Protein AF-A0A2N1DIH4-F1 (afdb_monomer)

Structure (mmCIF, N/CA/C/O backbone):
data_AF-A0A2N1DIH4-F1
#
_entry.id   AF-A0A2N1DIH4-F1
#
loop_
_atom_site.group_PDB
_atom_site.id
_atom_site.type_symbol
_atom_site.label_atom_id
_atom_site.label_alt_id
_atom_site.label_comp_id
_atom_site.label_asym_id
_atom_site.label_entity_id
_atom_site.label_seq_id
_atom_site.pdbx_PDB_ins_code
_atom_site.Cartn_x
_atom_site.Cartn_y
_atom_site.Cartn_z
_atom_site.occupancy
_atom_site.B_iso_or_equiv
_atom_site.auth_seq_id
_atom_site.auth_comp_id
_atom_site.auth_asym_id
_atom_site.auth_atom_id
_atom_site.pdbx_PDB_model_num
ATOM 1 N N . MET A 1 1 ? 47.266 2.054 -11.726 1.00 49.28 1 MET A N 1
ATOM 2 C CA . MET A 1 1 ? 45.983 2.224 -12.452 1.00 49.28 1 MET A CA 1
ATOM 3 C C . MET A 1 1 ? 46.136 2.925 -13.805 1.00 49.28 1 MET A C 1
ATOM 5 O O . MET A 1 1 ? 45.545 2.458 -14.767 1.00 49.28 1 MET A O 1
ATOM 9 N N . THR A 1 2 ? 46.965 3.966 -13.936 1.00 51.25 2 THR A N 1
ATOM 10 C CA . THR A 1 2 ? 47.191 4.720 -15.193 1.00 51.25 2 THR A CA 1
ATOM 11 C C . THR A 1 2 ? 47.711 3.890 -16.379 1.00 51.25 2 THR A C 1
ATOM 13 O O . THR A 1 2 ? 47.321 4.148 -17.514 1.00 51.25 2 THR A O 1
ATOM 16 N N . GLY A 1 3 ? 48.533 2.859 -16.141 1.00 58.19 3 GLY A N 1
ATOM 17 C CA . GLY A 1 3 ? 49.059 1.986 -17.204 1.00 58.19 3 GLY A CA 1
ATOM 18 C C . GLY A 1 3 ? 48.003 1.134 -17.926 1.00 58.19 3 GLY A C 1
ATOM 19 O O . GLY A 1 3 ? 48.104 0.951 -19.134 1.00 58.19 3 GLY A O 1
ATOM 20 N N . CYS A 1 4 ? 46.965 0.680 -17.212 1.00 69.50 4 CYS A N 1
ATOM 21 C CA . CYS A 1 4 ? 45.885 -0.156 -17.759 1.00 69.50 4 CYS A CA 1
ATOM 22 C C . CYS A 1 4 ? 44.896 0.660 -18.615 1.00 69.50 4 CYS A C 1
ATOM 24 O O . CYS A 1 4 ? 44.464 0.216 -19.672 1.00 69.50 4 CYS A O 1
ATOM 26 N N . ILE A 1 5 ? 44.600 1.901 -18.218 1.00 78.00 5 ILE A N 1
ATOM 27 C CA . ILE A 1 5 ? 43.753 2.807 -19.014 1.00 78.00 5 ILE A CA 1
ATOM 28 C C . ILE A 1 5 ? 44.450 3.175 -20.329 1.00 78.00 5 ILE A C 1
ATOM 30 O O . ILE A 1 5 ? 43.827 3.182 -21.387 1.00 78.00 5 ILE A O 1
ATOM 34 N N . ASN A 1 6 ? 45.762 3.426 -20.288 1.00 76.44 6 ASN A N 1
ATOM 35 C CA . ASN A 1 6 ? 46.527 3.741 -21.491 1.00 76.44 6 ASN A CA 1
ATOM 36 C C . ASN A 1 6 ? 46.611 2.555 -22.464 1.00 76.44 6 ASN A C 1
ATOM 38 O O . ASN A 1 6 ? 46.602 2.782 -23.672 1.00 76.44 6 ASN A O 1
ATOM 42 N N . SER A 1 7 ? 46.661 1.307 -21.979 1.00 78.75 7 SER A N 1
ATOM 43 C CA . SER A 1 7 ? 46.590 0.130 -22.855 1.00 78.75 7 SER A CA 1
ATOM 44 C C . SER A 1 7 ? 45.200 -0.049 -23.467 1.00 78.75 7 SER A C 1
ATOM 46 O O . SER A 1 7 ? 45.119 -0.281 -24.669 1.00 78.75 7 SER A O 1
ATOM 48 N N . ILE A 1 8 ? 44.125 0.145 -22.689 1.00 82.69 8 ILE A N 1
ATOM 49 C CA . ILE A 1 8 ? 42.740 0.086 -23.193 1.00 82.69 8 ILE A CA 1
ATOM 50 C C . ILE A 1 8 ? 42.529 1.136 -24.285 1.00 82.69 8 ILE A C 1
ATOM 52 O O . ILE A 1 8 ? 42.119 0.795 -25.385 1.00 82.69 8 ILE A O 1
ATOM 56 N N . LEU A 1 9 ? 42.883 2.401 -24.036 1.00 82.56 9 LEU A N 1
ATOM 57 C CA . LEU A 1 9 ? 42.718 3.471 -25.025 1.00 82.56 9 LEU A CA 1
ATOM 58 C C . LEU A 1 9 ? 43.577 3.258 -26.274 1.00 82.56 9 LEU A C 1
ATOM 60 O O . LEU A 1 9 ? 43.140 3.576 -27.377 1.00 82.56 9 LEU A O 1
ATOM 64 N N . LYS A 1 10 ? 44.786 2.703 -26.116 1.00 80.50 10 LYS A N 1
ATOM 65 C CA . LYS A 1 10 ? 45.657 2.384 -27.250 1.00 80.50 10 LYS A CA 1
ATOM 66 C C . LYS A 1 10 ? 45.045 1.313 -28.150 1.00 80.50 10 LYS A C 1
ATOM 68 O O . LYS A 1 10 ? 45.229 1.415 -29.354 1.00 80.50 10 LYS A O 1
ATOM 73 N N . ILE A 1 11 ? 44.351 0.321 -27.588 1.00 80.50 11 ILE A N 1
ATOM 74 C CA . ILE A 1 11 ? 43.671 -0.739 -28.348 1.00 80.50 11 ILE A CA 1
ATOM 75 C C . ILE A 1 11 ? 42.344 -0.221 -28.917 1.00 80.50 11 ILE A C 1
ATOM 77 O O . ILE A 1 11 ? 42.084 -0.383 -30.105 1.00 80.50 11 ILE A O 1
ATOM 81 N N . PHE A 1 12 ? 41.546 0.469 -28.098 1.00 83.06 12 PHE A N 1
ATOM 82 C CA . PHE A 1 12 ? 40.235 0.997 -28.468 1.00 83.06 12 PHE A CA 1
ATOM 83 C C . PHE A 1 12 ? 40.296 1.981 -29.640 1.00 83.06 12 PHE A C 1
ATOM 85 O O . PHE A 1 12 ? 39.418 1.968 -30.495 1.00 83.06 12 PHE A O 1
ATOM 92 N N . TYR A 1 13 ? 41.331 2.823 -29.700 1.00 81.38 13 TYR A N 1
ATOM 93 C CA . TYR A 1 13 ? 41.554 3.778 -30.789 1.00 81.38 13 TYR A CA 1
ATOM 94 C C . TYR A 1 13 ? 42.501 3.257 -31.888 1.00 81.38 13 TYR A C 1
ATOM 96 O O . TYR A 1 13 ? 43.034 4.032 -32.686 1.00 81.38 13 TYR A O 1
ATOM 104 N N . HIS A 1 14 ? 42.745 1.944 -31.932 1.00 71.25 14 HIS A N 1
ATOM 105 C CA . HIS A 1 14 ? 43.506 1.306 -33.003 1.00 71.25 14 HIS A CA 1
ATOM 106 C C . HIS A 1 14 ? 42.599 0.776 -34.123 1.00 71.25 14 HIS A C 1
ATOM 108 O O . HIS A 1 14 ? 41.395 0.591 -33.947 1.00 71.25 14 HIS A O 1
ATOM 114 N N . GLY A 1 15 ? 43.197 0.498 -35.287 1.00 69.06 15 GLY A N 1
ATOM 115 C CA . GLY A 1 15 ? 42.527 -0.187 -36.393 1.00 69.06 15 GLY A CA 1
ATOM 116 C C . GLY A 1 15 ? 41.316 0.571 -36.946 1.00 69.06 15 GLY A C 1
ATOM 117 O O . GLY A 1 15 ? 41.444 1.681 -37.468 1.00 69.06 15 GLY A O 1
ATOM 118 N N . GLU A 1 16 ? 40.139 -0.051 -36.868 1.00 64.75 16 GLU A N 1
ATOM 119 C CA . GLU A 1 16 ? 38.897 0.454 -37.464 1.00 64.75 16 GLU A CA 1
ATOM 120 C C . GLU A 1 16 ? 38.327 1.695 -36.759 1.00 64.75 16 GLU A C 1
ATOM 122 O O . GLU A 1 16 ? 37.571 2.447 -37.372 1.00 64.75 16 GLU A O 1
ATOM 127 N N . ASN A 1 17 ? 38.726 1.981 -35.518 1.00 69.62 17 ASN A N 1
ATOM 128 C CA . ASN A 1 17 ? 38.374 3.216 -34.817 1.00 69.62 17 ASN A CA 1
ATOM 129 C C . ASN A 1 17 ? 39.481 4.263 -35.043 1.00 69.62 17 ASN A C 1
ATOM 131 O O . ASN A 1 17 ? 40.410 4.390 -34.252 1.00 69.62 17 ASN A O 1
ATOM 135 N N . ARG A 1 18 ? 39.415 4.982 -36.174 1.00 64.94 18 ARG A N 1
ATOM 136 C CA . ARG A 1 18 ? 40.514 5.774 -36.786 1.00 64.94 18 ARG A CA 1
ATOM 137 C C . ARG A 1 18 ? 40.978 7.039 -36.021 1.00 64.94 18 ARG A C 1
ATOM 139 O O . ARG A 1 18 ? 41.443 8.000 -36.641 1.00 64.94 18 ARG A O 1
ATOM 146 N N . ILE A 1 19 ? 40.873 7.092 -34.695 1.00 67.31 19 ILE A N 1
ATOM 147 C CA . ILE A 1 19 ? 41.372 8.216 -33.886 1.00 67.31 19 ILE A CA 1
ATOM 148 C C . ILE A 1 19 ? 42.826 7.940 -33.482 1.00 67.31 19 ILE A C 1
ATOM 150 O O . ILE A 1 19 ? 43.109 7.421 -32.414 1.00 67.31 19 ILE A O 1
ATOM 154 N N . THR A 1 20 ? 43.785 8.296 -34.331 1.00 63.88 20 THR A N 1
ATOM 155 C CA . THR A 1 20 ? 45.215 8.155 -34.002 1.00 63.88 20 THR A CA 1
ATOM 156 C C . THR A 1 20 ? 45.778 9.420 -33.332 1.00 63.88 20 THR A C 1
ATOM 158 O O . THR A 1 20 ? 45.201 10.496 -33.490 1.00 63.88 20 THR A O 1
ATOM 161 N N . PRO A 1 21 ? 46.936 9.354 -32.642 1.00 58.19 21 PRO A N 1
ATOM 162 C CA . PRO A 1 21 ? 47.585 10.535 -32.052 1.00 58.19 21 PRO A CA 1
ATOM 163 C C . PRO A 1 21 ? 47.914 11.665 -33.048 1.00 58.19 21 PRO A C 1
ATOM 165 O O . PRO A 1 21 ? 48.080 12.811 -32.648 1.00 58.19 21 PRO A O 1
ATOM 168 N N . GLY A 1 22 ? 47.998 11.356 -34.350 1.00 57.28 22 GLY A N 1
ATOM 169 C CA . GLY A 1 22 ? 48.165 12.337 -35.432 1.00 57.28 22 GLY A CA 1
ATOM 170 C C . GLY A 1 22 ? 46.854 12.816 -36.074 1.00 57.28 22 GLY A C 1
ATOM 171 O O . GLY A 1 22 ? 46.890 13.561 -37.049 1.00 57.28 22 GLY A O 1
ATOM 172 N N . SER A 1 23 ? 45.698 12.368 -35.578 1.00 64.25 23 SER A N 1
ATOM 173 C CA . SER A 1 23 ? 44.375 12.741 -36.082 1.00 64.25 23 SER A CA 1
ATOM 174 C C . SER A 1 23 ? 43.959 14.133 -35.597 1.00 64.25 23 SER A C 1
ATOM 176 O O . SER A 1 23 ? 44.304 14.552 -34.493 1.00 64.25 23 SER A O 1
ATOM 178 N N . ILE A 1 24 ? 43.114 14.817 -36.377 1.00 61.72 24 ILE A N 1
ATOM 179 C CA . ILE A 1 24 ? 42.448 16.078 -35.983 1.00 61.72 24 ILE A CA 1
ATOM 180 C C . ILE A 1 24 ? 41.633 15.887 -34.682 1.00 61.72 24 ILE A C 1
ATOM 182 O O . ILE A 1 24 ? 41.350 16.842 -33.966 1.00 61.72 24 ILE A O 1
ATOM 186 N N . TRP A 1 25 ? 41.299 14.638 -34.348 1.00 66.38 25 TRP A N 1
ATOM 187 C CA . TRP A 1 25 ? 40.529 14.238 -33.173 1.00 66.38 25 TRP A CA 1
ATOM 188 C C . TRP A 1 25 ? 41.388 13.828 -31.962 1.00 66.38 25 TRP A C 1
ATOM 190 O O . TRP A 1 25 ? 40.849 13.262 -31.017 1.00 66.38 25 TRP A O 1
ATOM 200 N N . ASN A 1 26 ? 42.701 14.099 -31.947 1.00 69.69 26 ASN A N 1
ATOM 201 C CA . ASN A 1 26 ? 43.599 13.711 -30.844 1.00 69.69 26 ASN A CA 1
ATOM 202 C C . ASN A 1 26 ? 43.141 14.231 -29.463 1.00 69.69 26 ASN A C 1
ATOM 204 O O . ASN A 1 26 ? 43.293 13.544 -28.456 1.00 69.69 26 ASN A O 1
ATOM 208 N N . SER A 1 27 ? 42.492 15.401 -29.408 1.00 74.69 27 SER A N 1
ATOM 209 C CA . SER A 1 27 ? 41.894 15.920 -28.169 1.00 74.69 27 SER A CA 1
ATOM 210 C C . SER A 1 27 ? 40.870 14.962 -27.545 1.00 74.69 27 SER A C 1
ATOM 212 O O . SER A 1 27 ? 40.745 14.923 -26.326 1.00 74.69 27 SER A O 1
ATOM 214 N N . LYS A 1 28 ? 40.198 14.125 -28.348 1.00 75.88 28 LYS A N 1
ATOM 215 C CA . LYS A 1 28 ? 39.247 13.113 -27.865 1.00 75.88 28 LYS A CA 1
ATOM 216 C C . LYS A 1 28 ? 39.920 11.954 -27.138 1.00 75.88 28 LYS A C 1
ATOM 218 O O . LYS A 1 28 ? 39.318 11.403 -26.224 1.00 75.88 28 LYS A O 1
ATOM 223 N N . ILE A 1 29 ? 41.170 11.625 -27.476 1.00 79.88 29 ILE A N 1
ATOM 224 C CA . ILE A 1 29 ? 41.953 10.624 -26.737 1.00 79.88 29 ILE A CA 1
ATOM 225 C C . ILE A 1 29 ? 42.283 11.150 -25.335 1.00 79.88 29 ILE A C 1
ATOM 227 O O . ILE A 1 29 ? 42.195 10.407 -24.358 1.00 79.88 29 ILE A O 1
ATOM 231 N N . GLU A 1 30 ? 42.639 12.431 -25.225 1.00 79.44 30 GLU A N 1
ATOM 232 C CA . GLU A 1 30 ? 42.942 13.072 -23.941 1.00 79.44 30 GLU A CA 1
ATOM 233 C C . GLU A 1 30 ? 41.681 13.257 -23.078 1.00 79.44 30 GLU A C 1
ATOM 235 O O . GLU A 1 30 ? 41.712 12.950 -21.886 1.00 79.44 30 GLU A O 1
ATOM 240 N N . GLU A 1 31 ? 40.548 13.649 -23.675 1.00 80.56 31 GLU A N 1
ATOM 241 C CA . GLU A 1 31 ? 39.239 13.681 -22.999 1.00 80.56 31 GLU A CA 1
ATOM 242 C C . GLU A 1 31 ? 38.829 12.285 -22.495 1.00 80.56 31 GLU A C 1
ATOM 244 O O . GLU A 1 31 ? 38.463 12.124 -21.330 1.00 80.56 31 GLU A O 1
ATOM 249 N N . ALA A 1 32 ? 38.954 11.251 -23.334 1.00 82.62 32 ALA A N 1
ATOM 250 C CA . ALA A 1 32 ? 38.670 9.870 -22.947 1.00 82.62 32 ALA A CA 1
ATOM 251 C C . ALA A 1 32 ? 39.590 9.396 -21.813 1.00 82.62 32 ALA A C 1
ATOM 253 O O . ALA A 1 32 ? 39.139 8.734 -20.879 1.00 82.62 32 ALA A O 1
ATOM 254 N N . ARG A 1 33 ? 40.874 9.777 -21.845 1.00 83.56 33 ARG A N 1
ATOM 255 C CA . ARG A 1 33 ? 41.819 9.482 -20.762 1.00 83.56 33 ARG A CA 1
ATOM 256 C C . ARG A 1 33 ? 41.386 10.127 -19.451 1.00 83.56 33 ARG A C 1
ATOM 258 O O . ARG A 1 33 ? 41.377 9.435 -18.436 1.00 83.56 33 ARG A O 1
ATOM 265 N N . ALA A 1 34 ? 41.001 11.400 -19.467 1.00 81.81 34 ALA A N 1
ATOM 266 C CA . ALA A 1 34 ? 40.508 12.089 -18.277 1.00 81.81 34 ALA A CA 1
ATOM 267 C C . ALA A 1 34 ? 39.222 11.438 -17.734 1.00 81.81 34 ALA A C 1
ATOM 269 O O . ALA A 1 34 ? 39.113 11.184 -16.532 1.00 81.81 34 ALA A O 1
ATOM 270 N N . ASN A 1 35 ? 38.279 11.089 -18.614 1.00 80.88 35 ASN A N 1
ATOM 271 C CA . ASN A 1 35 ? 37.013 10.460 -18.232 1.00 80.88 35 ASN A CA 1
ATOM 272 C C . ASN A 1 35 ? 37.196 9.068 -17.619 1.00 80.88 35 ASN A C 1
ATOM 274 O O . ASN A 1 35 ? 36.564 8.768 -16.609 1.00 80.88 35 ASN A O 1
ATOM 278 N N . LEU A 1 36 ? 38.085 8.239 -18.175 1.00 81.94 36 LEU A N 1
ATOM 279 C CA . LEU A 1 36 ? 38.359 6.899 -17.646 1.00 81.94 36 LEU A CA 1
ATOM 280 C C . LEU A 1 36 ? 39.210 6.911 -16.367 1.00 81.94 36 LEU A C 1
ATOM 282 O O . LEU A 1 36 ? 39.144 5.970 -15.576 1.00 81.94 36 LEU A O 1
ATOM 286 N N . GLN A 1 37 ? 40.026 7.950 -16.156 1.00 79.69 37 GLN A N 1
ATOM 287 C CA . GLN A 1 37 ? 40.821 8.113 -14.931 1.00 79.69 37 GLN A CA 1
ATOM 288 C C . GLN A 1 37 ? 39.988 8.598 -13.744 1.00 79.69 37 GLN A C 1
ATOM 290 O O . GLN A 1 37 ? 40.304 8.265 -12.601 1.00 79.69 37 GLN A O 1
ATOM 295 N N . ASN A 1 38 ? 38.918 9.348 -14.002 1.00 69.38 38 ASN A N 1
ATOM 296 C CA . ASN A 1 38 ? 37.942 9.706 -12.985 1.00 69.38 38 ASN A CA 1
ATOM 297 C C . ASN A 1 38 ? 37.206 8.433 -12.547 1.00 69.38 38 ASN A C 1
ATOM 299 O O . ASN A 1 38 ? 36.425 7.907 -13.329 1.00 69.38 38 ASN A O 1
ATOM 303 N N . LEU A 1 39 ? 37.447 7.937 -11.325 1.00 66.12 39 LEU A N 1
ATOM 304 C CA . LEU A 1 39 ? 36.863 6.715 -10.723 1.00 66.12 39 LEU A CA 1
ATOM 305 C C . LEU A 1 39 ? 35.336 6.810 -10.479 1.00 66.12 39 LEU A C 1
ATOM 307 O O . LEU A 1 39 ? 34.836 6.500 -9.401 1.00 66.12 39 LEU A O 1
ATOM 311 N N . LYS A 1 40 ? 34.586 7.300 -11.462 1.00 76.69 40 LYS A N 1
ATOM 312 C CA . LYS A 1 40 ? 33.135 7.449 -11.443 1.00 76.69 40 LYS A CA 1
ATOM 313 C C . LYS A 1 40 ? 32.473 6.119 -11.804 1.00 76.69 40 LYS A C 1
ATOM 315 O O . LYS A 1 40 ? 33.012 5.345 -12.590 1.00 76.69 40 LYS A O 1
ATOM 320 N N . LYS A 1 41 ? 31.271 5.896 -11.267 1.00 81.75 41 LYS A N 1
ATOM 321 C CA . LYS A 1 41 ? 30.461 4.685 -11.508 1.00 81.75 41 LYS A CA 1
ATOM 322 C C . LYS A 1 41 ? 29.989 4.537 -12.953 1.00 81.75 41 LYS A C 1
ATOM 324 O O . LYS A 1 41 ? 29.724 3.426 -13.409 1.00 81.75 41 LYS A O 1
ATOM 329 N N . ILE A 1 42 ? 29.855 5.666 -13.644 1.00 86.94 42 ILE A N 1
ATOM 330 C CA . ILE A 1 42 ? 29.504 5.751 -15.056 1.00 86.94 42 ILE A CA 1
ATOM 331 C C . ILE A 1 42 ? 30.562 6.613 -15.741 1.00 86.94 42 ILE A C 1
ATOM 333 O O . ILE A 1 42 ? 30.880 7.714 -15.282 1.00 86.94 42 ILE A O 1
ATOM 337 N N . GLN A 1 43 ? 31.109 6.094 -16.831 1.00 90.00 43 GLN A N 1
ATOM 338 C CA . GLN A 1 43 ? 32.111 6.736 -17.673 1.00 90.00 43 GLN A CA 1
ATOM 339 C C . GLN A 1 43 ? 31.667 6.623 -19.132 1.00 90.00 43 GLN A C 1
ATOM 341 O O . GLN A 1 43 ? 30.849 5.771 -19.472 1.00 90.00 43 GLN A O 1
ATOM 346 N N . TYR A 1 44 ? 32.206 7.452 -20.022 1.00 91.50 44 TYR A N 1
ATOM 347 C CA . TYR A 1 44 ? 32.003 7.250 -21.454 1.00 91.50 44 TYR A CA 1
ATOM 348 C C . TYR A 1 44 ? 33.235 7.621 -22.270 1.00 91.50 44 TYR A C 1
ATOM 350 O O . TYR A 1 44 ? 34.040 8.470 -21.874 1.00 91.50 44 TYR A O 1
ATOM 358 N N . VAL A 1 45 ? 33.340 7.003 -23.445 1.00 90.19 45 VAL A N 1
ATOM 359 C CA . VAL A 1 45 ? 34.300 7.368 -24.490 1.00 90.19 45 VAL A CA 1
ATOM 360 C C . VAL A 1 45 ? 33.582 7.535 -25.824 1.00 90.19 45 VAL A C 1
ATOM 362 O O . VAL A 1 45 ? 32.593 6.861 -26.107 1.00 90.19 45 VAL A O 1
ATOM 365 N N . LEU A 1 46 ? 34.066 8.456 -26.655 1.00 88.44 46 LEU A N 1
ATOM 366 C CA . LEU A 1 46 ? 33.555 8.658 -28.009 1.00 88.44 46 LEU A CA 1
ATOM 367 C C . LEU A 1 46 ? 34.443 7.899 -28.999 1.00 88.44 46 LEU A C 1
ATOM 369 O O . LEU A 1 46 ? 35.667 8.050 -28.969 1.00 88.44 46 LEU A O 1
ATOM 373 N N . GLY A 1 47 ? 33.830 7.109 -29.877 1.00 85.81 47 GLY A N 1
ATOM 374 C CA . GLY A 1 47 ? 34.493 6.402 -30.972 1.00 85.81 47 GLY A CA 1
ATOM 375 C C . GLY A 1 47 ? 33.858 6.708 -32.329 1.00 85.81 47 GLY A C 1
ATOM 376 O O . GLY A 1 47 ? 32.727 7.188 -32.409 1.00 85.81 47 GLY A O 1
ATOM 377 N N . TYR A 1 48 ? 34.589 6.398 -33.398 1.00 84.50 48 TYR A N 1
ATOM 378 C CA . TYR A 1 48 ? 34.151 6.517 -34.791 1.00 84.50 48 TYR A CA 1
ATOM 379 C C . TYR A 1 48 ? 34.402 5.184 -35.504 1.00 84.50 48 TYR A C 1
ATOM 381 O O . TYR A 1 48 ? 35.405 5.046 -36.217 1.00 84.50 48 TYR A O 1
ATOM 389 N N . PRO A 1 49 ? 33.528 4.183 -35.296 1.00 80.81 49 PRO A N 1
ATOM 390 C CA . PRO A 1 49 ? 33.692 2.861 -35.887 1.00 80.81 49 PRO A CA 1
ATOM 391 C C . PRO A 1 49 ? 33.790 2.972 -37.405 1.00 80.81 49 PRO A C 1
ATOM 393 O O . PRO A 1 49 ? 32.964 3.630 -38.037 1.00 80.81 49 PRO A O 1
ATOM 396 N N . GLN A 1 50 ? 34.841 2.395 -37.980 1.00 75.56 50 GLN A N 1
ATOM 397 C CA . GLN A 1 50 ? 35.146 2.414 -39.415 1.00 75.56 50 GLN A CA 1
ATOM 398 C C . GLN A 1 50 ? 35.263 3.825 -40.029 1.00 75.56 50 GLN A C 1
ATOM 400 O O . GLN A 1 50 ? 35.213 3.994 -41.247 1.00 75.56 50 GLN A O 1
ATOM 405 N N . GLY A 1 51 ? 35.464 4.859 -39.203 1.00 67.56 51 GLY A N 1
ATOM 406 C CA . GLY A 1 51 ? 35.466 6.260 -39.638 1.00 67.56 51 GLY A CA 1
ATOM 407 C C . GLY A 1 51 ? 34.082 6.806 -40.011 1.00 67.56 51 GLY A C 1
ATOM 408 O O . GLY A 1 51 ? 34.009 7.812 -40.715 1.00 67.56 51 GLY A O 1
ATOM 409 N N . ALA A 1 52 ? 33.011 6.141 -39.568 1.00 69.00 52 ALA A N 1
ATOM 410 C CA . ALA A 1 52 ? 31.626 6.470 -39.881 1.00 69.00 52 ALA A CA 1
ATOM 411 C C . ALA A 1 52 ? 30.950 7.281 -38.751 1.00 69.00 52 ALA A C 1
ATOM 413 O O . ALA A 1 52 ? 31.446 8.331 -38.338 1.00 69.00 52 ALA A O 1
ATOM 414 N N . GLU A 1 53 ? 29.785 6.828 -38.286 1.00 82.00 53 GLU A N 1
ATOM 415 C CA . GLU A 1 53 ? 28.922 7.526 -37.328 1.00 82.00 53 GLU A CA 1
ATOM 416 C C . GLU A 1 53 ? 29.583 7.661 -35.941 1.00 82.00 53 GLU A C 1
ATOM 418 O O . GLU A 1 53 ? 29.998 6.650 -35.361 1.00 82.00 53 GLU A O 1
ATOM 423 N N . PRO A 1 54 ? 29.637 8.877 -35.356 1.00 87.94 54 PRO A N 1
ATOM 424 C CA . PRO A 1 54 ? 30.089 9.039 -33.981 1.00 87.94 54 PRO A CA 1
ATOM 425 C C . PRO A 1 54 ? 29.216 8.208 -33.038 1.00 87.94 54 PRO A C 1
ATOM 427 O O . PRO A 1 54 ? 27.984 8.268 -33.086 1.00 87.94 54 PRO A O 1
ATOM 430 N N . THR A 1 55 ? 29.867 7.431 -32.178 1.00 90.69 55 THR A N 1
ATOM 431 C CA . THR A 1 55 ? 29.206 6.528 -31.238 1.00 90.69 55 THR A CA 1
ATOM 432 C C . THR A 1 55 ? 29.787 6.721 -29.847 1.00 90.69 55 THR A C 1
ATOM 434 O O . THR A 1 55 ? 30.998 6.600 -29.653 1.00 90.69 55 THR A O 1
ATOM 437 N N . PHE A 1 56 ? 28.925 7.023 -28.878 1.00 92.25 56 PHE A N 1
ATOM 438 C CA . PHE A 1 56 ? 29.294 7.024 -27.468 1.00 92.25 56 PHE A CA 1
ATOM 439 C C . PHE A 1 56 ? 29.239 5.602 -26.919 1.00 92.25 56 PHE A C 1
ATOM 441 O O . PHE A 1 56 ? 28.267 4.878 -27.136 1.00 92.25 56 PHE A O 1
ATOM 448 N N . TYR A 1 57 ? 30.284 5.242 -26.188 1.00 93.00 57 TYR A N 1
ATOM 449 C CA . TYR A 1 57 ? 30.439 3.993 -25.462 1.00 93.00 57 TYR A CA 1
ATOM 450 C C . TYR A 1 57 ? 30.338 4.323 -23.984 1.00 93.00 57 TYR A C 1
ATOM 452 O O . TYR A 1 57 ? 31.255 4.933 -23.435 1.00 93.00 57 TYR A O 1
ATOM 460 N N . VAL A 1 58 ? 29.214 3.978 -23.364 1.00 92.50 58 VAL A N 1
ATOM 461 C CA . VAL A 1 58 ? 28.960 4.240 -21.945 1.00 92.50 58 VAL A CA 1
ATOM 462 C C . VAL A 1 58 ? 29.301 2.988 -21.149 1.00 92.50 58 VAL A C 1
ATOM 464 O O . VAL A 1 58 ? 28.801 1.900 -21.431 1.00 92.50 58 VAL A O 1
ATOM 467 N N . LEU A 1 59 ? 30.180 3.166 -20.173 1.00 92.31 59 LEU A N 1
ATOM 468 C CA . LEU A 1 59 ? 30.807 2.134 -19.362 1.00 92.31 59 LEU A CA 1
ATOM 469 C C . LEU A 1 59 ? 30.301 2.290 -17.929 1.00 92.31 59 LEU A C 1
ATOM 471 O O . LEU A 1 59 ? 30.365 3.383 -17.361 1.00 92.31 59 LEU A O 1
ATOM 475 N N . CYS A 1 60 ? 29.802 1.206 -17.350 1.00 89.00 60 CYS A N 1
ATOM 476 C CA . CYS A 1 60 ? 29.202 1.197 -16.020 1.00 89.00 60 CYS A CA 1
ATOM 477 C C . CYS A 1 60 ? 29.998 0.274 -15.096 1.00 89.00 60 CYS A C 1
ATOM 479 O O . CYS A 1 60 ? 30.640 -0.665 -15.543 1.00 89.00 60 CYS A O 1
ATOM 481 N N . GLU A 1 61 ? 29.983 0.525 -13.791 1.00 85.25 61 GLU A N 1
ATOM 482 C CA . GLU A 1 61 ? 30.701 -0.321 -12.827 1.00 85.25 61 GLU A CA 1
ATOM 483 C C . GLU A 1 61 ? 30.096 -1.735 -12.701 1.00 85.25 61 GLU A C 1
ATOM 485 O O . GLU A 1 61 ? 30.816 -2.695 -12.432 1.00 85.25 61 GLU A O 1
ATOM 490 N N . SER A 1 62 ? 28.784 -1.882 -12.921 1.00 84.31 62 SER A N 1
ATOM 491 C CA . SER A 1 62 ? 28.067 -3.161 -12.826 1.00 84.31 62 SER A CA 1
ATOM 492 C C . SER A 1 62 ? 26.933 -3.276 -13.847 1.00 84.31 62 SER A C 1
ATOM 494 O O . SER A 1 62 ? 26.432 -2.263 -14.339 1.00 84.31 62 SER A O 1
ATOM 496 N N . GLU A 1 63 ? 26.487 -4.511 -14.104 1.00 84.56 63 GLU A N 1
ATOM 497 C CA . GLU A 1 63 ? 25.370 -4.820 -15.011 1.00 84.56 63 GLU A CA 1
ATOM 498 C C . GLU A 1 63 ? 24.071 -4.110 -14.612 1.00 84.56 63 GLU A C 1
ATOM 500 O O . GLU A 1 63 ? 23.363 -3.574 -15.457 1.00 84.56 63 GLU A O 1
ATOM 505 N N . GLU A 1 64 ? 23.783 -4.034 -13.315 1.00 79.88 64 GLU A N 1
ATOM 506 C CA . GLU A 1 64 ? 22.578 -3.364 -12.827 1.00 79.88 64 GLU A CA 1
ATOM 507 C C . GLU A 1 64 ? 22.623 -1.854 -13.087 1.00 79.88 64 GLU A C 1
ATOM 509 O O . GLU A 1 64 ? 21.657 -1.273 -13.579 1.00 79.88 64 GLU A O 1
ATOM 514 N N . ILE A 1 65 ? 23.777 -1.218 -12.842 1.00 83.19 65 ILE A N 1
ATOM 515 C CA . ILE A 1 65 ? 23.972 0.198 -13.184 1.00 83.19 65 ILE A CA 1
ATOM 516 C C . ILE A 1 65 ? 23.814 0.391 -14.694 1.00 83.19 65 ILE A C 1
ATOM 518 O O . ILE A 1 65 ? 23.233 1.389 -15.110 1.00 83.19 65 ILE A O 1
ATOM 522 N N . MET A 1 66 ? 24.289 -0.550 -15.513 1.00 87.06 66 MET A N 1
ATOM 523 C CA . MET A 1 66 ? 24.159 -0.493 -16.968 1.00 87.06 66 MET A CA 1
ATOM 524 C C . MET A 1 66 ? 22.693 -0.513 -17.428 1.00 87.06 66 MET A C 1
ATOM 526 O O . MET A 1 66 ? 22.326 0.312 -18.264 1.00 87.06 66 MET A O 1
ATOM 530 N N . GLU A 1 67 ? 21.842 -1.385 -16.879 1.00 82.56 67 GLU A N 1
ATOM 531 C CA . GLU A 1 67 ? 20.414 -1.424 -17.240 1.00 82.56 67 GLU A CA 1
ATOM 532 C C . GLU A 1 67 ? 19.670 -0.157 -16.790 1.00 82.56 67 GLU A C 1
ATOM 534 O O . GLU A 1 67 ? 18.979 0.465 -17.597 1.00 82.56 67 GLU A O 1
ATOM 539 N N . HIS A 1 68 ? 19.901 0.328 -15.565 1.00 80.19 68 HIS A N 1
ATOM 540 C CA . HIS A 1 68 ? 19.320 1.607 -15.130 1.00 80.19 68 HIS A CA 1
ATOM 541 C C . HIS A 1 68 ? 19.792 2.787 -15.988 1.00 80.19 68 HIS A C 1
ATOM 543 O O . HIS A 1 68 ? 19.007 3.664 -16.357 1.00 80.19 68 HIS A O 1
ATOM 549 N N . THR A 1 69 ? 21.081 2.804 -16.335 1.00 84.62 69 THR A N 1
ATOM 550 C CA . THR A 1 69 ? 21.673 3.846 -17.181 1.00 84.62 69 THR A CA 1
ATOM 551 C C . THR A 1 69 ? 21.056 3.817 -18.577 1.00 84.62 69 THR A C 1
ATOM 553 O O . THR A 1 69 ? 20.745 4.866 -19.134 1.00 84.62 69 THR A O 1
ATOM 556 N N . LYS A 1 70 ? 20.814 2.633 -19.140 1.00 87.88 70 LYS A N 1
ATOM 557 C CA . LYS A 1 70 ? 20.151 2.460 -20.437 1.00 87.88 70 LYS A CA 1
ATOM 558 C C . LYS A 1 70 ? 18.741 3.039 -20.442 1.00 87.88 70 LYS A C 1
ATOM 560 O O . LYS A 1 70 ? 18.413 3.777 -21.371 1.00 87.88 70 LYS A O 1
ATOM 565 N N . ASP A 1 71 ? 17.931 2.737 -19.433 1.00 81.31 71 ASP A N 1
ATOM 566 C CA . ASP A 1 71 ? 16.560 3.250 -19.343 1.00 81.31 71 ASP A CA 1
ATOM 567 C C . ASP A 1 71 ? 16.549 4.771 -19.196 1.00 81.31 71 ASP A C 1
ATOM 569 O O . ASP A 1 71 ? 15.829 5.467 -19.915 1.00 81.31 71 ASP A O 1
ATOM 573 N N . TRP A 1 72 ? 17.433 5.309 -18.354 1.00 82.00 72 TRP A N 1
ATOM 574 C CA . TRP A 1 72 ? 17.576 6.751 -18.187 1.00 82.00 72 TRP A CA 1
ATOM 575 C C . TRP A 1 72 ? 18.000 7.446 -19.482 1.00 82.00 72 TRP A C 1
ATOM 577 O O . TRP A 1 72 ? 17.349 8.396 -19.922 1.00 82.00 72 TRP A O 1
ATOM 587 N N . LEU A 1 73 ? 19.054 6.946 -20.138 1.00 83.06 73 LEU A N 1
ATOM 588 C CA . LEU A 1 73 ? 19.534 7.477 -21.416 1.00 83.06 73 LEU A CA 1
ATOM 589 C C . LEU A 1 73 ? 18.440 7.421 -22.469 1.00 83.06 73 LEU A C 1
ATOM 591 O O . LEU A 1 73 ? 18.350 8.298 -23.330 1.00 83.06 73 LEU A O 1
ATOM 595 N N . ASN A 1 74 ? 17.583 6.404 -22.387 1.00 82.69 74 ASN A N 1
ATOM 596 C CA . ASN A 1 74 ? 16.484 6.267 -23.306 1.00 82.69 74 ASN A CA 1
ATOM 597 C C . ASN A 1 74 ? 15.333 7.269 -23.080 1.00 82.69 74 ASN A C 1
ATOM 599 O O . ASN A 1 74 ? 14.549 7.521 -24.000 1.00 82.69 74 ASN A O 1
ATOM 603 N N . CYS A 1 75 ? 15.263 7.889 -21.912 1.00 77.19 75 CYS A N 1
ATOM 604 C CA . CYS A 1 75 ? 14.328 8.972 -21.629 1.00 77.19 75 CYS A CA 1
ATOM 605 C C . CYS A 1 75 ? 14.959 10.355 -21.842 1.00 77.19 75 CYS A C 1
ATOM 607 O O . CYS A 1 75 ? 14.275 11.279 -22.273 1.00 77.19 75 CYS A O 1
ATOM 609 N N . ALA A 1 76 ? 16.254 10.501 -21.553 1.00 76.44 76 ALA A N 1
ATOM 610 C CA . ALA A 1 76 ? 16.925 11.796 -21.504 1.00 76.44 76 ALA A CA 1
ATOM 611 C C . ALA A 1 76 ? 17.563 12.233 -22.831 1.00 76.44 76 ALA A C 1
ATOM 613 O O . ALA A 1 76 ? 17.645 13.430 -23.104 1.00 76.44 76 ALA A O 1
ATOM 614 N N . LEU A 1 77 ? 18.038 11.297 -23.661 1.00 80.25 77 LEU A N 1
ATOM 615 C CA . LEU A 1 77 ? 18.723 11.661 -24.900 1.00 80.25 77 LEU A CA 1
ATOM 616 C C . LEU A 1 77 ? 17.731 12.157 -25.965 1.00 80.25 77 LEU A C 1
ATOM 618 O O . LEU A 1 77 ? 16.750 11.462 -26.257 1.00 80.25 77 LEU A O 1
ATOM 622 N N . PRO A 1 78 ? 17.996 13.297 -26.634 1.00 74.56 78 PRO A N 1
ATOM 623 C CA . PRO A 1 78 ? 17.101 13.795 -27.668 1.00 74.56 78 PRO A CA 1
ATOM 624 C C . PRO A 1 78 ? 17.140 12.880 -28.899 1.00 74.56 78 PRO A C 1
ATOM 626 O O . PRO A 1 78 ? 18.144 12.780 -29.609 1.00 74.56 78 PRO A O 1
ATOM 629 N N . ARG A 1 79 ? 16.011 12.228 -29.192 1.00 82.75 79 ARG A N 1
ATOM 630 C CA . ARG A 1 79 ? 15.886 11.221 -30.270 1.00 82.75 79 ARG A CA 1
ATOM 631 C C . ARG A 1 79 ? 16.116 11.757 -31.672 1.00 82.75 79 ARG A C 1
ATOM 633 O O . ARG A 1 79 ? 16.429 11.002 -32.590 1.00 82.75 79 ARG A O 1
ATOM 640 N N . PHE A 1 80 ? 16.009 13.071 -31.814 1.00 80.44 80 PHE A N 1
ATOM 641 C CA . PHE A 1 80 ? 16.348 13.776 -33.036 1.00 80.44 80 PHE A CA 1
ATOM 642 C C . PHE A 1 80 ? 17.838 13.630 -33.409 1.00 80.44 80 PHE A C 1
ATOM 644 O O . PHE A 1 80 ? 18.172 13.657 -34.590 1.00 80.44 80 PHE A O 1
ATOM 651 N N . TYR A 1 81 ? 18.737 13.419 -32.436 1.00 81.31 81 TYR A N 1
ATOM 652 C CA . TYR A 1 81 ? 20.183 13.340 -32.679 1.00 81.31 81 TYR A CA 1
ATOM 653 C C . TYR A 1 81 ? 20.729 11.910 -32.752 1.00 81.31 81 TYR A C 1
ATOM 655 O O . TYR A 1 81 ? 21.668 11.656 -33.510 1.00 81.31 81 TYR A O 1
ATOM 663 N N . CYS A 1 82 ? 20.163 10.965 -31.999 1.00 86.25 82 CYS A N 1
ATOM 664 C CA . CYS A 1 82 ? 20.768 9.646 -31.816 1.00 86.25 82 CYS A CA 1
ATOM 665 C C . CYS A 1 82 ? 19.767 8.485 -31.742 1.00 86.25 82 CYS A C 1
ATOM 667 O O . CYS A 1 82 ? 18.567 8.657 -31.511 1.00 86.25 82 CYS A O 1
ATOM 669 N N . LYS A 1 83 ? 20.303 7.276 -31.932 1.00 89.25 83 LYS A N 1
ATOM 670 C CA . LYS A 1 83 ? 19.606 5.998 -31.753 1.00 89.25 83 LYS A CA 1
ATOM 671 C C . LYS A 1 83 ? 19.394 5.697 -30.262 1.00 89.25 83 LYS A C 1
ATOM 673 O O . LYS A 1 83 ? 20.032 6.289 -29.391 1.00 89.25 83 LYS A O 1
ATOM 678 N N . TYR A 1 84 ? 18.512 4.741 -29.976 1.00 87.69 84 TYR A N 1
ATOM 679 C CA . TYR A 1 84 ? 18.336 4.193 -28.628 1.00 87.69 84 TYR A CA 1
ATOM 680 C C . TYR A 1 84 ? 19.651 3.614 -28.094 1.00 87.69 84 TYR A C 1
ATOM 682 O O . TYR A 1 84 ? 20.421 3.019 -28.851 1.00 87.69 84 TYR A O 1
ATOM 690 N N . ALA A 1 85 ? 19.890 3.783 -26.791 1.00 89.56 85 ALA A N 1
ATOM 691 C CA . ALA A 1 85 ? 21.023 3.162 -26.122 1.00 89.56 85 ALA A CA 1
ATOM 692 C C . ALA A 1 85 ? 20.840 1.641 -26.160 1.00 89.56 85 ALA A C 1
ATOM 694 O O . ALA A 1 85 ? 19.805 1.127 -25.721 1.00 89.56 85 ALA A O 1
ATOM 695 N N . ARG A 1 86 ? 21.831 0.924 -26.700 1.00 91.56 86 ARG A N 1
ATOM 696 C CA . ARG A 1 86 ? 21.786 -0.537 -26.840 1.00 91.56 86 ARG A CA 1
ATOM 697 C C . ARG A 1 86 ? 22.899 -1.200 -26.022 1.00 91.56 86 ARG A C 1
ATOM 699 O O . ARG A 1 86 ? 24.057 -0.811 -26.195 1.00 91.56 86 ARG A O 1
ATOM 706 N N . PRO A 1 87 ? 22.586 -2.218 -25.201 1.00 90.94 87 PRO A N 1
ATOM 707 C CA . PRO A 1 87 ? 23.600 -3.000 -24.510 1.00 90.94 87 PRO A CA 1
ATOM 708 C C . PRO A 1 87 ? 24.353 -3.902 -25.487 1.00 90.94 87 PRO A C 1
ATOM 710 O O . PRO A 1 87 ? 23.760 -4.526 -26.367 1.00 90.94 87 PRO A O 1
ATOM 713 N N . CYS A 1 88 ? 25.670 -3.954 -25.326 1.00 90.75 88 CYS A N 1
ATOM 714 C CA . CYS A 1 88 ? 26.588 -4.763 -26.114 1.00 90.75 88 CYS A CA 1
ATOM 715 C C . CYS A 1 88 ? 27.378 -5.649 -25.151 1.00 90.75 88 CYS A C 1
ATOM 717 O O . CYS A 1 88 ? 28.186 -5.152 -24.366 1.00 90.75 88 CYS A O 1
ATOM 719 N N . LYS A 1 89 ? 27.099 -6.955 -25.192 1.00 89.62 89 LYS A N 1
ATOM 720 C CA . LYS A 1 89 ? 27.776 -7.979 -24.376 1.00 89.62 89 LYS A CA 1
ATOM 721 C C . LYS A 1 89 ? 28.849 -8.745 -25.156 1.00 89.62 89 LYS A C 1
ATOM 723 O O . LYS A 1 89 ? 29.651 -9.454 -24.565 1.00 89.62 89 LYS A O 1
ATOM 728 N N . GLU A 1 90 ? 28.877 -8.562 -26.470 1.00 89.31 90 GLU A N 1
ATOM 729 C CA . GLU A 1 90 ? 29.852 -9.143 -27.387 1.00 89.31 90 GLU A CA 1
ATOM 730 C C . GLU A 1 90 ? 30.466 -8.022 -28.231 1.00 89.31 90 GLU A C 1
ATOM 732 O O . GLU A 1 90 ? 29.809 -7.012 -28.508 1.00 89.31 90 GLU A O 1
ATOM 737 N N . ALA A 1 91 ? 31.740 -8.180 -28.595 1.00 87.12 91 ALA A N 1
ATOM 738 C CA . ALA A 1 91 ? 32.457 -7.205 -29.405 1.00 87.12 91 ALA A CA 1
ATOM 739 C C . ALA A 1 91 ? 31.975 -7.304 -30.856 1.00 87.12 91 ALA A C 1
ATOM 741 O O . ALA A 1 91 ? 32.087 -8.355 -31.480 1.00 87.12 91 ALA A O 1
ATOM 742 N N . GLU A 1 92 ? 31.465 -6.202 -31.401 1.00 88.44 92 GLU A N 1
ATOM 743 C CA . GLU A 1 92 ? 31.098 -6.126 -32.823 1.00 88.44 92 GLU A CA 1
ATOM 744 C C . GLU A 1 92 ? 32.289 -5.711 -33.684 1.00 88.44 92 GLU A C 1
ATOM 746 O O . GLU A 1 92 ? 32.340 -6.025 -34.870 1.00 88.44 92 GLU A O 1
ATOM 751 N N . PHE A 1 93 ? 33.256 -5.024 -33.072 1.00 85.88 93 PHE A N 1
ATOM 752 C CA . PHE A 1 93 ? 34.527 -4.666 -33.684 1.00 85.88 93 PHE A CA 1
ATOM 753 C C . PHE A 1 93 ? 35.684 -5.111 -32.791 1.00 85.88 93 PHE A C 1
ATOM 755 O O . PHE A 1 93 ? 35.589 -5.048 -31.565 1.00 85.88 93 PHE A O 1
ATOM 762 N N . GLU A 1 94 ? 36.815 -5.485 -33.393 1.00 83.88 94 GLU A N 1
ATOM 763 C CA . GLU A 1 94 ? 37.980 -6.012 -32.663 1.00 83.88 94 GLU A CA 1
ATOM 764 C C . GLU A 1 94 ? 38.467 -5.079 -31.540 1.00 83.88 94 GLU A C 1
ATOM 766 O O . GLU A 1 94 ? 38.851 -5.542 -30.464 1.00 83.88 94 GLU A O 1
ATOM 771 N N . PHE A 1 95 ? 38.393 -3.760 -31.749 1.00 83.62 95 PHE A N 1
ATOM 772 C CA . PHE A 1 95 ? 38.837 -2.757 -30.776 1.00 83.62 95 PHE A CA 1
ATOM 773 C C . PHE A 1 95 ? 37.987 -2.736 -29.488 1.00 83.62 95 PHE A C 1
ATOM 775 O O . PHE A 1 95 ? 38.460 -2.299 -28.434 1.00 83.62 95 PHE A O 1
ATOM 782 N N . GLU A 1 96 ? 36.750 -3.239 -29.537 1.00 88.62 96 GLU A N 1
ATOM 783 C CA . GLU A 1 96 ? 35.818 -3.282 -28.400 1.00 88.62 96 GLU A CA 1
ATOM 784 C C . GLU A 1 96 ? 36.162 -4.382 -27.397 1.00 88.62 96 GLU A C 1
ATOM 786 O O . GLU A 1 96 ? 35.774 -4.293 -26.233 1.00 88.62 96 GLU A O 1
ATOM 791 N N . THR A 1 97 ? 36.945 -5.379 -27.813 1.00 86.69 97 THR A N 1
ATOM 792 C CA . THR A 1 97 ? 37.400 -6.480 -26.951 1.00 86.69 97 THR A CA 1
ATOM 793 C C . THR A 1 97 ? 38.105 -5.953 -25.702 1.00 86.69 97 THR A C 1
ATOM 795 O O . THR A 1 97 ? 37.857 -6.426 -24.599 1.00 86.69 97 THR A O 1
ATOM 798 N N . SER A 1 98 ? 38.897 -4.885 -25.849 1.00 86.25 98 SER A N 1
ATOM 799 C CA . SER A 1 98 ? 39.587 -4.240 -24.723 1.00 86.25 98 SER A CA 1
ATOM 800 C C . SER A 1 98 ? 38.648 -3.584 -23.704 1.00 86.25 98 SER A C 1
ATOM 802 O O . SER A 1 98 ? 39.008 -3.451 -22.534 1.00 86.25 98 SER A O 1
ATOM 804 N N . LEU A 1 99 ? 37.442 -3.181 -24.122 1.00 87.81 99 LEU A N 1
ATOM 805 C CA . LEU A 1 99 ? 36.410 -2.708 -23.202 1.00 87.81 99 LEU A CA 1
ATOM 806 C C . LEU A 1 99 ? 35.786 -3.888 -22.456 1.00 87.81 99 LEU A C 1
ATOM 808 O O . LEU A 1 99 ? 35.648 -3.822 -21.240 1.00 87.81 99 LEU A O 1
ATOM 812 N N . LEU A 1 100 ? 35.472 -4.987 -23.145 1.00 88.56 100 LEU A N 1
ATOM 813 C CA . LEU A 1 100 ? 34.867 -6.170 -22.518 1.00 88.56 100 LEU A CA 1
ATOM 814 C C . LEU A 1 100 ? 35.812 -6.884 -21.544 1.00 88.56 100 LEU A C 1
ATOM 816 O O . LEU A 1 100 ? 35.359 -7.401 -20.529 1.00 88.56 100 LEU A O 1
ATOM 820 N N . GLU A 1 101 ? 37.125 -6.851 -21.781 1.00 86.56 101 GLU A N 1
ATOM 821 C CA . GLU A 1 101 ? 38.119 -7.350 -20.818 1.00 86.56 101 GLU A CA 1
ATOM 822 C C . GLU A 1 101 ? 38.046 -6.619 -19.469 1.00 86.56 101 GLU A C 1
ATOM 824 O O . GLU A 1 101 ? 38.278 -7.212 -18.413 1.00 86.56 101 GLU A O 1
ATOM 829 N N . ARG A 1 102 ? 37.727 -5.320 -19.491 1.00 85.81 102 ARG A N 1
ATOM 830 C CA . ARG A 1 102 ? 37.629 -4.489 -18.286 1.00 85.81 102 ARG A CA 1
ATOM 831 C C . ARG A 1 102 ? 36.216 -4.454 -17.702 1.00 85.81 102 ARG A C 1
ATOM 833 O O . ARG A 1 102 ? 36.076 -4.391 -16.482 1.00 85.81 102 ARG A O 1
ATOM 840 N N . TRP A 1 103 ? 35.203 -4.508 -18.557 1.00 89.31 103 TRP A N 1
ATOM 841 C CA . TRP A 1 103 ? 33.782 -4.502 -18.222 1.00 89.31 103 TRP A CA 1
ATOM 842 C C . TRP A 1 103 ? 33.118 -5.761 -18.798 1.00 89.31 103 TRP A C 1
ATOM 844 O O . TRP A 1 103 ? 32.440 -5.692 -19.825 1.00 89.31 103 TRP A O 1
ATOM 854 N N . PRO A 1 104 ? 33.291 -6.927 -18.144 1.00 87.38 104 PRO A N 1
ATOM 855 C CA . PRO A 1 104 ? 32.848 -8.216 -18.686 1.00 87.38 104 PRO A CA 1
ATOM 856 C C . PRO A 1 104 ? 31.324 -8.354 -18.774 1.00 87.38 104 PRO A C 1
ATOM 858 O O . PRO A 1 104 ? 30.823 -9.215 -19.487 1.00 87.38 104 PRO A O 1
ATOM 861 N N . HIS A 1 105 ? 30.578 -7.503 -18.066 1.00 86.19 105 HIS A N 1
ATOM 862 C CA . HIS A 1 105 ? 29.118 -7.452 -18.140 1.00 86.19 105 HIS A CA 1
ATOM 863 C C . HIS A 1 105 ? 28.588 -6.701 -19.376 1.00 86.19 105 HIS A C 1
ATOM 865 O O . HIS A 1 105 ? 27.383 -6.725 -19.631 1.00 86.19 105 HIS A O 1
ATOM 871 N N . GLY A 1 106 ? 29.466 -6.055 -20.150 1.00 91.56 106 GLY A N 1
ATOM 872 C CA . GLY A 1 106 ? 29.114 -5.300 -21.348 1.00 91.56 106 GLY A CA 1
ATOM 873 C C . GLY A 1 106 ? 29.154 -3.783 -21.163 1.00 91.56 106 GLY A C 1
ATOM 874 O O . GLY A 1 106 ? 29.559 -3.259 -20.127 1.00 91.56 106 GLY A O 1
ATOM 875 N N . PHE A 1 107 ? 28.750 -3.072 -22.212 1.00 93.62 107 PHE A N 1
ATOM 876 C CA . PHE A 1 107 ? 28.674 -1.609 -22.253 1.00 93.62 107 PHE A CA 1
ATOM 877 C C . PHE A 1 107 ? 27.508 -1.143 -23.137 1.00 93.62 107 PHE A C 1
ATOM 879 O O . PHE A 1 107 ? 26.960 -1.923 -23.918 1.00 93.62 107 PHE A O 1
ATOM 886 N N . LEU A 1 108 ? 27.121 0.133 -23.053 1.00 93.25 108 LEU A N 1
ATOM 887 C CA . LEU A 1 108 ? 26.061 0.696 -23.900 1.00 93.25 108 LEU A CA 1
ATOM 888 C C . LEU A 1 108 ? 26.648 1.452 -25.093 1.00 93.25 108 LEU A C 1
ATOM 890 O O . LEU A 1 108 ? 27.562 2.260 -24.929 1.00 93.25 108 LEU A O 1
ATOM 894 N N . LYS A 1 109 ? 26.069 1.258 -26.281 1.00 94.00 109 LYS A N 1
ATOM 895 C CA . LYS A 1 109 ? 26.344 2.079 -27.469 1.00 94.00 109 LYS A CA 1
ATOM 896 C C . LYS A 1 109 ? 25.208 3.058 -27.726 1.00 94.00 109 LYS A C 1
ATOM 898 O O . LYS A 1 109 ? 24.040 2.665 -27.759 1.00 94.00 109 LYS A O 1
ATOM 903 N N . ILE A 1 110 ? 25.565 4.311 -27.984 1.00 92.38 110 ILE A N 1
ATOM 904 C CA . ILE A 1 110 ? 24.659 5.358 -28.464 1.00 92.38 110 ILE A CA 1
ATOM 905 C C . ILE A 1 110 ? 25.241 5.911 -29.761 1.00 92.38 110 ILE A C 1
ATOM 907 O O . ILE A 1 110 ? 26.242 6.626 -29.749 1.00 92.38 110 ILE A O 1
ATOM 911 N N . THR A 1 111 ? 24.613 5.591 -30.886 1.00 91.38 111 THR A N 1
ATOM 912 C CA . THR A 1 111 ? 25.083 6.027 -32.206 1.00 91.38 111 THR A CA 1
ATOM 913 C C . THR A 1 111 ? 24.301 7.248 -32.680 1.00 91.38 111 THR A C 1
ATOM 915 O O . THR A 1 111 ? 23.068 7.246 -32.660 1.00 91.38 111 THR A O 1
ATOM 918 N N . ILE A 1 112 ? 25.007 8.284 -33.129 1.00 90.44 112 ILE A N 1
ATOM 919 C CA . ILE A 1 112 ? 24.411 9.478 -33.744 1.00 90.44 112 ILE A CA 1
ATOM 920 C C . ILE A 1 112 ? 23.912 9.140 -35.150 1.00 90.44 112 ILE A C 1
ATOM 922 O O . ILE A 1 112 ? 24.527 8.346 -35.857 1.00 90.44 112 ILE A O 1
ATOM 926 N N . TRP A 1 113 ? 22.791 9.730 -35.572 1.00 86.81 113 TRP A N 1
ATOM 927 C CA . TRP A 1 113 ? 22.203 9.426 -36.876 1.00 86.81 113 TRP A CA 1
ATOM 928 C C . TRP A 1 113 ? 23.162 9.681 -38.049 1.00 86.81 113 TRP A C 1
ATOM 930 O O . TRP A 1 113 ? 23.818 10.721 -38.150 1.00 86.81 113 TRP A O 1
ATOM 940 N N . SER A 1 114 ? 23.190 8.721 -38.974 1.00 84.06 114 SER A N 1
ATOM 941 C CA . SER A 1 114 ? 23.890 8.808 -40.258 1.00 84.06 114 SER A CA 1
ATOM 942 C C . SER A 1 114 ? 23.343 9.931 -41.150 1.00 84.06 114 SER A C 1
ATOM 944 O O . SER A 1 114 ? 22.174 10.313 -41.038 1.00 84.06 114 SER A O 1
ATOM 946 N N . GLN A 1 115 ? 24.136 10.382 -42.123 1.00 81.12 115 GLN A N 1
ATOM 947 C CA . GLN A 1 115 ? 23.676 11.347 -43.128 1.00 81.12 115 GLN A CA 1
ATOM 948 C C . GLN A 1 115 ? 22.442 10.847 -43.896 1.00 81.12 115 GLN A C 1
ATOM 950 O O . GLN A 1 115 ? 21.503 11.602 -44.124 1.00 81.12 115 GLN A O 1
ATOM 955 N N . GLN A 1 116 ? 22.399 9.551 -44.221 1.00 78.31 116 GLN A N 1
ATOM 956 C CA . GLN A 1 116 ? 21.300 8.928 -44.971 1.00 78.31 116 GLN A CA 1
ATOM 957 C C . GLN A 1 116 ? 19.954 8.996 -44.234 1.00 78.31 116 GLN A C 1
ATOM 959 O O . GLN A 1 116 ? 18.906 8.855 -44.852 1.00 78.31 116 GLN A O 1
ATOM 964 N N . ARG A 1 117 ? 19.975 9.201 -42.911 1.00 76.69 117 ARG A N 1
ATOM 965 C CA . ARG A 1 117 ? 18.785 9.260 -42.049 1.00 76.69 117 ARG A CA 1
ATOM 966 C C . ARG A 1 117 ? 18.335 10.685 -41.720 1.00 76.69 117 ARG A C 1
ATOM 968 O O . ARG A 1 117 ? 17.268 10.833 -41.142 1.00 76.69 117 ARG A O 1
ATOM 975 N N . THR A 1 118 ? 19.137 11.702 -42.041 1.00 69.38 118 THR A N 1
ATOM 976 C CA . THR A 1 118 ? 18.865 13.106 -41.677 1.00 69.38 118 THR A CA 1
ATOM 977 C C . THR A 1 118 ? 18.475 13.985 -42.865 1.00 69.38 118 THR A C 1
ATOM 979 O O . THR A 1 118 ? 18.153 15.150 -42.664 1.00 69.38 118 THR A O 1
ATOM 982 N N . GLU A 1 119 ? 18.511 13.453 -44.094 1.00 75.50 119 GLU A N 1
ATOM 983 C CA . GLU A 1 119 ? 18.237 14.185 -45.349 1.00 75.50 119 GLU A CA 1
ATOM 984 C C . GLU A 1 119 ? 19.118 15.438 -45.556 1.00 75.50 119 GLU A C 1
ATOM 986 O O . GLU A 1 119 ? 18.847 16.287 -46.407 1.00 75.50 119 GLU A O 1
ATOM 991 N N . PHE A 1 120 ? 20.208 15.568 -44.796 1.00 82.25 120 PHE A N 1
ATOM 992 C CA . PHE A 1 120 ? 21.114 16.705 -44.876 1.00 82.25 120 PHE A CA 1
ATOM 993 C C . PHE A 1 120 ? 22.160 16.530 -45.979 1.00 82.25 120 PHE A C 1
ATOM 995 O O . PHE A 1 120 ? 22.753 15.463 -46.162 1.00 82.25 120 PHE A O 1
ATOM 1002 N N . ASP A 1 121 ? 22.457 17.629 -46.676 1.00 85.31 121 ASP A N 1
ATOM 1003 C CA . ASP A 1 121 ? 23.654 17.724 -47.510 1.00 85.31 121 ASP A CA 1
ATOM 1004 C C . ASP A 1 121 ? 24.935 17.607 -46.658 1.00 85.31 121 ASP A C 1
ATOM 1006 O O . ASP A 1 121 ? 24.915 17.720 -45.429 1.00 85.31 121 ASP A O 1
ATOM 1010 N N . THR A 1 122 ? 26.070 17.355 -47.309 1.00 82.75 122 THR A N 1
ATOM 1011 C CA . THR A 1 122 ? 27.341 17.052 -46.632 1.00 82.75 122 THR A CA 1
ATOM 1012 C C . THR A 1 122 ? 27.802 18.168 -45.688 1.00 82.75 122 THR A C 1
ATOM 1014 O O . THR A 1 122 ? 28.396 17.889 -44.645 1.00 82.75 122 THR A O 1
ATOM 1017 N N . ASP A 1 123 ? 27.520 19.432 -46.006 1.00 84.12 123 ASP A N 1
ATOM 1018 C CA . ASP A 1 123 ? 27.965 20.565 -45.194 1.00 84.12 123 ASP A CA 1
ATOM 1019 C C . ASP A 1 123 ? 27.022 20.844 -44.018 1.00 84.12 123 ASP A C 1
ATOM 1021 O O . ASP A 1 123 ? 27.486 21.150 -42.913 1.00 84.12 123 ASP A O 1
ATOM 1025 N N . LYS A 1 124 ? 25.710 20.657 -44.199 1.00 83.62 124 LYS A N 1
ATOM 1026 C CA . LYS A 1 124 ? 24.732 20.657 -43.102 1.00 83.62 124 LYS A CA 1
ATOM 1027 C C . LYS A 1 124 ? 24.956 19.486 -42.159 1.00 83.62 124 LYS A C 1
ATOM 1029 O O . LYS A 1 124 ? 24.925 19.686 -40.947 1.00 83.62 124 LYS A O 1
ATOM 1034 N N . TYR A 1 125 ? 25.267 18.302 -42.680 1.00 83.31 125 TYR A N 1
ATOM 1035 C CA . TYR A 1 125 ? 25.528 17.123 -41.861 1.00 83.31 125 TYR A CA 1
ATOM 1036 C C . TYR A 1 125 ? 26.774 17.293 -40.978 1.00 83.31 125 TYR A C 1
ATOM 1038 O O . TYR A 1 125 ? 26.746 16.961 -39.795 1.00 83.31 125 TYR A O 1
ATOM 1046 N N . LYS A 1 126 ? 27.844 17.920 -41.490 1.00 82.69 126 LYS A N 1
ATOM 1047 C CA . LYS A 1 126 ? 29.026 18.270 -40.675 1.00 82.69 126 LYS A CA 1
ATOM 1048 C C . LYS A 1 126 ? 28.689 19.205 -39.509 1.00 82.69 126 LYS A C 1
ATOM 1050 O O . LYS A 1 126 ? 29.260 19.055 -38.428 1.00 82.69 126 LYS A O 1
ATOM 1055 N N . LYS A 1 127 ? 27.788 20.173 -39.716 1.00 84.69 127 LYS A N 1
ATOM 1056 C CA . LYS A 1 127 ? 27.308 21.069 -38.648 1.00 84.69 127 LYS A CA 1
ATOM 1057 C C . LYS A 1 127 ? 26.413 20.320 -37.660 1.00 84.69 127 LYS A C 1
ATOM 1059 O O . LYS A 1 127 ? 26.606 20.460 -36.456 1.00 84.69 127 LYS A O 1
ATOM 1064 N N . PHE A 1 128 ? 25.512 19.481 -38.169 1.00 85.75 128 PHE A N 1
ATOM 1065 C CA . PHE A 1 128 ? 24.641 18.627 -37.367 1.00 85.75 128 PHE A CA 1
ATOM 1066 C C . PHE A 1 128 ? 25.436 17.694 -36.455 1.00 85.75 128 PHE A C 1
ATOM 1068 O O . PHE A 1 128 ? 25.163 17.681 -35.266 1.00 85.75 128 PHE A O 1
ATOM 1075 N N . ILE A 1 129 ? 26.452 16.980 -36.959 1.00 86.12 129 ILE A N 1
ATOM 1076 C CA . ILE A 1 129 ? 27.264 16.068 -36.138 1.00 86.12 129 ILE A CA 1
ATOM 1077 C C . ILE A 1 129 ? 27.892 16.804 -34.956 1.00 86.12 129 ILE A C 1
ATOM 1079 O O . ILE A 1 129 ? 27.833 16.315 -33.835 1.00 86.12 129 ILE A O 1
ATOM 1083 N N . ARG A 1 130 ? 28.497 17.976 -35.187 1.00 84.50 130 ARG A N 1
ATOM 1084 C CA . ARG A 1 130 ? 29.143 18.741 -34.108 1.00 84.50 130 ARG A CA 1
ATOM 1085 C C . ARG A 1 130 ? 28.141 19.136 -33.029 1.00 84.50 130 ARG A C 1
ATOM 1087 O O . ARG A 1 130 ? 28.451 19.025 -31.849 1.00 84.50 130 ARG A O 1
ATOM 1094 N N . TYR A 1 131 ? 26.955 19.561 -33.451 1.00 85.12 131 TYR A N 1
ATOM 1095 C CA . TYR A 1 131 ? 25.882 19.930 -32.541 1.00 85.12 131 TYR A CA 1
ATOM 1096 C C . TYR A 1 131 ? 25.320 18.709 -31.793 1.00 85.12 131 TYR A C 1
ATOM 1098 O O . TYR A 1 131 ? 25.300 18.702 -30.571 1.00 85.12 131 TYR A O 1
ATOM 1106 N N . ALA A 1 132 ? 24.990 17.631 -32.505 1.00 86.38 132 ALA A N 1
ATOM 1107 C CA . ALA A 1 132 ? 24.492 16.374 -31.950 1.00 86.38 132 ALA A CA 1
ATOM 1108 C C . ALA A 1 132 ? 25.462 15.742 -30.937 1.00 86.38 132 ALA A C 1
ATOM 1110 O O . ALA A 1 132 ? 25.037 15.301 -29.874 1.00 86.38 132 ALA A O 1
ATOM 1111 N N . VAL A 1 133 ? 26.767 15.724 -31.241 1.00 88.00 133 VAL A N 1
ATOM 1112 C CA . VAL A 1 133 ? 27.800 15.254 -30.303 1.00 88.00 133 VAL A CA 1
ATOM 1113 C C . VAL A 1 133 ? 27.801 16.116 -29.045 1.00 88.00 133 VAL A C 1
ATOM 1115 O O . VAL A 1 133 ? 27.826 15.560 -27.955 1.00 88.00 133 VAL A O 1
ATOM 1118 N N . SER A 1 134 ? 27.738 17.444 -29.187 1.00 87.75 134 SER A N 1
ATOM 1119 C CA . SER A 1 134 ? 27.710 18.365 -28.047 1.00 87.75 134 SER A CA 1
ATOM 1120 C C . SER A 1 134 ? 26.488 18.136 -27.158 1.00 87.75 134 SER A C 1
ATOM 1122 O O . SER A 1 134 ? 26.646 17.980 -25.956 1.00 87.75 134 SER A O 1
ATOM 1124 N N . GLU A 1 135 ? 25.287 18.058 -27.734 1.00 86.44 135 GLU A N 1
ATOM 1125 C CA . GLU A 1 135 ? 24.039 17.859 -26.981 1.00 86.44 135 GLU A CA 1
ATOM 1126 C C . GLU A 1 135 ? 24.015 16.501 -26.262 1.00 86.44 135 GLU A C 1
ATOM 1128 O O . GLU A 1 135 ? 23.677 16.416 -25.081 1.00 86.44 135 GLU A O 1
ATOM 1133 N N . CYS A 1 136 ? 24.431 15.424 -26.940 1.00 86.25 136 CYS A N 1
ATOM 1134 C CA . CYS A 1 136 ? 24.553 14.110 -26.306 1.00 86.25 136 CYS A CA 1
ATOM 1135 C C . CYS A 1 136 ? 25.612 14.105 -25.196 1.00 86.25 136 CYS A C 1
ATOM 1137 O O . CYS A 1 136 ? 25.402 13.470 -24.164 1.00 86.25 136 CYS A O 1
ATOM 1139 N N . GLN A 1 137 ? 26.728 14.812 -25.389 1.00 89.00 137 GLN A N 1
ATOM 1140 C CA . GLN A 1 137 ? 27.776 14.935 -24.383 1.00 89.00 137 GLN A CA 1
ATOM 1141 C C . GLN A 1 137 ? 27.275 15.699 -23.151 1.00 89.00 137 GLN A C 1
ATOM 1143 O O . GLN A 1 137 ? 27.448 15.213 -22.039 1.00 89.00 137 GLN A O 1
ATOM 1148 N N . THR A 1 138 ? 26.572 16.821 -23.332 1.00 87.25 138 THR A N 1
ATOM 1149 C CA . THR A 1 138 ? 25.952 17.575 -22.232 1.00 87.25 138 THR A CA 1
ATOM 1150 C C . THR A 1 138 ? 24.956 16.718 -21.453 1.00 87.25 138 THR A C 1
ATOM 1152 O O . THR A 1 138 ? 25.021 16.678 -20.227 1.00 87.25 138 THR A O 1
ATOM 1155 N N . ALA A 1 139 ? 24.092 15.962 -22.137 1.00 84.38 139 ALA A N 1
ATOM 1156 C CA . ALA A 1 139 ? 23.146 15.063 -21.476 1.00 84.38 139 ALA A CA 1
ATOM 1157 C C . ALA A 1 139 ? 23.848 13.948 -20.673 1.00 84.38 139 ALA A C 1
ATOM 1159 O O . ALA A 1 139 ? 23.417 13.613 -19.568 1.00 84.38 139 ALA A O 1
ATOM 1160 N N . LEU A 1 140 ? 24.943 13.388 -21.203 1.00 86.94 140 LEU A N 1
ATOM 1161 C CA . LEU A 1 140 ? 25.765 12.394 -20.505 1.00 86.94 140 LEU A CA 1
ATOM 1162 C C . LEU A 1 140 ? 26.494 12.991 -19.296 1.00 86.94 140 LEU A C 1
ATOM 1164 O O . LEU A 1 140 ? 26.537 12.366 -18.238 1.00 86.94 140 LEU A O 1
ATOM 1168 N N . ASP A 1 141 ? 27.046 14.195 -19.427 1.00 86.69 141 ASP A N 1
ATOM 1169 C CA . ASP A 1 141 ? 27.743 14.876 -18.338 1.00 86.69 141 ASP A CA 1
ATOM 1170 C C . ASP A 1 141 ? 26.770 15.253 -17.213 1.00 86.69 141 ASP A C 1
ATOM 1172 O O . ASP A 1 141 ? 27.066 15.003 -16.043 1.00 86.69 141 ASP A O 1
ATOM 1176 N N . GLU A 1 142 ? 25.576 15.757 -17.544 1.00 83.38 142 GLU A N 1
ATOM 1177 C CA . GLU A 1 142 ? 24.507 16.000 -16.572 1.00 83.38 142 GLU A CA 1
ATOM 1178 C C . GLU A 1 142 ? 24.069 14.717 -15.865 1.00 83.38 142 GLU A C 1
ATOM 1180 O O . GLU A 1 142 ? 23.887 14.720 -14.649 1.00 83.38 142 GLU A O 1
ATOM 1185 N N . MET A 1 143 ? 23.925 13.611 -16.598 1.00 82.62 143 MET A N 1
ATOM 1186 C CA . MET A 1 143 ? 23.605 12.307 -16.016 1.00 82.62 143 MET A CA 1
ATOM 1187 C C . MET A 1 143 ? 24.669 11.871 -15.018 1.00 82.62 143 MET A C 1
ATOM 1189 O O . MET A 1 143 ? 24.349 11.445 -13.913 1.00 82.62 143 MET A O 1
ATOM 1193 N N . ILE A 1 144 ? 25.939 11.964 -15.408 1.00 82.75 144 ILE A N 1
ATOM 1194 C CA . ILE A 1 144 ? 27.064 11.561 -14.573 1.00 82.75 144 ILE A CA 1
ATOM 1195 C C . ILE A 1 144 ? 27.141 12.455 -13.338 1.00 82.75 144 ILE A C 1
ATOM 1197 O O . ILE A 1 144 ? 27.372 11.946 -12.244 1.00 82.75 144 ILE A O 1
ATOM 1201 N N . LEU A 1 145 ? 26.940 13.766 -13.479 1.00 80.94 145 LEU A N 1
ATOM 1202 C CA . LEU A 1 145 ? 26.864 14.688 -12.345 1.00 80.94 145 LEU A CA 1
ATOM 1203 C C . LEU A 1 145 ? 25.718 14.295 -11.412 1.00 80.94 145 LEU A C 1
ATOM 1205 O O . LEU A 1 145 ? 25.972 13.998 -10.252 1.00 80.94 145 LEU A O 1
ATOM 1209 N N . ARG A 1 146 ? 24.494 14.133 -11.930 1.00 72.75 146 ARG A N 1
ATOM 1210 C CA . ARG A 1 146 ? 23.331 13.696 -11.139 1.00 72.75 146 ARG A CA 1
ATOM 1211 C C . ARG A 1 146 ? 23.540 12.332 -10.492 1.00 72.75 146 ARG A C 1
ATOM 1213 O O . ARG A 1 146 ? 23.116 12.144 -9.363 1.00 72.75 146 ARG A O 1
ATOM 1220 N N . SER A 1 147 ? 24.193 11.386 -11.159 1.00 71.25 147 SER A N 1
ATOM 1221 C CA . SER A 1 147 ? 24.490 10.063 -10.599 1.00 71.25 147 SER A CA 1
ATOM 1222 C C . SER A 1 147 ? 25.536 10.115 -9.485 1.00 71.25 147 SER A C 1
ATOM 1224 O O . SER A 1 147 ? 25.522 9.239 -8.624 1.00 71.25 147 SER A O 1
ATOM 1226 N N . ASN A 1 148 ? 26.453 11.084 -9.515 1.00 68.94 148 ASN A N 1
ATOM 1227 C CA . ASN A 1 148 ? 27.454 11.272 -8.466 1.00 68.94 148 ASN A CA 1
ATOM 1228 C C . ASN A 1 148 ? 26.918 12.132 -7.306 1.00 68.94 148 ASN A C 1
ATOM 1230 O O . ASN A 1 148 ? 27.303 11.894 -6.165 1.00 68.94 148 ASN A O 1
ATOM 1234 N N . ASP A 1 149 ? 26.031 13.090 -7.599 1.00 64.56 149 ASP A N 1
ATOM 1235 C CA . ASP A 1 149 ? 25.413 14.005 -6.629 1.00 64.56 149 ASP A CA 1
ATOM 1236 C C . ASP A 1 149 ? 24.156 13.419 -5.974 1.00 64.56 149 ASP A C 1
ATOM 1238 O O . ASP A 1 149 ? 23.767 13.838 -4.882 1.00 64.56 149 ASP A O 1
ATOM 1242 N N . SER A 1 150 ? 23.508 12.441 -6.614 1.00 51.59 150 SER A N 1
ATOM 1243 C CA . SER A 1 150 ? 22.410 11.710 -5.990 1.00 51.59 150 SER A CA 1
ATOM 1244 C C . SER A 1 150 ? 22.964 10.987 -4.767 1.00 51.59 150 SER A C 1
ATOM 1246 O O . SER A 1 150 ? 23.948 10.249 -4.904 1.00 51.59 150 SER A O 1
ATOM 1248 N N . PRO A 1 151 ? 22.356 11.139 -3.573 1.00 41.66 151 PRO A N 1
ATOM 1249 C CA . PRO A 1 151 ? 22.680 10.252 -2.472 1.00 41.66 151 PRO A CA 1
ATOM 1250 C C . PRO A 1 151 ? 22.474 8.850 -3.021 1.00 41.66 151 PRO A C 1
ATOM 1252 O O . PRO A 1 151 ? 21.387 8.560 -3.516 1.00 41.66 151 PRO A O 1
ATOM 1255 N N . ASN A 1 152 ? 23.539 8.037 -3.029 1.00 41.50 152 ASN A N 1
ATOM 1256 C CA . ASN A 1 152 ? 23.459 6.629 -3.390 1.00 41.50 152 ASN A CA 1
ATOM 1257 C C . ASN A 1 152 ? 22.151 6.114 -2.796 1.00 41.50 152 ASN A C 1
ATOM 1259 O O . ASN A 1 152 ? 22.048 6.078 -1.565 1.00 41.50 152 ASN A O 1
ATOM 1263 N N . ILE A 1 153 ? 21.158 5.788 -3.634 1.00 44.53 153 ILE A N 1
ATOM 1264 C CA . ILE A 1 153 ? 20.043 4.962 -3.190 1.00 44.53 153 ILE A CA 1
ATOM 1265 C C . ILE A 1 153 ? 20.769 3.701 -2.779 1.00 44.53 153 ILE A C 1
ATOM 1267 O O . ILE A 1 153 ? 21.300 2.959 -3.607 1.00 44.53 153 ILE A O 1
ATOM 1271 N N . ARG A 1 154 ? 21.032 3.615 -1.477 1.00 42.69 154 ARG A N 1
ATOM 1272 C CA . ARG A 1 154 ? 21.839 2.563 -0.909 1.00 42.69 154 ARG A CA 1
ATOM 1273 C C . ARG A 1 154 ? 21.111 1.305 -1.349 1.00 42.69 154 ARG A C 1
ATOM 1275 O O . ARG A 1 154 ? 19.952 1.130 -0.986 1.00 42.69 154 ARG A O 1
ATOM 1282 N N . LYS A 1 155 ? 21.785 0.445 -2.112 1.00 44.75 155 LYS A N 1
ATOM 1283 C CA . LYS A 1 155 ? 21.461 -0.978 -2.117 1.00 44.75 155 LYS A CA 1
ATOM 1284 C C . LYS A 1 155 ? 21.584 -1.437 -0.669 1.00 44.75 155 LYS A C 1
ATOM 1286 O O . LYS A 1 155 ? 22.673 -1.729 -0.183 1.00 44.75 155 LYS A O 1
ATOM 1291 N N . MET A 1 156 ? 20.489 -1.314 0.066 1.00 49.31 156 MET A N 1
ATOM 1292 C CA . MET A 1 156 ? 20.402 -1.634 1.475 1.00 49.31 156 MET A CA 1
ATOM 1293 C C . MET A 1 156 ? 20.005 -3.099 1.571 1.00 49.31 156 MET A C 1
ATOM 1295 O O . MET A 1 156 ? 18.836 -3.470 1.502 1.00 49.31 156 MET A O 1
ATOM 1299 N N . SER A 1 157 ? 21.078 -3.874 1.721 1.00 52.78 157 SER A N 1
ATOM 1300 C CA . SER A 1 157 ? 21.174 -5.289 2.056 1.00 52.78 157 SER A CA 1
ATOM 1301 C C . SER A 1 157 ? 20.808 -6.315 0.982 1.00 52.78 157 SER A C 1
ATOM 1303 O O . SER A 1 157 ? 19.843 -6.183 0.235 1.00 52.78 157 SER A O 1
ATOM 1305 N N . ASP A 1 158 ? 21.593 -7.397 0.986 1.00 60.62 158 ASP A N 1
ATOM 1306 C CA . ASP A 1 158 ? 21.411 -8.611 0.181 1.00 60.62 158 ASP A CA 1
ATOM 1307 C C . ASP A 1 158 ? 20.141 -9.400 0.554 1.00 60.62 158 ASP A C 1
ATOM 1309 O O . ASP A 1 158 ? 19.841 -10.433 -0.047 1.00 60.62 158 ASP A O 1
ATOM 1313 N N . LYS A 1 159 ? 19.397 -8.979 1.585 1.00 68.44 159 LYS A N 1
ATOM 1314 C CA . LYS A 1 159 ? 18.208 -9.703 2.039 1.00 68.44 159 LYS A CA 1
ATOM 1315 C C . LYS A 1 159 ? 17.063 -9.454 1.071 1.00 68.44 159 LYS A C 1
ATOM 1317 O O . LYS A 1 159 ? 16.750 -8.311 0.747 1.00 68.44 159 LYS A O 1
ATOM 1322 N N . SER A 1 160 ? 16.385 -10.513 0.645 1.00 79.25 160 SER A N 1
ATOM 1323 C CA . SER A 1 160 ? 15.148 -10.367 -0.121 1.00 79.25 160 SER A CA 1
ATOM 1324 C C . SER A 1 160 ? 14.066 -9.684 0.719 1.00 79.25 160 SER A C 1
ATOM 1326 O O . SER A 1 160 ? 14.067 -9.756 1.952 1.00 79.25 160 SER A O 1
ATOM 1328 N N . ILE A 1 161 ? 13.123 -9.021 0.052 1.00 82.62 161 ILE A N 1
ATOM 1329 C CA . ILE A 1 161 ? 12.055 -8.293 0.737 1.00 82.62 161 ILE A CA 1
ATOM 1330 C C . ILE A 1 161 ? 11.185 -9.207 1.608 1.00 82.62 161 ILE A C 1
ATOM 1332 O O . ILE A 1 161 ? 10.849 -8.853 2.737 1.00 82.62 161 ILE A O 1
ATOM 1336 N N . GLY A 1 162 ? 10.921 -10.433 1.146 1.00 82.00 162 GLY A N 1
ATOM 1337 C CA . GLY A 1 162 ? 10.207 -11.442 1.926 1.00 82.00 162 GLY A CA 1
ATOM 1338 C C . GLY A 1 162 ? 10.928 -11.812 3.227 1.00 82.00 162 GLY A C 1
ATOM 1339 O O . GLY A 1 162 ? 10.280 -11.991 4.257 1.00 82.00 162 GLY A O 1
ATOM 1340 N N . ILE A 1 163 ? 12.269 -11.855 3.231 1.00 85.75 163 ILE A N 1
ATOM 1341 C CA . ILE A 1 163 ? 13.053 -12.084 4.458 1.00 85.75 163 ILE A CA 1
ATOM 1342 C C . ILE A 1 163 ? 12.900 -10.905 5.421 1.00 85.75 163 ILE A C 1
ATOM 1344 O O . ILE A 1 163 ? 12.758 -11.130 6.623 1.00 85.75 163 ILE A O 1
ATOM 1348 N N . LEU A 1 164 ? 12.897 -9.667 4.918 1.00 87.75 164 LEU A N 1
ATOM 1349 C CA . LEU A 1 164 ? 12.705 -8.483 5.756 1.00 87.75 164 LEU A CA 1
ATOM 1350 C C . LEU A 1 164 ? 11.310 -8.418 6.364 1.00 87.75 164 LEU A C 1
ATOM 1352 O O . LEU A 1 164 ? 11.202 -8.201 7.567 1.00 87.75 164 LEU A O 1
ATOM 1356 N N . ILE A 1 165 ? 10.258 -8.663 5.576 1.00 89.50 165 ILE A N 1
ATOM 1357 C CA . ILE A 1 165 ? 8.887 -8.723 6.098 1.00 89.50 165 ILE A CA 1
ATOM 1358 C C . ILE A 1 165 ? 8.780 -9.837 7.139 1.00 89.50 165 ILE A C 1
ATOM 1360 O O . ILE A 1 165 ? 8.261 -9.619 8.230 1.00 89.50 165 ILE A O 1
ATOM 1364 N N . LYS A 1 166 ? 9.317 -11.030 6.856 1.00 89.38 166 LYS A N 1
ATOM 1365 C CA . LYS A 1 166 ? 9.286 -12.139 7.816 1.00 89.38 166 LYS A CA 1
ATOM 1366 C C . LYS A 1 166 ? 10.006 -11.781 9.117 1.00 89.38 166 LYS A C 1
ATOM 1368 O O . LYS A 1 166 ? 9.473 -12.054 10.190 1.00 89.38 166 LYS A O 1
ATOM 1373 N N . ALA A 1 167 ? 11.183 -11.164 9.033 1.00 90.25 167 ALA A N 1
ATOM 1374 C CA . ALA A 1 167 ? 11.939 -10.714 10.199 1.00 90.25 167 ALA A CA 1
ATOM 1375 C C . ALA A 1 167 ? 11.199 -9.612 10.973 1.00 90.25 167 ALA A C 1
ATOM 1377 O O . ALA A 1 167 ? 11.152 -9.660 12.199 1.00 90.25 167 ALA A O 1
ATOM 1378 N N . PHE A 1 168 ? 10.552 -8.682 10.268 1.00 94.31 168 PHE A N 1
ATOM 1379 C CA . PHE A 1 168 ? 9.685 -7.669 10.862 1.00 94.31 168 PHE A CA 1
ATOM 1380 C C . PHE A 1 168 ? 8.530 -8.304 11.645 1.00 94.31 168 PHE A C 1
ATOM 1382 O O . PHE A 1 168 ? 8.326 -7.975 12.808 1.00 94.31 168 PHE A O 1
ATOM 1389 N N . MET A 1 169 ? 7.813 -9.264 11.050 1.00 91.94 169 MET A N 1
ATOM 1390 C CA . MET A 1 169 ? 6.689 -9.941 11.710 1.00 91.94 169 MET A CA 1
ATOM 1391 C C . MET A 1 169 ? 7.138 -10.777 12.916 1.00 91.94 169 MET A C 1
ATOM 1393 O O . MET A 1 169 ? 6.392 -10.907 13.884 1.00 91.94 169 MET A O 1
ATOM 1397 N N . VAL A 1 170 ? 8.346 -11.353 12.878 1.00 92.31 170 VAL A N 1
ATOM 1398 C CA . VAL A 1 170 ? 8.949 -12.014 14.048 1.00 92.31 170 VAL A CA 1
ATOM 1399 C C . VAL A 1 170 ? 9.223 -10.992 15.150 1.00 92.31 170 VAL A C 1
ATOM 1401 O O . VAL A 1 170 ? 8.746 -11.188 16.262 1.00 92.31 170 VAL A O 1
ATOM 1404 N N . ALA A 1 171 ? 9.895 -9.882 14.832 1.00 92.38 171 ALA A N 1
ATOM 1405 C CA . ALA A 1 171 ? 10.185 -8.820 15.795 1.00 92.38 171 ALA A CA 1
ATOM 1406 C C . ALA A 1 171 ? 8.904 -8.227 16.411 1.00 92.38 171 ALA A C 1
ATOM 1408 O O . ALA A 1 171 ? 8.859 -7.982 17.611 1.00 92.38 171 ALA A O 1
ATOM 1409 N N . TYR A 1 172 ? 7.838 -8.086 15.619 1.00 91.38 172 TYR A N 1
ATOM 1410 C CA . TYR A 1 172 ? 6.527 -7.640 16.094 1.00 91.38 172 TYR A CA 1
ATOM 1411 C C . TYR A 1 172 ? 5.909 -8.580 17.138 1.00 91.38 172 TYR A C 1
ATOM 1413 O O . TYR A 1 172 ? 5.362 -8.119 18.141 1.00 91.38 172 TYR A O 1
ATOM 1421 N N . ARG A 1 173 ? 6.013 -9.900 16.929 1.00 89.12 173 ARG A N 1
ATOM 1422 C CA . ARG A 1 173 ? 5.525 -10.907 17.888 1.00 89.12 173 ARG A CA 1
ATOM 1423 C C . ARG A 1 173 ? 6.391 -11.001 19.142 1.00 89.12 173 ARG A C 1
ATOM 1425 O O . ARG A 1 173 ? 5.864 -11.291 20.208 1.00 89.12 173 ARG A O 1
ATOM 1432 N N . GLU A 1 174 ? 7.694 -10.780 19.005 1.00 91.81 174 GLU A N 1
ATOM 1433 C CA . GLU A 1 174 ? 8.663 -10.793 20.111 1.00 91.81 174 GLU A CA 1
ATOM 1434 C C . GLU A 1 174 ? 8.698 -9.474 20.903 1.00 91.81 174 GLU A C 1
ATOM 1436 O O . GLU A 1 174 ? 9.436 -9.379 21.879 1.00 91.81 174 GLU A O 1
ATOM 1441 N N . ASP A 1 175 ? 7.904 -8.477 20.501 1.00 87.88 175 ASP A N 1
ATOM 1442 C CA . ASP A 1 175 ? 7.869 -7.135 21.097 1.00 87.88 175 ASP A CA 1
ATOM 1443 C C . ASP A 1 175 ? 9.220 -6.384 21.022 1.00 87.88 175 ASP A C 1
ATOM 1445 O O . ASP A 1 175 ? 9.538 -5.530 21.848 1.00 87.88 175 ASP A O 1
ATOM 1449 N N . ASP A 1 176 ? 10.032 -6.677 19.996 1.00 92.94 176 ASP A N 1
ATOM 1450 C CA . ASP A 1 176 ? 11.342 -6.052 19.762 1.00 92.94 176 ASP A CA 1
ATOM 1451 C C . ASP A 1 176 ? 11.216 -4.836 18.829 1.00 92.94 176 ASP A C 1
ATOM 1453 O O . ASP A 1 176 ? 11.424 -4.909 17.610 1.00 92.94 176 ASP A O 1
ATOM 1457 N N . LEU A 1 177 ? 10.883 -3.686 19.423 1.00 92.31 177 LEU A N 1
ATOM 1458 C CA . LEU A 1 177 ? 10.702 -2.424 18.702 1.00 92.31 177 LEU A CA 1
ATOM 1459 C C . LEU A 1 177 ? 11.966 -1.979 17.941 1.00 92.31 177 LEU A C 1
ATOM 1461 O O . LEU A 1 177 ? 11.875 -1.469 16.823 1.00 92.31 177 LEU A O 1
ATOM 1465 N N . GLU A 1 178 ? 13.160 -2.189 18.499 1.00 93.25 178 GLU A N 1
ATOM 1466 C CA . GLU A 1 178 ? 14.411 -1.760 17.862 1.00 93.25 178 GLU A CA 1
ATOM 1467 C C . GLU A 1 178 ? 14.666 -2.537 16.561 1.00 93.25 178 GLU A C 1
ATOM 1469 O O . GLU A 1 178 ? 15.111 -1.977 15.553 1.00 93.25 178 GLU A O 1
ATOM 1474 N N . ARG A 1 179 ? 14.397 -3.848 16.552 1.00 92.06 179 ARG A N 1
ATOM 1475 C CA . ARG A 1 179 ? 14.467 -4.650 15.321 1.00 92.06 179 ARG A CA 1
ATOM 1476 C C . ARG A 1 179 ? 13.363 -4.291 14.341 1.00 92.06 179 ARG A C 1
ATOM 1478 O O . ARG A 1 179 ? 13.652 -4.207 13.149 1.00 92.06 179 ARG A O 1
ATOM 1485 N N . MET A 1 180 ? 12.142 -4.039 14.813 1.00 93.19 180 MET A N 1
ATOM 1486 C CA . MET A 1 180 ? 11.048 -3.609 13.941 1.00 93.19 180 MET A CA 1
ATOM 1487 C C . MET A 1 180 ? 11.393 -2.332 13.176 1.00 93.19 180 MET A C 1
ATOM 1489 O O . MET A 1 180 ? 11.285 -2.319 11.952 1.00 93.19 180 MET A O 1
ATOM 1493 N N . VAL A 1 181 ? 11.857 -1.287 13.872 1.00 93.00 181 VAL A N 1
ATOM 1494 C CA . VAL A 1 181 ? 12.225 -0.005 13.248 1.00 93.00 181 VAL A CA 1
ATOM 1495 C C . VAL A 1 181 ? 13.349 -0.204 12.235 1.00 93.00 181 VAL A C 1
ATOM 1497 O O . VAL A 1 181 ? 13.232 0.247 11.100 1.00 93.00 181 VAL A O 1
ATOM 1500 N N . ARG A 1 182 ? 14.392 -0.970 12.586 1.00 91.88 182 ARG A N 1
ATOM 1501 C CA . ARG A 1 182 ? 15.491 -1.279 11.656 1.00 91.88 182 ARG A CA 1
ATOM 1502 C C . ARG A 1 182 ? 15.016 -1.985 10.389 1.00 91.88 182 ARG A C 1
ATOM 1504 O O . ARG A 1 182 ? 15.439 -1.616 9.298 1.00 91.88 182 ARG A O 1
ATOM 1511 N N . HIS A 1 183 ? 14.159 -2.998 10.519 1.00 92.00 183 HIS A N 1
ATOM 1512 C CA . HIS A 1 183 ? 13.616 -3.709 9.362 1.00 92.00 183 HIS A CA 1
ATOM 1513 C C . HIS A 1 183 ? 12.681 -2.821 8.541 1.00 92.00 183 HIS A C 1
ATOM 1515 O O . HIS A 1 183 ? 12.753 -2.841 7.317 1.00 92.00 183 HIS A O 1
ATOM 1521 N N . TYR A 1 184 ? 11.855 -2.002 9.188 1.00 92.56 184 TYR A N 1
ATOM 1522 C CA . TYR A 1 184 ? 10.984 -1.050 8.507 1.00 92.56 184 TYR A CA 1
ATOM 1523 C C . TYR A 1 184 ? 11.770 -0.008 7.700 1.00 92.56 184 TYR A C 1
ATOM 1525 O O . TYR A 1 184 ? 11.450 0.219 6.535 1.00 92.56 184 TYR A O 1
ATOM 1533 N N . ASP A 1 185 ? 12.821 0.582 8.273 1.00 90.75 185 ASP A N 1
ATOM 1534 C CA . ASP A 1 185 ? 13.672 1.566 7.591 1.00 90.75 185 ASP A CA 1
ATOM 1535 C C . ASP A 1 185 ? 14.383 0.965 6.371 1.00 90.75 185 ASP A C 1
ATOM 1537 O O . ASP A 1 185 ? 14.618 1.644 5.370 1.00 90.75 185 ASP A O 1
ATOM 1541 N N . GLU A 1 186 ? 14.699 -0.327 6.427 1.00 88.06 186 GLU A N 1
ATOM 1542 C CA . GLU A 1 186 ? 15.257 -1.063 5.297 1.00 88.06 186 GLU A CA 1
ATOM 1543 C C . GLU A 1 186 ? 14.204 -1.378 4.223 1.00 88.06 186 GLU A C 1
ATOM 1545 O O . GLU A 1 186 ? 14.517 -1.380 3.035 1.00 88.06 186 GLU A O 1
ATOM 1550 N N . ILE A 1 187 ? 12.952 -1.620 4.621 1.00 88.75 187 ILE A N 1
ATOM 1551 C CA . ILE A 1 187 ? 11.831 -1.887 3.712 1.00 88.75 187 ILE A CA 1
ATOM 1552 C C . ILE A 1 187 ? 11.364 -0.603 3.012 1.00 88.75 187 ILE A C 1
ATOM 1554 O O . ILE A 1 187 ? 11.076 -0.614 1.815 1.00 88.75 187 ILE A O 1
ATOM 1558 N N . VAL A 1 188 ? 11.274 0.521 3.729 1.00 88.69 188 VAL A N 1
ATOM 1559 C CA . VAL A 1 188 ? 10.629 1.745 3.220 1.00 88.69 188 VAL A CA 1
ATOM 1560 C C . VAL A 1 188 ? 11.357 2.338 2.012 1.00 88.69 188 VAL A C 1
ATOM 1562 O O . VAL A 1 188 ? 10.720 2.906 1.122 1.00 88.69 188 VAL A O 1
ATOM 1565 N N . ILE A 1 189 ? 12.675 2.152 1.956 1.00 83.69 189 ILE A N 1
ATOM 1566 C CA . ILE A 1 189 ? 13.557 2.625 0.885 1.00 83.69 189 ILE A CA 1
ATOM 1567 C C . ILE A 1 189 ? 13.550 1.736 -0.364 1.00 83.69 189 ILE A C 1
ATOM 1569 O O . ILE A 1 189 ? 14.197 2.092 -1.343 1.00 83.69 189 ILE A O 1
ATOM 1573 N N . ARG A 1 190 ? 12.865 0.585 -0.342 1.00 78.75 190 ARG A N 1
ATOM 1574 C CA . ARG A 1 190 ? 12.798 -0.320 -1.496 1.00 78.75 190 ARG A CA 1
ATOM 1575 C C . ARG A 1 190 ? 11.592 -0.013 -2.366 1.00 78.75 190 ARG A C 1
ATOM 1577 O O . ARG A 1 190 ? 10.484 0.119 -1.854 1.00 78.75 190 ARG A O 1
ATOM 1584 N N . ASP A 1 191 ? 11.790 0.080 -3.673 1.00 72.75 191 ASP A N 1
ATOM 1585 C CA . ASP A 1 191 ? 10.719 0.418 -4.623 1.00 72.75 191 ASP A CA 1
ATOM 1586 C C . ASP A 1 191 ? 9.830 -0.782 -4.997 1.00 72.75 191 ASP A C 1
ATOM 1588 O O . ASP A 1 191 ? 8.764 -0.600 -5.578 1.00 72.75 191 ASP A O 1
ATOM 1592 N N . ASP A 1 192 ? 10.240 -2.001 -4.633 1.00 72.81 192 ASP A N 1
ATOM 1593 C CA . ASP A 1 192 ? 9.549 -3.264 -4.926 1.00 72.81 192 ASP A CA 1
ATOM 1594 C C . ASP A 1 192 ? 8.306 -3.516 -4.057 1.00 72.81 192 ASP A C 1
ATOM 1596 O O . ASP A 1 192 ? 7.501 -4.393 -4.367 1.00 72.81 192 ASP A O 1
ATOM 1600 N N . ILE A 1 193 ? 8.120 -2.739 -2.988 1.00 76.69 193 ILE A N 1
ATOM 1601 C CA . ILE A 1 193 ? 6.924 -2.785 -2.152 1.00 76.69 193 ILE A CA 1
ATOM 1602 C C . ILE A 1 193 ? 6.013 -1.595 -2.424 1.00 76.69 193 ILE A C 1
ATOM 1604 O O . ILE A 1 193 ? 6.408 -0.426 -2.353 1.00 76.69 193 ILE A O 1
ATOM 1608 N N . GLU A 1 194 ? 4.732 -1.902 -2.602 1.00 76.69 194 GLU A N 1
ATOM 1609 C CA . GLU A 1 194 ? 3.691 -0.893 -2.681 1.00 76.69 194 GLU A CA 1
ATOM 1610 C C . GLU A 1 194 ? 3.576 -0.058 -1.403 1.00 76.69 194 GLU A C 1
ATOM 1612 O O . GLU A 1 194 ? 3.653 -0.550 -0.273 1.00 76.69 194 GLU A O 1
ATOM 1617 N N . ARG A 1 195 ? 3.261 1.225 -1.593 1.00 81.25 195 ARG A N 1
ATOM 1618 C CA . ARG A 1 195 ? 3.054 2.194 -0.512 1.00 81.25 195 ARG A CA 1
ATOM 1619 C C . ARG A 1 195 ? 2.077 1.706 0.563 1.00 81.25 195 ARG A C 1
ATOM 1621 O O . ARG A 1 195 ? 2.362 1.896 1.737 1.00 81.25 195 ARG A O 1
ATOM 1628 N N . ARG A 1 196 ? 0.974 1.046 0.191 1.00 78.06 196 ARG A N 1
ATOM 1629 C CA . ARG A 1 196 ? -0.047 0.559 1.141 1.00 78.06 196 ARG A CA 1
ATOM 1630 C C . ARG A 1 196 ? 0.504 -0.489 2.114 1.00 78.06 196 ARG A C 1
ATOM 1632 O O . ARG A 1 196 ? 0.184 -0.468 3.303 1.00 78.06 196 ARG A O 1
ATOM 1639 N N . ASN A 1 197 ? 1.372 -1.372 1.625 1.00 82.31 197 ASN A N 1
ATOM 1640 C CA . ASN A 1 197 ? 2.052 -2.351 2.467 1.00 82.31 197 ASN A CA 1
ATOM 1641 C C . ASN A 1 197 ? 3.061 -1.657 3.397 1.00 82.31 197 ASN A C 1
ATOM 1643 O O . ASN A 1 197 ? 3.100 -1.979 4.582 1.00 82.31 197 ASN A O 1
ATOM 1647 N N . LYS A 1 198 ? 3.797 -0.640 2.917 1.00 87.94 198 LYS A N 1
ATOM 1648 C CA . LYS A 1 198 ? 4.664 0.189 3.787 1.00 87.94 198 LYS A CA 1
ATOM 1649 C C . LYS A 1 198 ? 3.861 0.897 4.871 1.00 87.94 198 LYS A C 1
ATOM 1651 O O . LYS A 1 198 ? 4.250 0.858 6.031 1.00 87.94 198 LYS A O 1
ATOM 1656 N N . ASP A 1 199 ? 2.736 1.510 4.508 1.00 89.44 199 ASP A N 1
ATOM 1657 C CA . ASP A 1 199 ? 1.872 2.210 5.458 1.00 89.44 199 ASP A CA 1
ATOM 1658 C C . ASP A 1 199 ? 1.351 1.231 6.530 1.00 89.44 199 ASP A C 1
ATOM 1660 O O . ASP A 1 199 ? 1.408 1.556 7.712 1.00 89.44 199 ASP A O 1
ATOM 1664 N N . THR A 1 200 ? 0.962 0.002 6.159 1.00 90.12 200 THR A N 1
ATOM 1665 C CA . THR A 1 200 ? 0.567 -1.049 7.124 1.00 90.12 200 THR A CA 1
ATOM 1666 C C . THR A 1 200 ? 1.680 -1.344 8.133 1.00 90.12 200 THR A C 1
ATOM 1668 O O . THR A 1 200 ? 1.443 -1.310 9.339 1.00 90.12 200 THR A O 1
ATOM 1671 N N . LEU A 1 201 ? 2.914 -1.566 7.666 1.00 92.69 201 LEU A N 1
ATOM 1672 C CA . LEU A 1 201 ? 4.059 -1.790 8.557 1.00 92.69 201 LEU A CA 1
ATOM 1673 C C . LEU A 1 201 ? 4.334 -0.565 9.442 1.00 92.69 201 LEU A C 1
ATOM 1675 O O . LEU A 1 201 ? 4.698 -0.711 10.608 1.00 92.69 201 LEU A O 1
ATOM 1679 N N . LYS A 1 202 ? 4.115 0.649 8.919 1.00 94.25 202 LYS A N 1
ATOM 1680 C CA . LYS A 1 202 ? 4.265 1.879 9.697 1.00 94.25 202 LYS A CA 1
ATOM 1681 C C . LYS A 1 202 ? 3.236 1.974 10.820 1.00 94.25 202 LYS A C 1
ATOM 1683 O O . LYS A 1 202 ? 3.617 2.362 11.921 1.00 94.25 202 LYS A O 1
ATOM 1688 N N . PHE A 1 203 ? 1.978 1.608 10.568 1.00 94.56 203 PHE A N 1
ATOM 1689 C CA . PHE A 1 203 ? 0.951 1.526 11.611 1.00 94.56 203 PHE A CA 1
ATOM 1690 C C . PHE A 1 203 ? 1.363 0.555 12.720 1.00 94.56 203 PHE A C 1
ATOM 1692 O O . PHE A 1 203 ? 1.331 0.941 13.885 1.00 94.56 203 PHE A O 1
ATOM 1699 N N . MET A 1 204 ? 1.856 -0.636 12.366 1.00 93.38 204 MET A N 1
ATOM 1700 C CA . MET A 1 204 ? 2.335 -1.627 13.342 1.00 93.38 204 MET A CA 1
ATOM 1701 C C . MET A 1 204 ? 3.526 -1.112 14.171 1.00 93.38 204 MET A C 1
ATOM 1703 O O . MET A 1 204 ? 3.583 -1.338 15.377 1.00 93.38 204 MET A O 1
ATOM 1707 N N . CYS A 1 205 ? 4.473 -0.385 13.560 1.00 93.94 205 CYS A N 1
ATOM 1708 C CA . CYS A 1 205 ? 5.551 0.272 14.313 1.00 93.94 205 CYS A CA 1
ATOM 1709 C C . CYS A 1 205 ? 5.009 1.309 15.297 1.00 93.94 205 CYS A C 1
ATOM 1711 O O . CYS A 1 205 ? 5.383 1.296 16.464 1.00 93.94 205 CYS A O 1
ATOM 1713 N N . LEU A 1 206 ? 4.133 2.206 14.834 1.00 95.19 206 LEU A N 1
ATOM 1714 C CA . LEU A 1 206 ? 3.579 3.271 15.673 1.00 95.19 206 LEU A CA 1
ATOM 1715 C C . LEU A 1 206 ? 2.743 2.717 16.832 1.00 95.19 206 LEU A C 1
ATOM 1717 O O . LEU A 1 206 ? 2.745 3.296 17.916 1.00 95.19 206 LEU A O 1
ATOM 1721 N N . GLU A 1 207 ? 2.046 1.605 16.606 1.00 92.88 207 GLU A N 1
ATOM 1722 C CA . GLU A 1 207 ? 1.300 0.888 17.636 1.00 92.88 207 GLU A CA 1
ATOM 1723 C C . GLU A 1 207 ? 2.230 0.347 18.723 1.00 92.88 207 GLU A C 1
ATOM 1725 O O . GLU A 1 207 ? 1.992 0.580 19.907 1.00 92.88 207 GLU A O 1
ATOM 1730 N N . LYS A 1 208 ? 3.339 -0.294 18.339 1.00 91.44 208 LYS A N 1
ATOM 1731 C CA . LYS A 1 208 ? 4.348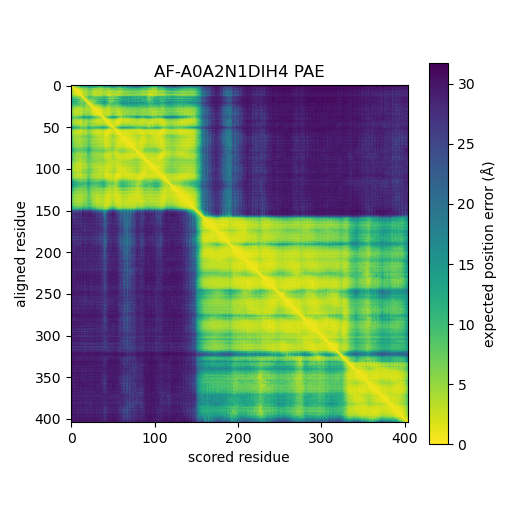 -0.782 19.292 1.00 91.44 208 LYS A CA 1
ATOM 1732 C C . LYS A 1 208 ? 5.092 0.342 20.012 1.00 91.44 208 LYS A C 1
ATOM 1734 O O . LYS A 1 208 ? 5.414 0.205 21.186 1.00 91.44 208 LYS A O 1
ATOM 1739 N N . GLU A 1 209 ? 5.298 1.479 19.351 1.00 92.44 209 GLU A N 1
ATOM 1740 C CA . GLU A 1 209 ? 5.791 2.716 19.977 1.00 92.44 209 GLU A CA 1
ATOM 1741 C C . GLU A 1 209 ? 4.766 3.362 20.928 1.00 92.44 209 GLU A C 1
ATOM 1743 O O . GLU A 1 209 ? 5.105 4.318 21.626 1.00 92.44 209 GLU A O 1
ATOM 1748 N N . GLN A 1 210 ? 3.513 2.891 20.935 1.00 92.19 210 GLN A N 1
ATOM 1749 C CA . GLN A 1 210 ? 2.383 3.507 21.636 1.00 92.19 210 GLN A CA 1
ATOM 1750 C C . GLN A 1 210 ? 2.168 4.980 21.251 1.00 92.19 210 GLN A C 1
ATOM 1752 O O . GLN A 1 210 ? 1.705 5.812 22.036 1.00 92.19 210 GLN A O 1
ATOM 1757 N N . ASN A 1 211 ? 2.504 5.332 20.008 1.00 94.00 211 ASN A N 1
ATOM 1758 C CA . ASN A 1 211 ? 2.396 6.692 19.499 1.00 94.00 211 ASN A CA 1
ATOM 1759 C C . ASN A 1 211 ? 1.009 6.943 18.892 1.00 94.00 211 ASN A C 1
ATOM 1761 O O . ASN A 1 211 ? 0.845 7.187 17.694 1.00 94.00 211 ASN A O 1
ATOM 1765 N N . TRP A 1 212 ? -0.011 6.898 19.748 1.00 93.81 212 TRP A N 1
ATOM 1766 C CA . TRP A 1 212 ? -1.425 6.921 19.360 1.00 93.81 212 TRP A CA 1
ATOM 1767 C C . TRP A 1 212 ? -1.809 8.137 18.512 1.00 93.81 212 TRP A C 1
ATOM 1769 O O . TRP A 1 212 ? -2.501 8.019 17.504 1.00 93.81 212 TRP A O 1
ATOM 1779 N N . LYS A 1 213 ? -1.288 9.321 18.852 1.00 92.75 213 LYS A N 1
ATOM 1780 C CA . LYS A 1 213 ? -1.554 10.550 18.084 1.00 92.75 213 LYS A CA 1
ATOM 1781 C C . LYS A 1 213 ? -0.987 10.482 16.665 1.00 92.75 213 LYS A C 1
ATOM 1783 O O . LYS A 1 213 ? -1.597 11.012 15.739 1.00 92.75 213 LYS A O 1
ATOM 1788 N N . ALA A 1 214 ? 0.176 9.852 16.489 1.00 94.88 214 ALA A N 1
ATOM 1789 C CA . ALA A 1 214 ? 0.771 9.685 15.170 1.00 94.88 214 ALA A CA 1
ATOM 1790 C C . ALA A 1 214 ? -0.023 8.697 14.304 1.00 94.88 214 ALA A C 1
ATOM 1792 O O . ALA A 1 214 ? -0.097 8.913 13.098 1.00 94.88 214 ALA A O 1
ATOM 1793 N N . ILE A 1 215 ? -0.645 7.674 14.904 1.00 95.00 215 ILE A N 1
ATOM 1794 C CA . ILE A 1 215 ? -1.538 6.740 14.202 1.00 95.00 215 ILE A CA 1
ATOM 1795 C C . ILE A 1 215 ? -2.752 7.476 13.638 1.00 95.00 215 ILE A C 1
ATOM 1797 O O . ILE A 1 215 ? -2.994 7.391 12.438 1.00 95.00 215 ILE A O 1
ATOM 1801 N N . ILE A 1 216 ? -3.461 8.258 14.461 1.00 93.19 216 ILE A N 1
ATOM 1802 C CA . ILE A 1 216 ? -4.630 9.030 14.002 1.00 93.19 216 ILE A CA 1
ATOM 1803 C C . ILE A 1 216 ? -4.240 9.998 12.879 1.00 93.19 216 ILE A C 1
ATOM 1805 O O . ILE A 1 216 ? -4.886 10.033 11.833 1.00 93.19 216 ILE A O 1
ATOM 1809 N N . ARG A 1 217 ? -3.126 10.726 13.039 1.00 93.19 217 ARG A N 1
ATOM 1810 C CA . ARG A 1 217 ? -2.626 11.634 11.996 1.00 93.19 217 ARG A CA 1
ATOM 1811 C C . ARG A 1 217 ? -2.300 10.894 10.696 1.00 93.19 217 ARG A C 1
ATOM 1813 O O . ARG A 1 217 ? -2.670 11.363 9.625 1.00 93.19 217 ARG A O 1
ATOM 1820 N N . LEU A 1 218 ? -1.618 9.749 10.777 1.00 92.81 218 LEU A N 1
ATOM 1821 C CA . LEU A 1 218 ? -1.285 8.949 9.599 1.00 92.81 218 LEU A CA 1
ATOM 1822 C C . LEU A 1 218 ? -2.548 8.414 8.911 1.00 92.81 218 LEU A C 1
ATOM 1824 O O . LEU A 1 218 ? -2.616 8.417 7.684 1.00 92.81 218 LEU A O 1
ATOM 1828 N N . ALA A 1 219 ? -3.553 7.994 9.683 1.00 90.19 219 ALA A N 1
ATOM 1829 C CA . ALA A 1 219 ? -4.827 7.521 9.153 1.00 90.19 219 ALA A CA 1
ATOM 1830 C C . ALA A 1 219 ? -5.578 8.622 8.387 1.00 90.19 219 ALA A C 1
ATOM 1832 O O . ALA A 1 219 ? -6.056 8.368 7.278 1.00 90.19 219 ALA A O 1
ATOM 1833 N N . HIS A 1 220 ? -5.578 9.848 8.915 1.00 86.56 220 HIS A N 1
ATOM 1834 C CA . HIS A 1 220 ? -6.116 11.028 8.236 1.00 86.56 220 HIS A CA 1
ATOM 1835 C C . HIS A 1 220 ? -5.357 11.333 6.933 1.00 86.56 220 HIS A C 1
ATOM 1837 O O . HIS A 1 220 ? -5.943 11.401 5.854 1.00 86.56 220 HIS A O 1
ATOM 1843 N N . GLU A 1 221 ? -4.021 11.428 6.995 1.00 86.12 221 GLU A N 1
ATOM 1844 C CA . GLU A 1 221 ? -3.162 11.703 5.829 1.00 86.12 221 GLU A CA 1
ATOM 1845 C C . GLU A 1 221 ? -3.291 10.655 4.713 1.00 86.12 221 GLU A C 1
ATOM 1847 O O . GLU A 1 221 ? -2.990 10.932 3.547 1.00 86.12 221 GLU A O 1
ATOM 1852 N N . ARG A 1 222 ? -3.668 9.424 5.067 1.00 84.06 222 ARG A N 1
ATOM 1853 C CA . ARG A 1 222 ? -3.867 8.319 4.126 1.00 84.06 222 ARG A CA 1
ATOM 1854 C C . ARG A 1 222 ? -5.319 8.110 3.729 1.00 84.06 222 ARG A C 1
ATOM 1856 O O . ARG A 1 222 ? -5.550 7.269 2.869 1.00 84.06 222 ARG A O 1
ATOM 1863 N N . ASN A 1 223 ? -6.256 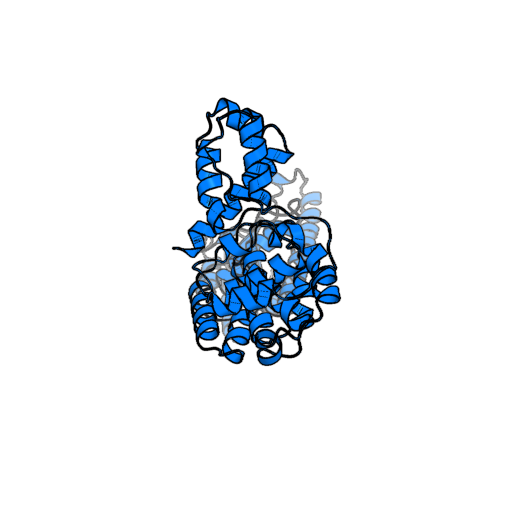8.887 4.271 1.00 83.88 223 ASN A N 1
ATOM 1864 C CA . ASN A 1 223 ? -7.690 8.759 4.024 1.00 83.88 223 ASN A CA 1
ATOM 1865 C C . ASN A 1 223 ? -8.175 7.306 4.179 1.00 83.88 223 ASN A C 1
ATOM 1867 O O . ASN A 1 223 ? -8.794 6.732 3.280 1.00 83.88 223 ASN A O 1
ATOM 1871 N N . VAL A 1 224 ? -7.808 6.689 5.307 1.00 83.94 224 VAL A N 1
ATOM 1872 C CA . VAL A 1 224 ? -8.047 5.263 5.584 1.00 83.94 224 VAL A CA 1
ATOM 1873 C C . VAL A 1 224 ? -9.541 4.913 5.559 1.00 83.94 224 VAL A C 1
ATOM 1875 O O . VAL A 1 224 ? -9.900 3.807 5.164 1.00 83.94 224 VAL A O 1
ATOM 1878 N N . SER A 1 225 ? -10.417 5.865 5.894 1.00 79.31 225 SER A N 1
ATOM 1879 C CA . SER A 1 225 ? -11.876 5.696 5.872 1.00 79.31 225 SER A CA 1
ATOM 1880 C C . SER A 1 225 ? -12.453 5.406 4.480 1.00 79.31 225 SER A C 1
ATOM 1882 O O . SER A 1 225 ? -13.519 4.807 4.377 1.00 79.31 225 SER A O 1
ATOM 1884 N N . ALA A 1 226 ? -11.745 5.772 3.407 1.00 77.94 226 ALA A N 1
ATOM 1885 C CA . ALA A 1 226 ? -12.203 5.617 2.026 1.00 77.94 226 ALA A CA 1
ATOM 1886 C C . ALA A 1 226 ? -11.467 4.508 1.251 1.00 77.94 226 ALA A C 1
ATOM 1888 O O . ALA A 1 226 ? -11.414 4.549 0.020 1.00 77.94 226 ALA A O 1
ATOM 1889 N N . GLN A 1 227 ? -10.830 3.561 1.945 1.00 75.88 227 GLN A N 1
ATOM 1890 C CA . GLN A 1 227 ? -10.007 2.520 1.322 1.00 75.88 227 GLN A CA 1
ATOM 1891 C C . GLN A 1 227 ? -10.292 1.134 1.908 1.00 75.88 227 GLN A C 1
ATOM 1893 O O . GLN A 1 227 ? -10.838 0.986 3.004 1.00 75.88 227 GLN A O 1
ATOM 1898 N N . VAL A 1 228 ? -9.870 0.098 1.181 1.00 74.12 228 VAL A N 1
ATOM 1899 C CA . VAL A 1 228 ? -9.700 -1.247 1.742 1.00 74.12 228 VAL A CA 1
ATOM 1900 C C . VAL A 1 228 ? -8.555 -1.184 2.753 1.00 74.12 228 VAL A C 1
ATOM 1902 O O . VAL A 1 228 ? -7.467 -0.681 2.457 1.00 74.12 228 VAL A O 1
ATOM 1905 N N . VAL A 1 229 ? -8.775 -1.719 3.949 1.00 81.38 229 VAL A N 1
ATOM 1906 C CA . VAL A 1 229 ? -7.811 -1.677 5.057 1.00 81.38 229 VAL A CA 1
ATOM 1907 C C . VAL A 1 229 ? -7.499 -3.085 5.531 1.00 81.38 229 VAL A C 1
ATOM 1909 O O . VAL A 1 229 ? -8.356 -3.964 5.469 1.00 81.38 229 VAL A O 1
ATOM 1912 N N . SER A 1 230 ? -6.258 -3.301 5.961 1.00 82.69 230 SER A N 1
ATOM 1913 C CA . SER A 1 230 ? -5.882 -4.551 6.617 1.00 82.69 230 SER A CA 1
ATOM 1914 C C . SER A 1 230 ? -6.367 -4.543 8.066 1.00 82.69 230 SER A C 1
ATOM 1916 O O . SER A 1 230 ? -6.521 -3.476 8.674 1.00 82.69 230 SER A O 1
ATOM 1918 N N . SER A 1 231 ? -6.548 -5.730 8.641 1.00 82.44 231 SER A N 1
ATOM 1919 C CA . SER A 1 231 ? -6.905 -5.890 10.055 1.00 82.44 231 SER A CA 1
ATOM 1920 C C . SER A 1 231 ? -5.900 -5.193 10.978 1.00 82.44 231 SER A C 1
ATOM 1922 O O . SER A 1 231 ? -6.303 -4.496 11.901 1.00 82.44 231 SER A O 1
ATOM 1924 N N . ALA A 1 232 ? -4.600 -5.267 10.675 1.00 85.75 232 ALA A N 1
ATOM 1925 C CA . ALA A 1 232 ? -3.554 -4.596 11.451 1.00 85.75 232 ALA A CA 1
ATOM 1926 C C . ALA A 1 232 ? -3.730 -3.066 11.507 1.00 85.75 232 ALA A C 1
ATOM 1928 O O . ALA A 1 232 ? -3.547 -2.459 12.559 1.00 85.75 232 ALA A O 1
ATOM 1929 N N . VAL A 1 233 ? -4.121 -2.427 10.396 1.00 89.75 233 VAL A N 1
ATOM 1930 C CA . VAL A 1 233 ? -4.405 -0.980 10.386 1.00 89.75 233 VAL A CA 1
ATOM 1931 C C . VAL A 1 233 ? -5.657 -0.670 11.207 1.00 89.75 233 VAL A C 1
ATOM 1933 O O . VAL A 1 233 ? -5.670 0.310 11.949 1.00 89.75 233 VAL A O 1
ATOM 1936 N N . MET A 1 234 ? -6.691 -1.511 11.110 1.00 89.06 234 MET A N 1
ATOM 1937 C CA . MET A 1 234 ? -7.916 -1.361 11.898 1.00 89.06 234 MET A CA 1
ATOM 1938 C C . MET A 1 234 ? -7.635 -1.472 13.403 1.00 89.06 234 MET A C 1
ATOM 1940 O O . MET A 1 234 ? -8.041 -0.592 14.157 1.00 89.06 234 MET A O 1
ATOM 1944 N N . VAL A 1 235 ? -6.884 -2.489 13.834 1.00 90.81 235 VAL A N 1
ATOM 1945 C CA . VAL A 1 235 ? -6.491 -2.683 15.240 1.00 90.81 235 VAL A CA 1
ATOM 1946 C C . VAL A 1 235 ? -5.661 -1.501 15.747 1.00 90.81 235 VAL A C 1
ATOM 1948 O O . VAL A 1 235 ? -5.965 -0.959 16.809 1.00 90.81 235 VAL A O 1
ATOM 1951 N N . ALA A 1 236 ? -4.698 -1.013 14.959 1.00 92.75 236 ALA A N 1
ATOM 1952 C CA . ALA A 1 236 ? -3.912 0.168 15.309 1.00 92.75 236 ALA A CA 1
ATOM 1953 C C . ALA A 1 236 ? -4.794 1.418 15.515 1.00 92.75 236 ALA A C 1
ATOM 1955 O O . ALA A 1 236 ? -4.568 2.184 16.454 1.00 92.75 236 ALA A O 1
ATOM 1956 N N . ILE A 1 237 ? -5.816 1.620 14.672 1.00 93.75 237 ILE A N 1
ATOM 1957 C CA . ILE A 1 237 ? -6.780 2.725 14.810 1.00 93.75 237 ILE A CA 1
ATOM 1958 C C . ILE A 1 237 ? -7.646 2.549 16.060 1.00 93.75 237 ILE A C 1
ATOM 1960 O O . ILE A 1 237 ? -7.786 3.504 16.822 1.00 93.75 237 ILE A O 1
ATOM 1964 N N . LEU A 1 238 ? -8.180 1.348 16.310 1.00 93.69 238 LEU A N 1
ATOM 1965 C CA . LEU A 1 238 ? -8.959 1.048 17.517 1.00 93.69 238 LEU A CA 1
ATOM 1966 C C . LEU A 1 238 ? -8.143 1.339 18.783 1.00 93.69 238 LEU A C 1
ATOM 1968 O O . LEU A 1 238 ? -8.603 2.072 19.660 1.00 93.69 238 LEU A O 1
ATOM 1972 N N . ASN A 1 239 ? -6.903 0.844 18.839 1.00 93.50 239 ASN A N 1
ATOM 1973 C CA . ASN A 1 239 ? -5.962 1.134 19.917 1.00 93.50 239 ASN A CA 1
ATOM 1974 C C . ASN A 1 239 ? -5.748 2.640 20.079 1.00 93.50 239 ASN A C 1
ATOM 1976 O O . ASN A 1 239 ? -5.878 3.174 21.180 1.00 93.50 239 ASN A O 1
ATOM 1980 N N . ALA A 1 240 ? -5.468 3.352 18.988 1.00 94.44 240 ALA A N 1
ATOM 1981 C CA . ALA A 1 240 ? -5.212 4.782 19.047 1.00 94.44 240 ALA A CA 1
ATOM 1982 C C . ALA A 1 240 ? -6.421 5.591 19.546 1.00 94.44 240 ALA A C 1
ATOM 1984 O O . ALA A 1 240 ? -6.248 6.505 20.353 1.00 94.44 240 ALA A O 1
ATOM 1985 N N . LEU A 1 241 ? -7.640 5.260 19.113 1.00 94.19 241 LEU A N 1
ATOM 1986 C CA . LEU A 1 241 ? -8.867 5.923 19.566 1.00 94.19 241 LEU A CA 1
ATOM 1987 C C . LEU A 1 241 ? -9.104 5.690 21.064 1.00 94.19 241 LEU A C 1
ATOM 1989 O O . LEU A 1 241 ? -9.287 6.643 21.827 1.00 94.19 241 LEU A O 1
ATOM 1993 N N . VAL A 1 242 ? -9.019 4.434 21.503 1.00 93.50 242 VAL A N 1
ATOM 1994 C CA . VAL A 1 242 ? -9.228 4.056 22.905 1.00 93.50 242 VAL A CA 1
ATOM 1995 C C . VAL A 1 242 ? -8.164 4.686 23.809 1.00 93.50 242 VAL A C 1
ATOM 1997 O O . VAL A 1 242 ? -8.499 5.404 24.751 1.00 93.50 242 VAL A O 1
ATOM 2000 N N . PHE A 1 243 ? -6.877 4.507 23.499 1.00 92.38 243 PHE A N 1
ATOM 2001 C CA . PHE A 1 243 ? -5.772 4.973 24.345 1.00 92.38 243 PHE A CA 1
ATOM 2002 C C . PHE A 1 243 ? -5.471 6.475 24.237 1.00 92.38 243 PHE A C 1
ATOM 2004 O O . PHE A 1 243 ? -4.695 7.008 25.027 1.00 92.38 243 PHE A O 1
ATOM 2011 N N . THR A 1 244 ? -6.094 7.207 23.310 1.00 91.56 244 THR A N 1
ATOM 2012 C CA . THR A 1 244 ? -6.132 8.682 23.390 1.00 91.56 244 THR A CA 1
ATOM 2013 C C . THR A 1 244 ? -7.223 9.196 24.330 1.00 91.56 244 THR A C 1
ATOM 2015 O O . THR A 1 244 ? -7.178 10.369 24.733 1.00 91.56 244 THR A O 1
ATOM 2018 N N . SER A 1 245 ? -8.163 8.327 24.704 1.00 90.44 245 SER A N 1
ATOM 2019 C CA . SER A 1 245 ? -9.318 8.618 25.557 1.00 90.44 245 SER A CA 1
ATOM 2020 C C . SER A 1 245 ? -9.217 7.972 26.946 1.00 90.44 245 SER A C 1
ATOM 2022 O O . SER A 1 245 ? -10.035 8.264 27.812 1.00 90.44 245 SER A O 1
ATOM 2024 N N . CYS A 1 246 ? -8.189 7.158 27.205 1.00 89.19 246 CYS A N 1
ATOM 2025 C CA . CYS A 1 246 ? -7.851 6.629 28.529 1.00 89.19 246 CYS A CA 1
ATOM 2026 C C . CYS A 1 246 ? -6.348 6.788 28.830 1.00 89.19 246 CYS A C 1
ATOM 2028 O O . CYS A 1 246 ? -5.545 7.068 27.942 1.00 89.19 246 CYS A O 1
ATOM 2030 N N . LYS A 1 247 ? -5.946 6.661 30.102 1.00 80.12 247 LYS A N 1
ATOM 2031 C CA . LYS A 1 247 ? -4.546 6.895 30.515 1.00 80.12 247 LYS A CA 1
ATOM 2032 C C . LYS A 1 247 ? -3.618 5.712 30.246 1.00 80.12 247 LYS A C 1
ATOM 2034 O O . LYS A 1 247 ? -2.447 5.922 29.942 1.00 80.12 247 LYS A O 1
ATOM 2039 N N . ASN A 1 248 ? -4.105 4.492 30.451 1.00 82.31 248 ASN A N 1
ATOM 2040 C CA . ASN A 1 248 ? -3.341 3.249 30.358 1.00 82.31 248 ASN A CA 1
ATOM 2041 C C . ASN A 1 248 ? -4.295 2.035 30.296 1.00 82.31 248 ASN A C 1
ATOM 2043 O O . ASN A 1 248 ? -5.517 2.186 30.346 1.00 82.31 248 ASN A O 1
ATOM 2047 N N . GLY A 1 249 ? -3.735 0.824 30.210 1.00 81.31 249 GLY A N 1
ATOM 2048 C CA . GLY A 1 249 ? -4.516 -0.420 30.183 1.00 81.31 249 GLY A CA 1
ATOM 2049 C C . GLY A 1 249 ? -5.313 -0.698 31.464 1.00 81.31 249 GLY A C 1
ATOM 2050 O O . GLY A 1 249 ? -6.378 -1.300 31.401 1.00 81.31 249 GLY A O 1
ATOM 2051 N N . GLU A 1 250 ? -4.861 -0.223 32.626 1.00 83.94 250 GLU A N 1
ATOM 2052 C CA . GLU A 1 250 ? -5.607 -0.381 33.884 1.00 83.94 250 GLU A CA 1
ATOM 2053 C C . GLU A 1 250 ? -6.892 0.458 33.882 1.00 83.94 250 GLU A C 1
ATOM 2055 O O . GLU A 1 250 ? -7.964 -0.056 34.203 1.00 83.94 250 GLU A O 1
ATOM 2060 N N . ALA A 1 251 ? -6.802 1.714 33.431 1.00 83.25 251 ALA A N 1
ATOM 2061 C CA . ALA A 1 251 ? -7.948 2.599 33.235 1.00 83.25 251 ALA A CA 1
ATOM 2062 C C . ALA A 1 251 ? -8.963 1.995 32.253 1.00 83.25 251 ALA A C 1
ATOM 2064 O O . ALA A 1 251 ? -10.168 2.098 32.466 1.00 83.25 251 ALA A O 1
ATOM 2065 N N . LEU A 1 252 ? -8.486 1.295 31.216 1.00 85.31 252 LEU A N 1
ATOM 2066 C CA . LEU A 1 252 ? -9.343 0.570 30.279 1.00 85.31 252 LEU A CA 1
ATOM 2067 C C . LEU A 1 252 ? -10.155 -0.536 30.972 1.00 85.31 252 LEU A C 1
ATOM 2069 O O . LEU A 1 252 ? -11.362 -0.632 30.771 1.00 85.31 252 LEU A O 1
ATOM 2073 N N . HIS A 1 253 ? -9.517 -1.350 31.820 1.00 83.00 253 HIS A N 1
ATOM 2074 C CA . HIS A 1 253 ? -10.200 -2.410 32.573 1.00 83.00 253 HIS A CA 1
ATOM 2075 C C . HIS A 1 253 ? -11.185 -1.876 33.621 1.00 83.00 253 HIS A C 1
ATOM 2077 O O . HIS A 1 253 ? -12.156 -2.561 33.950 1.00 83.00 253 HIS A O 1
ATOM 2083 N N . ALA A 1 254 ? -10.936 -0.673 34.137 1.00 85.94 254 ALA A N 1
ATOM 2084 C CA . ALA A 1 254 ? -11.823 0.032 35.055 1.00 85.94 254 ALA A CA 1
ATOM 2085 C C . ALA A 1 254 ? -12.924 0.851 34.347 1.00 85.94 254 ALA A C 1
ATOM 2087 O O . ALA A 1 254 ? -13.762 1.431 35.031 1.00 85.94 254 ALA A O 1
ATOM 2088 N N . PHE A 1 255 ? -12.940 0.891 33.007 1.00 88.50 255 PHE A N 1
ATOM 2089 C CA . PHE A 1 255 ? -13.813 1.752 32.195 1.00 88.50 255 PHE A CA 1
ATOM 2090 C C . PHE A 1 255 ? -13.671 3.259 32.499 1.00 88.50 255 PHE A C 1
ATOM 2092 O O . PHE A 1 255 ? -14.594 4.044 32.290 1.00 88.50 255 PHE A O 1
ATOM 2099 N N . GLU A 1 256 ? -12.484 3.692 32.932 1.00 90.06 256 GLU A N 1
ATOM 2100 C CA . GLU A 1 256 ? -12.116 5.103 33.104 1.00 90.06 256 GLU A CA 1
ATOM 2101 C C . GLU A 1 256 ? -11.760 5.736 31.746 1.00 90.06 256 GLU A C 1
ATOM 2103 O O . GLU A 1 256 ? -10.597 6.028 31.442 1.00 90.06 256 GLU A O 1
ATOM 2108 N N . ILE A 1 257 ? -12.779 5.905 30.902 1.00 90.81 257 ILE A N 1
ATOM 2109 C CA . ILE A 1 257 ? -12.661 6.373 29.518 1.00 90.81 257 ILE A CA 1
ATOM 2110 C C . ILE A 1 257 ? -13.380 7.716 29.369 1.00 90.81 257 ILE A C 1
ATOM 2112 O O . ILE A 1 257 ? -14.502 7.899 29.841 1.00 90.81 257 ILE A O 1
ATOM 2116 N N . ASP A 1 258 ? -12.746 8.663 28.680 1.00 91.81 258 ASP A N 1
ATOM 2117 C CA . ASP A 1 258 ? -13.380 9.902 28.225 1.00 91.81 258 ASP A CA 1
ATOM 2118 C C . ASP A 1 258 ? -14.309 9.599 27.036 1.00 91.81 258 ASP A C 1
ATOM 2120 O O . ASP A 1 258 ? -13.937 9.743 25.869 1.00 91.81 258 ASP A O 1
ATOM 2124 N N . TRP A 1 259 ? -15.511 9.099 27.340 1.00 91.69 259 TRP A N 1
ATOM 2125 C CA . TRP A 1 259 ? -16.498 8.678 26.342 1.00 91.69 259 TRP A CA 1
ATOM 2126 C C . TRP A 1 259 ? -16.873 9.777 25.331 1.00 91.69 259 TRP A C 1
ATOM 2128 O O . TRP A 1 259 ? -16.909 9.470 24.136 1.00 91.69 259 TRP A O 1
ATOM 2138 N N . PRO A 1 260 ? -17.113 11.048 25.728 1.00 90.44 260 PRO A N 1
ATOM 2139 C CA . PRO A 1 260 ? -17.422 12.107 24.765 1.00 90.44 260 PRO A CA 1
ATOM 2140 C C . PRO A 1 260 ? -16.303 12.325 23.749 1.00 90.44 260 PRO A C 1
ATOM 2142 O O . PRO A 1 260 ? -16.558 12.385 22.545 1.00 90.44 260 PRO A O 1
ATOM 2145 N N . LYS A 1 261 ? -15.058 12.382 24.227 1.00 90.31 261 LYS A N 1
ATOM 2146 C CA . LYS A 1 261 ? -13.887 12.563 23.372 1.00 90.31 261 LYS A CA 1
ATOM 2147 C C . LYS A 1 261 ? -13.651 11.366 22.455 1.00 90.31 261 LYS A C 1
ATOM 2149 O O . LYS A 1 261 ? -13.259 11.546 21.299 1.00 90.31 261 LYS A O 1
ATOM 2154 N N . LEU A 1 262 ? -13.886 10.154 22.959 1.00 92.19 262 LEU A N 1
ATOM 2155 C CA . LEU A 1 262 ? -13.784 8.937 22.164 1.00 92.19 262 LEU A CA 1
ATOM 2156 C C . LEU A 1 262 ? -14.776 8.966 20.998 1.00 92.19 262 LEU A C 1
ATOM 2158 O O . LEU A 1 262 ? -14.381 8.695 19.866 1.00 92.19 262 LEU A O 1
ATOM 2162 N N . ASN A 1 263 ? -16.029 9.351 21.262 1.00 90.38 263 ASN A N 1
ATOM 2163 C CA . ASN A 1 263 ? -17.053 9.472 20.226 1.00 90.38 263 ASN A CA 1
ATOM 2164 C C . ASN A 1 263 ? -16.660 10.498 19.155 1.00 90.38 263 ASN A C 1
ATOM 2166 O O . ASN A 1 263 ? -16.688 10.184 17.969 1.00 90.38 263 ASN A O 1
ATOM 2170 N N . GLU A 1 264 ? -16.253 11.702 19.570 1.00 90.00 264 GLU A N 1
ATOM 2171 C CA . GLU A 1 264 ? -15.823 12.767 18.654 1.00 90.00 264 GLU A CA 1
ATOM 2172 C C . GLU A 1 264 ? -14.661 12.302 17.765 1.00 90.00 264 GLU A C 1
ATOM 2174 O O . GLU A 1 264 ? -14.681 12.489 16.551 1.00 90.00 264 GLU A O 1
ATOM 2179 N N . SER A 1 265 ? -13.678 11.619 18.355 1.00 88.94 265 SER A N 1
ATOM 2180 C CA . SER A 1 265 ? -12.507 11.112 17.630 1.00 88.94 265 SER A CA 1
ATOM 2181 C C . SER A 1 265 ? -12.850 9.967 16.669 1.00 88.94 265 SER A C 1
ATOM 2183 O O . SER A 1 265 ? -12.187 9.801 15.647 1.00 88.94 265 SER A O 1
ATOM 2185 N N . ALA A 1 266 ? -13.869 9.164 16.986 1.00 90.12 266 ALA A N 1
ATOM 2186 C CA . ALA A 1 266 ? -14.281 8.025 16.172 1.00 90.12 266 ALA A CA 1
ATOM 2187 C C . ALA A 1 266 ? -15.073 8.430 14.915 1.00 90.12 266 ALA A C 1
ATOM 2189 O O . ALA A 1 266 ? -15.041 7.685 13.936 1.00 90.12 266 ALA A O 1
ATOM 2190 N N . GLN A 1 267 ? -15.734 9.598 14.908 1.00 88.00 267 GLN A N 1
ATOM 2191 C CA . GLN A 1 267 ? -16.609 10.070 13.815 1.00 88.00 267 GLN A CA 1
ATOM 2192 C C . GLN A 1 267 ? -15.970 10.013 12.429 1.00 88.00 267 GLN A C 1
ATOM 2194 O O . GLN A 1 267 ? -16.593 9.558 11.471 1.00 88.00 267 GLN A O 1
ATOM 2199 N N . GLU A 1 268 ? -14.708 10.419 12.315 1.00 86.25 268 GLU A N 1
ATOM 2200 C CA . GLU A 1 268 ? -13.983 10.400 11.040 1.00 86.25 268 GLU A CA 1
ATOM 2201 C C . GLU A 1 268 ? -13.812 8.977 10.475 1.00 86.25 268 GLU A C 1
ATOM 2203 O O . GLU A 1 268 ? -13.768 8.768 9.260 1.00 86.25 268 GLU A O 1
ATOM 2208 N N . PHE A 1 269 ? -13.734 7.984 11.358 1.00 87.81 269 PHE A N 1
ATOM 2209 C CA . PHE A 1 269 ? -13.442 6.598 11.012 1.00 87.81 269 PHE A CA 1
ATOM 2210 C C . PHE A 1 269 ? -14.692 5.721 10.936 1.00 87.81 269 PHE A C 1
ATOM 2212 O O . PHE A 1 269 ? -14.558 4.526 10.673 1.00 87.81 269 PHE A O 1
ATOM 2219 N N . TYR A 1 270 ? -15.894 6.290 11.095 1.00 87.31 270 TYR A N 1
ATOM 2220 C CA . TYR A 1 270 ? -17.161 5.554 11.023 1.00 87.31 270 TYR A CA 1
ATOM 2221 C C . TYR A 1 270 ? -17.234 4.575 9.844 1.00 87.31 270 TYR A C 1
ATOM 2223 O O . TYR A 1 270 ? -17.489 3.405 10.115 1.00 87.31 270 TYR A O 1
ATOM 2231 N N . PRO A 1 271 ? -16.900 4.950 8.588 1.00 83.00 271 PRO A N 1
ATOM 2232 C CA . PRO A 1 271 ? -16.985 4.025 7.452 1.00 83.00 271 PRO A CA 1
ATOM 2233 C C . PRO A 1 271 ? -16.139 2.751 7.586 1.00 83.00 271 PRO A C 1
ATOM 2235 O O . PRO A 1 271 ? -16.391 1.765 6.905 1.00 83.00 271 PRO A O 1
ATOM 2238 N N . VAL A 1 272 ? -15.099 2.765 8.423 1.00 84.62 272 VAL A N 1
ATOM 2239 C CA . VAL A 1 272 ? -14.249 1.596 8.696 1.00 84.62 272 VAL A CA 1
ATOM 2240 C C . VAL A 1 272 ? -14.685 0.875 9.968 1.00 84.62 272 VAL A C 1
ATOM 2242 O O . VAL A 1 272 ? -14.617 -0.349 10.007 1.00 84.62 272 VAL A O 1
ATOM 2245 N N . LEU A 1 273 ? -15.138 1.613 10.982 1.00 88.06 273 LEU A N 1
ATOM 2246 C CA . LEU A 1 273 ? -15.511 1.077 12.293 1.00 88.06 273 LEU A CA 1
ATOM 2247 C C . LEU A 1 273 ? -16.868 0.359 12.301 1.00 88.06 273 LEU A C 1
ATOM 2249 O O . LEU A 1 273 ? -17.069 -0.524 13.130 1.00 88.06 273 LEU A O 1
ATOM 2253 N N . VAL A 1 274 ? -17.776 0.707 11.381 1.00 86.94 274 VAL A N 1
ATOM 2254 C CA . VAL A 1 274 ? -19.080 0.034 11.230 1.00 86.94 274 VAL A CA 1
ATOM 2255 C C . VAL A 1 274 ? -19.011 -1.242 10.391 1.00 86.94 274 VAL A C 1
ATOM 2257 O O . VAL A 1 274 ? -20.029 -1.891 10.187 1.00 86.94 274 VAL A O 1
ATOM 2260 N N . LYS A 1 275 ? -17.835 -1.635 9.895 1.00 82.56 275 LYS A N 1
ATOM 2261 C CA . LYS A 1 275 ? -17.696 -2.923 9.209 1.00 82.56 275 LYS A CA 1
ATOM 2262 C C . LYS A 1 275 ? -17.724 -4.054 10.222 1.00 82.56 275 LYS A C 1
ATOM 2264 O O . LYS A 1 275 ? -17.181 -3.923 11.319 1.00 82.56 275 LYS A O 1
ATOM 2269 N N . SER A 1 276 ? -18.298 -5.180 9.811 1.00 79.06 276 SER A N 1
ATOM 2270 C CA . SER A 1 276 ? -18.279 -6.411 10.601 1.00 79.06 276 SER A CA 1
ATOM 2271 C C . SER A 1 276 ? -16.845 -6.768 11.037 1.00 79.06 276 SER A C 1
ATOM 2273 O O . SER A 1 276 ? -15.975 -6.951 10.178 1.00 79.06 276 SER A O 1
ATOM 2275 N N . PRO A 1 277 ? -16.565 -6.850 12.350 1.00 78.56 277 PRO A N 1
ATOM 2276 C CA . PRO A 1 277 ? -15.224 -7.130 12.853 1.00 78.56 277 PRO A CA 1
ATOM 2277 C C . PRO A 1 277 ? -14.798 -8.573 12.556 1.00 78.56 277 PRO A C 1
ATOM 2279 O O . PRO A 1 277 ? -15.578 -9.512 12.711 1.00 78.56 277 PRO A O 1
ATOM 2282 N N . VAL A 1 278 ? -13.531 -8.761 12.179 1.00 78.62 278 VAL A N 1
ATOM 2283 C CA . VAL A 1 278 ? -12.908 -10.084 12.017 1.00 78.62 278 VAL A CA 1
ATOM 2284 C C . VAL A 1 278 ? -11.600 -10.092 12.802 1.00 78.62 278 VAL A C 1
ATOM 2286 O O . VAL A 1 278 ? -10.540 -9.762 12.272 1.00 78.62 278 VAL A O 1
ATOM 2289 N N . PHE A 1 279 ? -11.693 -10.436 14.086 1.00 85.56 279 PHE A N 1
ATOM 2290 C CA . PHE A 1 279 ? -10.550 -10.500 14.997 1.00 85.56 279 PHE A CA 1
ATOM 2291 C C . PHE A 1 279 ? -10.349 -11.914 15.534 1.00 85.56 279 PHE A C 1
ATOM 2293 O O . PHE A 1 279 ? -11.313 -12.626 15.829 1.00 85.56 279 PHE A O 1
ATOM 2300 N N . GLU A 1 280 ? -9.089 -12.308 15.698 1.00 82.31 280 GLU A N 1
ATOM 2301 C CA . GLU A 1 280 ? -8.725 -13.636 16.211 1.00 82.31 280 GLU A CA 1
ATOM 2302 C C . GLU A 1 280 ? -8.523 -13.632 17.732 1.00 82.31 280 GLU A C 1
ATOM 2304 O O . GLU A 1 280 ? -8.607 -14.680 18.371 1.00 82.31 280 GLU A O 1
ATOM 2309 N N . ILE A 1 281 ? -8.264 -12.460 18.324 1.00 88.06 281 ILE A N 1
ATOM 2310 C CA . ILE A 1 281 ? -7.842 -12.328 19.721 1.00 88.06 281 ILE A CA 1
ATOM 2311 C C . ILE A 1 281 ? -8.889 -11.546 20.520 1.00 88.06 281 ILE A C 1
ATOM 2313 O O . ILE A 1 281 ? -9.364 -10.494 20.098 1.00 88.06 281 ILE A O 1
ATOM 2317 N N . G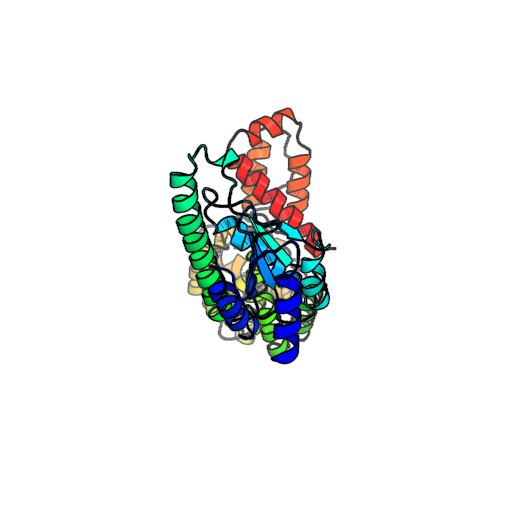LU A 1 282 ? -9.212 -12.020 21.727 1.00 89.12 282 GLU A N 1
ATOM 2318 C CA . GLU A 1 282 ? -10.192 -11.378 22.619 1.00 89.12 282 GLU A CA 1
ATOM 2319 C C . GLU A 1 282 ? -9.867 -9.899 22.912 1.00 89.12 282 GLU A C 1
ATOM 2321 O O . GLU A 1 282 ? -10.769 -9.070 23.020 1.00 89.12 282 GLU A O 1
ATOM 2326 N N . SER A 1 283 ? -8.588 -9.526 23.028 1.00 88.94 283 SER A N 1
ATOM 2327 C CA . SER A 1 283 ? -8.195 -8.134 23.290 1.00 88.94 283 SER A CA 1
ATOM 2328 C C . SER A 1 283 ? -8.636 -7.175 22.182 1.00 88.94 283 SER A C 1
ATOM 2330 O O . SER A 1 283 ? -9.024 -6.048 22.474 1.00 88.94 283 SER A O 1
ATOM 2332 N N . GLU A 1 284 ? -8.608 -7.622 20.927 1.00 91.25 284 GLU A N 1
ATOM 2333 C CA . GLU A 1 284 ? -9.046 -6.837 19.768 1.00 91.25 284 GLU A CA 1
ATOM 2334 C C . GLU A 1 284 ? -10.572 -6.678 19.776 1.00 91.25 284 GLU A C 1
ATOM 2336 O O . GLU A 1 284 ? -11.089 -5.575 19.592 1.00 91.25 284 GLU A O 1
ATOM 2341 N N . TRP A 1 285 ? -11.290 -7.753 20.121 1.00 92.25 285 TRP A N 1
ATOM 2342 C CA . TRP A 1 285 ? -12.735 -7.721 20.341 1.00 92.25 285 TRP A CA 1
ATOM 2343 C C . TRP A 1 285 ? -13.142 -6.751 21.455 1.00 92.25 285 TRP A C 1
ATOM 2345 O O . TRP A 1 285 ? -14.106 -6.005 21.291 1.00 92.25 285 TRP A O 1
ATOM 2355 N N . ARG A 1 286 ? -12.397 -6.697 22.566 1.00 92.44 286 ARG A N 1
ATOM 2356 C CA . ARG A 1 286 ? -12.648 -5.739 23.661 1.00 92.44 286 ARG A CA 1
ATOM 2357 C C . ARG A 1 286 ? -12.490 -4.286 23.215 1.00 92.44 286 ARG A C 1
ATOM 2359 O O . ARG A 1 286 ? -13.308 -3.449 23.592 1.00 92.44 286 ARG A O 1
ATOM 2366 N N . LEU A 1 287 ? -11.474 -3.982 22.404 1.00 92.31 287 LEU A N 1
ATOM 2367 C CA . LEU A 1 287 ? -11.282 -2.641 21.840 1.00 92.31 287 LEU A CA 1
ATOM 2368 C C . LEU A 1 287 ? -12.441 -2.256 20.920 1.00 92.31 287 LEU A C 1
ATOM 2370 O O . LEU A 1 287 ? -12.994 -1.165 21.050 1.00 92.31 287 LEU A O 1
ATOM 2374 N N . TRP A 1 288 ? -12.832 -3.165 20.025 1.00 93.50 288 TRP A N 1
ATOM 2375 C CA . TRP A 1 288 ? -13.972 -2.946 19.143 1.00 93.50 288 TRP A CA 1
ATOM 2376 C C . TRP A 1 288 ? -15.269 -2.746 19.926 1.00 93.50 288 TRP A C 1
ATOM 2378 O O . TRP A 1 288 ? -15.985 -1.794 19.643 1.00 93.50 288 TRP A O 1
ATOM 2388 N N . ALA A 1 289 ? -15.543 -3.558 20.950 1.00 93.00 289 ALA A N 1
ATOM 2389 C CA . ALA A 1 289 ? -16.762 -3.446 21.748 1.00 93.00 289 ALA A CA 1
ATOM 2390 C C . ALA A 1 289 ? -16.889 -2.074 22.433 1.00 93.00 289 ALA A C 1
ATOM 2392 O O . ALA A 1 289 ? -17.973 -1.503 22.461 1.00 93.00 289 ALA A O 1
ATOM 2393 N N . ILE A 1 290 ? -15.788 -1.502 22.933 1.00 93.31 290 ILE A N 1
ATOM 2394 C CA . ILE A 1 290 ? -15.776 -0.150 23.523 1.00 93.31 290 ILE A CA 1
ATOM 2395 C C . ILE A 1 290 ? -16.168 0.907 22.489 1.00 93.31 290 ILE A C 1
ATOM 2397 O O . ILE A 1 290 ? -16.971 1.796 22.776 1.00 93.31 290 ILE A O 1
ATOM 2401 N N . ILE A 1 291 ? -15.610 0.801 21.283 1.00 93.25 291 ILE A N 1
ATOM 2402 C CA . ILE A 1 291 ? -15.915 1.711 20.180 1.00 93.25 291 ILE A CA 1
ATOM 2403 C C . ILE A 1 291 ? -17.362 1.519 19.704 1.00 93.25 291 ILE A C 1
ATOM 2405 O O . ILE A 1 291 ? -18.086 2.493 19.534 1.00 93.25 291 ILE A O 1
ATOM 2409 N N . ALA A 1 292 ? -17.818 0.278 19.559 1.00 91.50 292 ALA A N 1
ATOM 2410 C CA . ALA A 1 292 ? -19.184 -0.049 19.170 1.00 91.50 292 ALA A CA 1
ATOM 2411 C C . ALA A 1 292 ? -20.209 0.481 20.185 1.00 91.50 292 ALA A C 1
ATOM 2413 O O . ALA A 1 292 ? -21.226 1.054 19.791 1.00 91.50 292 ALA A O 1
ATOM 2414 N N . HIS A 1 293 ? -19.904 0.363 21.481 1.00 92.00 293 HIS A N 1
ATOM 2415 C CA . HIS A 1 293 ? -20.738 0.875 22.568 1.00 92.00 293 HIS A CA 1
ATOM 2416 C C . HIS A 1 293 ? -20.848 2.402 22.542 1.00 92.00 293 HIS A C 1
ATOM 2418 O O . HIS A 1 293 ? -21.947 2.942 22.639 1.00 92.00 293 HIS A O 1
ATOM 2424 N N . VAL A 1 294 ? -19.734 3.124 22.359 1.00 91.56 294 VAL A N 1
ATOM 2425 C CA . VAL A 1 294 ? -19.773 4.599 22.302 1.00 91.56 294 VAL A CA 1
ATOM 2426 C C . VAL A 1 294 ? -20.433 5.122 21.020 1.00 91.56 294 VAL A C 1
ATOM 2428 O O . VAL A 1 294 ? -21.074 6.172 21.027 1.00 91.56 294 VAL A O 1
ATOM 2431 N N . MET A 1 295 ? -20.299 4.378 19.923 1.00 89.44 295 MET A N 1
ATOM 2432 C CA . MET A 1 295 ? -20.920 4.678 18.635 1.00 89.44 295 MET A CA 1
ATOM 2433 C C . MET A 1 295 ? -22.397 4.270 18.565 1.00 89.44 295 MET A C 1
ATOM 2435 O O . MET A 1 295 ? -23.041 4.551 17.558 1.00 89.44 295 MET A O 1
ATOM 2439 N N . ASN A 1 296 ? -22.935 3.636 19.614 1.00 89.69 296 ASN A N 1
ATOM 2440 C CA . ASN A 1 296 ? -24.311 3.147 19.669 1.00 89.69 296 ASN A CA 1
ATOM 2441 C C . ASN A 1 296 ? -24.643 2.190 18.504 1.00 89.69 296 ASN A C 1
ATOM 2443 O O . ASN A 1 296 ? -25.675 2.316 17.838 1.00 89.69 296 ASN A O 1
ATOM 2447 N N . ILE A 1 297 ? -23.733 1.245 18.235 1.00 89.75 297 ILE A N 1
ATOM 2448 C CA . ILE A 1 297 ? -23.929 0.198 17.229 1.00 89.75 297 ILE A CA 1
ATOM 2449 C C . ILE A 1 297 ? -24.983 -0.805 17.717 1.00 89.75 297 ILE A C 1
ATOM 2451 O O . ILE A 1 297 ? -24.887 -1.367 18.811 1.00 89.75 297 ILE A O 1
ATOM 2455 N N . GLU A 1 298 ? -25.989 -1.056 16.884 1.00 88.19 298 GLU A N 1
ATOM 2456 C CA . GLU A 1 298 ? -27.068 -1.996 17.171 1.00 88.19 298 GLU A CA 1
ATOM 2457 C C . GLU A 1 298 ? -26.558 -3.441 17.300 1.00 88.19 298 GLU A C 1
ATOM 2459 O O . GLU A 1 298 ? -25.637 -3.863 16.605 1.00 88.19 298 GLU A O 1
ATOM 2464 N N . SER A 1 299 ? -27.151 -4.202 18.227 1.00 86.88 299 SER A N 1
ATOM 2465 C CA . SER A 1 299 ? -26.805 -5.604 18.509 1.00 86.88 299 SER A CA 1
ATOM 2466 C C . SER A 1 299 ? -25.328 -5.872 18.838 1.00 86.88 299 SER A C 1
ATOM 2468 O O . SER A 1 299 ? -24.914 -7.030 18.874 1.00 86.88 299 SER A O 1
ATOM 2470 N N . MET A 1 300 ? -24.530 -4.848 19.178 1.00 89.31 300 MET A N 1
ATOM 2471 C CA . MET A 1 300 ? -23.106 -5.035 19.492 1.00 89.31 300 MET A CA 1
ATOM 2472 C C . MET A 1 300 ? -22.871 -6.092 20.581 1.00 89.31 300 MET A C 1
ATOM 2474 O O . MET A 1 300 ? -21.911 -6.853 20.497 1.00 89.31 300 MET A O 1
ATOM 2478 N N . GLY A 1 301 ? -23.761 -6.182 21.579 1.00 87.38 301 GLY A N 1
ATOM 2479 C CA . GLY A 1 301 ? -23.665 -7.161 22.666 1.00 87.38 301 GLY A CA 1
ATOM 2480 C C . GLY A 1 301 ? -23.839 -8.596 22.191 1.00 87.38 301 GLY A C 1
ATOM 2481 O O . GLY A 1 301 ? -23.113 -9.472 22.643 1.00 87.38 301 GLY A O 1
ATOM 2482 N N . GLU A 1 302 ? -24.746 -8.826 21.245 1.00 88.25 302 GLU A N 1
ATOM 2483 C CA . GLU A 1 302 ? -24.970 -10.142 20.639 1.00 88.25 302 GLU A CA 1
ATOM 2484 C C . GLU A 1 302 ? -23.801 -10.542 19.735 1.00 88.25 302 GLU A C 1
ATOM 2486 O O . GLU A 1 302 ? -23.446 -11.713 19.671 1.00 88.25 302 GLU A O 1
ATOM 2491 N N . ILE A 1 303 ? -23.172 -9.572 19.070 1.00 87.31 303 ILE A N 1
ATOM 2492 C CA . ILE A 1 303 ? -22.038 -9.808 18.169 1.00 87.31 303 ILE A CA 1
ATOM 2493 C C . ILE A 1 303 ? -20.742 -10.052 18.943 1.00 87.31 303 ILE A C 1
ATOM 2495 O O . ILE A 1 303 ? -19.964 -10.929 18.587 1.00 87.31 303 ILE A O 1
ATOM 2499 N N . ALA A 1 304 ? -20.508 -9.306 20.024 1.00 88.38 304 ALA A N 1
ATOM 2500 C CA . ALA A 1 304 ? -19.368 -9.524 20.912 1.00 88.38 304 ALA A CA 1
ATOM 2501 C C . ALA A 1 304 ? -19.506 -10.814 21.746 1.00 88.38 304 ALA A C 1
ATOM 2503 O O . ALA A 1 304 ? -18.517 -11.319 22.292 1.00 88.38 304 ALA A O 1
ATOM 2504 N N . PHE A 1 305 ? -20.730 -11.336 21.874 1.00 87.00 305 PHE A N 1
ATOM 2505 C CA . PHE A 1 305 ? -21.024 -12.536 22.644 1.00 87.00 305 PHE A CA 1
ATOM 2506 C C . PHE A 1 305 ? -20.257 -13.746 22.096 1.00 87.00 305 PHE A C 1
ATOM 2508 O O . PHE A 1 305 ? -20.246 -14.018 20.900 1.00 87.00 305 PHE A O 1
ATOM 2515 N N . GLY A 1 306 ? -19.602 -14.494 22.985 1.00 85.31 306 GLY A N 1
ATOM 2516 C CA . GLY A 1 306 ? -18.777 -15.649 22.613 1.00 85.31 306 GLY A CA 1
ATOM 2517 C C . GLY A 1 306 ? -17.341 -15.309 22.200 1.00 85.31 306 GLY A C 1
ATOM 2518 O O . GLY A 1 306 ? -16.504 -16.209 22.185 1.00 85.31 306 GLY A O 1
ATOM 2519 N N . HIS A 1 307 ? -17.030 -14.032 21.954 1.00 91.00 307 HIS A N 1
ATOM 2520 C CA . HIS A 1 307 ? -15.666 -13.554 21.697 1.00 91.00 307 HIS A CA 1
ATOM 2521 C C . HIS A 1 307 ? -15.012 -12.895 22.917 1.00 91.00 307 HIS A C 1
ATOM 2523 O O . HIS A 1 307 ? -13.785 -12.835 22.997 1.00 91.00 307 HIS A O 1
ATOM 2529 N N . ILE A 1 308 ? -15.819 -12.408 23.865 1.00 92.38 308 ILE A N 1
ATOM 2530 C CA . ILE A 1 308 ? -15.376 -11.716 25.081 1.00 92.38 308 ILE A CA 1
ATOM 2531 C C . ILE A 1 308 ? -16.008 -12.369 26.312 1.00 92.38 308 ILE A C 1
ATOM 2533 O O . ILE A 1 308 ? -17.141 -12.853 26.263 1.00 92.38 308 ILE A O 1
ATOM 2537 N N . GLU A 1 309 ? -15.295 -12.355 27.440 1.00 92.38 309 GLU A N 1
ATOM 2538 C CA . GLU A 1 309 ? -15.848 -12.757 28.735 1.00 92.38 309 GLU A CA 1
ATOM 2539 C C . GLU A 1 309 ? -17.147 -11.994 29.078 1.00 92.38 309 GLU A C 1
ATOM 2541 O O . GLU A 1 309 ? -17.159 -10.764 29.181 1.00 92.38 309 GLU A O 1
ATOM 2546 N N . GLN A 1 310 ? -18.230 -12.734 29.345 1.00 91.81 310 GLN A N 1
ATOM 2547 C CA . GLN A 1 310 ? -19.558 -12.168 29.621 1.00 91.81 310 GLN A CA 1
ATOM 2548 C C . GLN A 1 310 ? -19.546 -11.141 30.760 1.00 91.81 310 GLN A C 1
ATOM 2550 O O . GLN A 1 310 ? -20.124 -10.068 30.635 1.00 91.81 310 GLN A O 1
ATOM 2555 N N . ALA A 1 311 ? -18.840 -11.434 31.855 1.00 92.25 311 ALA A N 1
ATOM 2556 C CA . ALA A 1 311 ? -18.772 -10.539 33.009 1.00 92.25 311 ALA A CA 1
ATOM 2557 C C . ALA A 1 311 ? -18.097 -9.196 32.686 1.00 92.25 311 ALA A C 1
ATOM 2559 O O . ALA A 1 311 ? -18.352 -8.194 33.356 1.00 92.25 311 ALA A O 1
ATOM 2560 N N . TRP A 1 312 ? -17.211 -9.169 31.689 1.00 93.31 312 TRP A N 1
ATOM 2561 C CA . TRP A 1 312 ? -16.606 -7.936 31.201 1.00 93.31 312 TRP A CA 1
ATOM 2562 C C . TRP A 1 312 ? -17.573 -7.186 30.278 1.00 93.31 312 TRP A C 1
ATOM 2564 O O . TRP A 1 312 ? -17.748 -5.978 30.436 1.00 93.31 312 TRP A O 1
ATOM 2574 N N . LEU A 1 313 ? -18.250 -7.905 29.378 1.00 93.12 313 LEU A 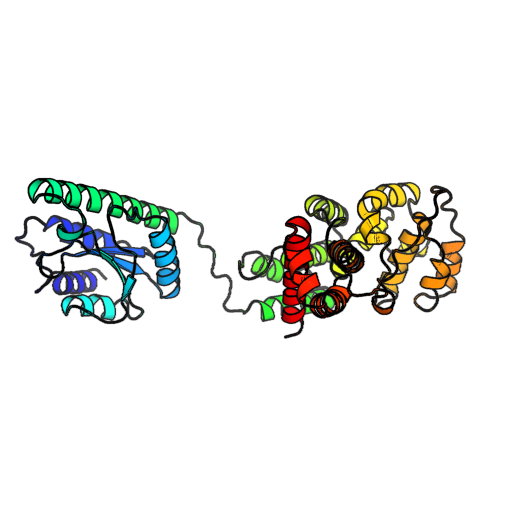N 1
ATOM 2575 C CA . LEU A 1 313 ? -19.244 -7.341 28.464 1.00 93.12 313 LEU A CA 1
ATOM 2576 C C . LEU A 1 313 ? -20.423 -6.707 29.218 1.00 93.12 313 LEU A C 1
ATOM 2578 O O . LEU A 1 313 ? -20.791 -5.574 28.928 1.00 93.12 313 LEU A O 1
ATOM 2582 N N . ASP A 1 314 ? -20.952 -7.371 30.246 1.00 92.38 314 ASP A N 1
ATOM 2583 C CA . ASP A 1 314 ? -22.040 -6.844 31.080 1.00 92.38 314 ASP A CA 1
ATOM 2584 C C . ASP A 1 314 ? -21.648 -5.527 31.771 1.00 92.38 314 ASP A C 1
ATOM 2586 O O . ASP A 1 314 ? -22.459 -4.607 31.892 1.00 92.38 314 ASP A O 1
ATOM 2590 N N . LYS A 1 315 ? -20.383 -5.403 32.201 1.00 93.19 315 LYS A N 1
ATOM 2591 C CA . LYS A 1 315 ? -19.863 -4.160 32.793 1.00 93.19 315 LYS A CA 1
ATOM 2592 C C . LYS A 1 315 ? -19.773 -3.031 31.775 1.00 93.19 315 LYS A C 1
ATOM 2594 O O . LYS A 1 315 ? -20.059 -1.894 32.149 1.00 93.19 315 LYS A O 1
ATOM 2599 N N . LEU A 1 316 ? -19.382 -3.333 30.534 1.00 92.44 316 LEU A N 1
ATOM 2600 C CA . LEU A 1 316 ? -19.366 -2.366 29.435 1.00 92.44 316 LEU A CA 1
ATOM 2601 C C . LEU A 1 316 ? -20.788 -1.894 29.113 1.00 92.44 316 LEU A C 1
ATOM 2603 O O . LEU A 1 316 ? -21.034 -0.694 29.079 1.00 92.44 316 LEU A O 1
ATOM 2607 N N . MET A 1 317 ? -21.735 -2.825 28.972 1.00 90.50 317 MET A N 1
ATOM 2608 C CA . MET A 1 317 ? -23.142 -2.511 28.689 1.00 90.50 317 MET A CA 1
ATOM 2609 C C . MET A 1 317 ? -23.808 -1.695 29.808 1.00 90.50 317 MET A C 1
ATOM 2611 O O . MET A 1 317 ? -24.768 -0.971 29.558 1.00 90.50 317 MET A O 1
ATOM 2615 N N . GLY A 1 318 ? -23.304 -1.800 31.042 1.00 89.31 318 GLY A N 1
ATOM 2616 C CA . GLY A 1 318 ? -23.731 -0.977 32.173 1.00 89.31 318 GLY A CA 1
ATOM 2617 C C . GLY A 1 318 ? -23.137 0.437 32.208 1.00 89.31 318 GLY A C 1
ATOM 2618 O O . GLY A 1 318 ? -23.530 1.216 33.076 1.00 89.31 318 GLY A O 1
ATOM 2619 N N . GLN A 1 319 ? -22.194 0.779 31.320 1.00 89.88 319 GLN A N 1
ATOM 2620 C CA . GLN A 1 319 ? -21.636 2.131 31.235 1.00 89.88 319 GLN A CA 1
ATOM 2621 C C . GLN A 1 319 ? -22.625 3.074 30.552 1.00 89.88 319 GLN A C 1
ATOM 2623 O O . GLN A 1 319 ? -23.100 2.797 29.450 1.00 89.88 319 GLN A O 1
ATOM 2628 N N . ASP A 1 320 ? -22.888 4.217 31.183 1.00 81.38 320 ASP A N 1
ATOM 2629 C CA . ASP A 1 320 ? -23.724 5.265 30.605 1.00 81.38 320 ASP A CA 1
ATOM 2630 C C . ASP A 1 320 ? -22.941 6.064 29.551 1.00 81.38 320 ASP A C 1
ATOM 2632 O O . ASP A 1 320 ? -22.102 6.908 29.872 1.00 81.38 320 ASP A O 1
ATOM 2636 N N . THR A 1 321 ? -23.228 5.783 28.281 1.00 73.81 321 THR A N 1
ATOM 2637 C CA . THR A 1 321 ? -22.660 6.457 27.108 1.00 73.81 321 THR A CA 1
ATOM 2638 C C . THR A 1 321 ? -23.718 7.236 26.326 1.00 73.81 321 THR A C 1
ATOM 2640 O O . THR A 1 321 ? -23.585 7.382 25.113 1.00 73.81 321 THR A O 1
ATOM 2643 N N . SER A 1 322 ? -24.736 7.796 27.004 1.00 67.31 322 SER A N 1
ATOM 2644 C CA . SER A 1 322 ? -25.882 8.558 26.437 1.00 67.31 322 SER A CA 1
ATOM 2645 C C . SER A 1 322 ? -25.535 9.801 25.581 1.00 67.31 322 SER A C 1
ATOM 2647 O O . SER A 1 322 ? -26.373 10.664 25.332 1.00 67.31 322 SER A O 1
ATOM 2649 N N . ILE A 1 323 ? -24.289 9.924 25.138 1.00 68.69 323 ILE A N 1
ATOM 2650 C CA . ILE A 1 323 ? -23.724 10.963 24.284 1.00 68.69 323 ILE A CA 1
ATOM 2651 C C . ILE A 1 323 ? -24.270 10.868 22.850 1.00 68.69 323 ILE A C 1
ATOM 2653 O O . ILE A 1 323 ? -24.320 11.890 22.167 1.00 68.69 323 ILE A O 1
ATOM 2657 N N . ASN A 1 324 ? -24.694 9.683 22.391 1.00 64.00 324 ASN A N 1
ATOM 2658 C CA . ASN A 1 324 ? -25.185 9.478 21.028 1.00 64.00 324 ASN A CA 1
ATOM 2659 C C . ASN A 1 324 ? -26.593 8.862 21.007 1.00 64.00 324 ASN A C 1
ATOM 2661 O O . ASN A 1 324 ? -26.830 7.808 21.591 1.00 64.00 324 ASN A O 1
ATOM 2665 N N . ALA A 1 325 ? -27.533 9.535 20.341 1.00 62.56 325 ALA A N 1
ATOM 2666 C CA . ALA A 1 325 ? -28.926 9.094 20.245 1.00 62.56 325 ALA A CA 1
ATOM 2667 C C . ALA A 1 325 ? -29.215 8.307 18.958 1.00 62.56 325 ALA A C 1
ATOM 2669 O O . ALA A 1 325 ? -30.205 7.577 18.891 1.00 62.56 325 ALA A O 1
ATOM 2670 N N . GLU A 1 326 ? -28.374 8.459 17.932 1.00 79.69 326 GLU A N 1
ATOM 2671 C CA . GLU A 1 326 ? -28.547 7.766 16.661 1.00 79.69 326 GLU A CA 1
ATOM 2672 C C . GLU A 1 326 ? -27.954 6.363 16.765 1.00 79.69 326 GLU A C 1
ATOM 2674 O O . GLU A 1 326 ? -26.823 6.190 17.217 1.00 79.69 326 GLU A O 1
ATOM 2679 N N . LYS A 1 327 ? -28.749 5.351 16.412 1.00 82.75 327 LYS A N 1
ATOM 2680 C CA . LYS A 1 327 ? -28.271 3.972 16.341 1.00 82.7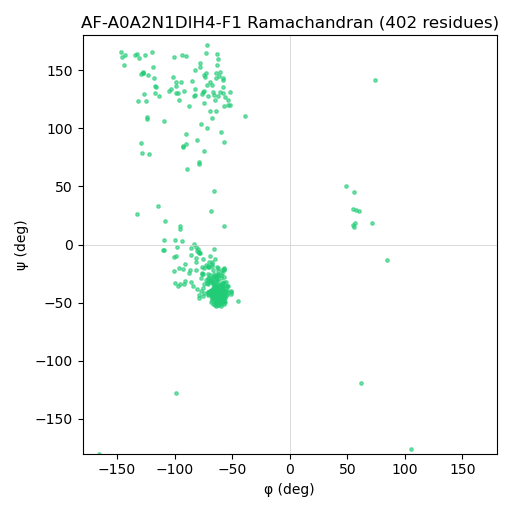5 327 LYS A CA 1
ATOM 2681 C C . LYS A 1 327 ? -27.580 3.760 15.008 1.00 82.75 327 LYS A C 1
ATOM 2683 O O . LYS A 1 327 ? -28.171 4.037 13.965 1.00 82.75 327 LYS A O 1
ATOM 2688 N N . LEU A 1 328 ? -26.368 3.228 15.052 1.00 84.62 328 LEU A N 1
ATOM 2689 C CA . LEU A 1 328 ? -25.657 2.807 13.854 1.00 84.62 328 LEU A CA 1
ATOM 2690 C C . LEU A 1 328 ? -25.899 1.321 13.610 1.00 84.62 328 LEU A C 1
ATOM 2692 O O . LEU A 1 328 ? -25.922 0.520 14.541 1.00 84.62 328 LEU A O 1
ATOM 2696 N N . VAL A 1 329 ? -26.078 0.956 12.347 1.00 85.00 329 VAL A N 1
ATOM 2697 C CA . VAL A 1 329 ? -26.186 -0.441 11.921 1.00 85.00 329 VAL A CA 1
ATOM 2698 C C . VAL A 1 329 ? -24.819 -0.866 11.401 1.00 85.00 329 VAL A C 1
ATOM 2700 O O . VAL A 1 329 ? -24.140 -0.073 10.747 1.00 85.00 329 VAL A O 1
ATOM 2703 N N . LEU A 1 330 ? -24.397 -2.090 11.719 1.00 82.25 330 LEU A N 1
ATOM 2704 C CA . LEU A 1 330 ? -23.190 -2.646 11.120 1.00 82.25 330 LEU A CA 1
ATOM 2705 C C . LEU A 1 330 ? -23.409 -2.892 9.635 1.00 82.25 330 LEU A C 1
ATOM 2707 O O . LEU A 1 330 ? -24.430 -3.439 9.218 1.00 82.25 330 LEU A O 1
ATOM 2711 N N . ASP A 1 331 ? -22.398 -2.542 8.855 1.00 78.00 331 ASP A N 1
ATOM 2712 C CA . ASP A 1 331 ? -22.285 -3.000 7.489 1.00 78.00 331 ASP A CA 1
ATOM 2713 C C . ASP A 1 331 ? -21.927 -4.487 7.533 1.00 78.00 331 ASP A C 1
ATOM 2715 O O . ASP A 1 331 ? -20.783 -4.900 7.789 1.00 78.00 331 ASP A O 1
ATOM 2719 N N . ASP A 1 332 ? -22.958 -5.300 7.324 1.00 72.00 332 ASP A N 1
ATOM 2720 C CA . ASP A 1 332 ? -22.814 -6.734 7.167 1.00 72.00 332 ASP A CA 1
ATOM 2721 C C . ASP A 1 332 ? -21.939 -7.050 5.954 1.00 72.00 332 ASP A C 1
ATOM 2723 O O . ASP A 1 332 ? -21.922 -6.351 4.931 1.00 72.00 332 ASP A O 1
ATOM 2727 N N . ARG A 1 333 ? -21.225 -8.168 6.072 1.00 79.75 333 ARG A N 1
ATOM 2728 C CA . ARG A 1 333 ? -20.515 -8.771 4.952 1.00 79.75 333 ARG A CA 1
ATOM 2729 C C . ARG A 1 333 ? -21.475 -8.944 3.773 1.00 79.75 333 ARG A C 1
ATOM 2731 O O . ARG A 1 333 ? -22.564 -9.502 3.937 1.00 79.75 333 ARG A O 1
ATOM 2738 N N . LEU A 1 334 ? -21.068 -8.513 2.578 1.00 83.75 334 LEU A N 1
ATOM 2739 C CA . LEU A 1 334 ? -21.937 -8.601 1.407 1.00 83.75 334 LEU A CA 1
ATOM 2740 C C . LEU A 1 334 ? -22.242 -10.070 1.062 1.00 83.75 334 LEU A C 1
ATOM 2742 O O . LEU A 1 334 ? -21.359 -10.834 0.671 1.00 83.75 334 LEU A O 1
ATOM 2746 N N . ASP A 1 335 ? -23.510 -10.467 1.177 1.00 85.06 335 ASP A N 1
ATOM 2747 C CA . ASP A 1 335 ? -23.961 -11.816 0.828 1.00 85.06 335 ASP A CA 1
ATOM 2748 C C . ASP A 1 335 ? -24.164 -11.946 -0.686 1.00 85.06 335 ASP A C 1
ATOM 2750 O O . ASP A 1 335 ? -25.247 -11.709 -1.228 1.00 85.06 335 ASP A O 1
ATOM 2754 N N . LEU A 1 336 ? -23.092 -12.351 -1.364 1.00 87.69 336 LEU A N 1
ATOM 2755 C CA . LEU A 1 336 ? -23.028 -12.531 -2.814 1.00 87.69 336 LEU A CA 1
ATOM 2756 C C . LEU A 1 336 ? -24.069 -13.517 -3.370 1.00 87.69 336 LEU A C 1
ATOM 2758 O O . LEU A 1 336 ? -24.412 -13.431 -4.549 1.00 87.69 336 LEU A O 1
ATOM 2762 N N . SER A 1 337 ? -24.604 -14.428 -2.547 1.00 86.62 337 SER A N 1
ATOM 2763 C CA . SER A 1 337 ? -25.612 -15.408 -2.983 1.00 86.62 337 SER A CA 1
ATOM 2764 C C . SER A 1 337 ? -26.974 -14.778 -3.296 1.00 86.62 337 SER A C 1
ATOM 2766 O O . SER A 1 337 ? -27.780 -15.365 -4.019 1.00 86.62 337 SER A O 1
ATOM 2768 N N . LYS A 1 338 ? -27.225 -13.568 -2.782 1.00 88.19 338 LYS A N 1
ATOM 2769 C CA . LYS A 1 338 ? -28.468 -12.814 -2.997 1.00 88.19 338 LYS A CA 1
ATOM 2770 C C . LYS A 1 338 ? -28.462 -11.989 -4.284 1.00 88.19 338 LYS A C 1
ATOM 2772 O O . LYS A 1 338 ? -29.504 -11.450 -4.656 1.00 88.19 338 LYS A O 1
ATOM 2777 N N . PHE A 1 339 ? -27.318 -11.880 -4.956 1.00 90.12 339 PHE A N 1
ATOM 2778 C CA . PHE A 1 339 ? -27.153 -11.057 -6.150 1.00 90.12 339 PHE A CA 1
ATOM 2779 C C . PHE A 1 339 ? -27.187 -11.899 -7.425 1.00 90.12 339 PHE A C 1
ATOM 2781 O O . PHE A 1 339 ? -26.674 -13.015 -7.479 1.00 90.12 339 PHE A O 1
ATOM 2788 N N . ASN A 1 340 ? -27.766 -11.328 -8.481 1.00 90.50 340 ASN A N 1
ATOM 2789 C CA . ASN A 1 340 ? -27.734 -11.906 -9.820 1.00 90.50 340 ASN A CA 1
ATOM 2790 C C . ASN A 1 340 ? -26.666 -11.209 -10.670 1.00 90.50 340 ASN A C 1
ATOM 2792 O O . ASN A 1 340 ? -26.247 -10.091 -10.382 1.00 90.50 340 ASN A O 1
ATOM 2796 N N . TYR A 1 341 ? -26.243 -11.846 -11.762 1.00 90.81 341 TYR A N 1
ATOM 2797 C CA . TYR A 1 341 ? -25.315 -11.231 -12.712 1.00 90.81 341 TYR A CA 1
ATOM 2798 C C . TYR A 1 341 ? -26.008 -10.237 -13.652 1.00 90.81 341 TYR A C 1
ATOM 2800 O O . TYR A 1 341 ? -26.163 -10.484 -14.850 1.00 90.81 341 TYR A O 1
ATOM 2808 N N . ASP A 1 342 ? -26.402 -9.097 -13.098 1.00 91.69 342 ASP A N 1
ATOM 2809 C CA . ASP A 1 342 ? -26.897 -7.927 -13.819 1.00 91.69 342 ASP A CA 1
ATOM 2810 C C . ASP A 1 342 ? -26.012 -6.694 -13.558 1.00 91.69 342 ASP A C 1
ATOM 2812 O O . ASP A 1 342 ? -25.168 -6.681 -12.661 1.00 91.69 342 ASP A O 1
ATOM 2816 N N . GLU A 1 343 ? -26.180 -5.647 -14.369 1.00 87.25 343 GLU A N 1
ATOM 2817 C CA . GLU A 1 343 ? -25.348 -4.441 -14.292 1.00 87.25 343 GLU A CA 1
ATOM 2818 C C . GLU A 1 343 ? -25.444 -3.728 -12.935 1.00 87.25 343 GLU A C 1
ATOM 2820 O O . GLU A 1 343 ? -24.433 -3.244 -12.426 1.00 87.25 343 GLU A O 1
ATOM 2825 N N . SER A 1 344 ? -26.635 -3.686 -12.329 1.00 90.38 344 SER A N 1
ATOM 2826 C CA . SER A 1 344 ? -26.858 -2.995 -11.055 1.00 90.38 344 SER A CA 1
ATOM 2827 C C . SER A 1 344 ? -26.209 -3.736 -9.888 1.00 90.38 344 SER A C 1
ATOM 2829 O O . SER A 1 344 ? -25.544 -3.115 -9.058 1.00 90.38 344 SER A O 1
ATOM 2831 N N . SER A 1 345 ? -26.311 -5.065 -9.885 1.00 93.00 345 SER A N 1
ATOM 2832 C CA . SER A 1 345 ? -25.678 -5.935 -8.899 1.00 93.00 345 SER A CA 1
ATOM 2833 C C . SER A 1 345 ? -24.153 -5.852 -8.981 1.00 93.00 345 SER A C 1
ATOM 2835 O O . SER A 1 345 ? -23.493 -5.657 -7.964 1.00 93.00 345 SER A O 1
ATOM 2837 N N . ILE A 1 346 ? -23.569 -5.902 -10.185 1.00 90.94 346 ILE A N 1
ATOM 2838 C CA . ILE A 1 346 ? -22.111 -5.764 -10.345 1.00 90.94 346 ILE A CA 1
ATOM 2839 C C . ILE A 1 346 ? -21.635 -4.369 -9.940 1.00 90.94 346 ILE A C 1
ATOM 2841 O O . ILE A 1 346 ? -20.625 -4.246 -9.250 1.00 90.94 346 ILE A O 1
ATOM 2845 N N . ALA A 1 347 ? -22.353 -3.313 -10.328 1.00 89.50 347 ALA A N 1
ATOM 2846 C CA . ALA A 1 347 ? -22.032 -1.956 -9.900 1.00 89.50 347 ALA A CA 1
ATOM 2847 C C . ALA A 1 347 ? -22.066 -1.823 -8.369 1.00 89.50 347 ALA A C 1
ATOM 2849 O O . ALA A 1 347 ? -21.193 -1.178 -7.789 1.00 89.50 347 ALA A O 1
ATOM 2850 N N . HIS A 1 348 ? -23.042 -2.446 -7.707 1.00 90.56 348 HIS A N 1
ATOM 2851 C CA . HIS A 1 348 ? -23.136 -2.460 -6.250 1.00 90.56 348 HIS A CA 1
ATOM 2852 C C . HIS A 1 348 ? -21.947 -3.186 -5.608 1.00 90.56 348 HIS A C 1
ATOM 2854 O O . HIS A 1 348 ? -21.276 -2.608 -4.754 1.00 90.56 348 HIS A O 1
ATOM 2860 N N . VAL A 1 349 ? -21.617 -4.390 -6.086 1.00 91.94 349 VAL A N 1
ATOM 2861 C CA . VAL A 1 349 ? -20.471 -5.176 -5.599 1.00 91.94 349 VAL A CA 1
ATOM 2862 C C . VAL A 1 349 ? -19.149 -4.424 -5.796 1.00 91.94 349 VAL A C 1
ATOM 2864 O O . VAL A 1 349 ? -18.329 -4.371 -4.885 1.00 91.94 349 VAL A O 1
ATOM 2867 N N . LEU A 1 350 ? -18.946 -3.777 -6.948 1.00 90.31 350 LEU A N 1
ATOM 2868 C CA . LEU A 1 350 ? -17.739 -2.985 -7.223 1.00 90.31 350 LEU A CA 1
ATOM 2869 C C . LEU A 1 350 ? -17.611 -1.752 -6.325 1.00 90.31 350 LEU A C 1
ATOM 2871 O O . LEU A 1 350 ? -16.492 -1.396 -5.951 1.00 90.31 350 LEU A O 1
ATOM 2875 N N . ASN A 1 351 ? -18.729 -1.101 -5.992 1.00 88.50 351 ASN A N 1
ATOM 2876 C CA . ASN A 1 351 ? -18.739 0.014 -5.047 1.00 88.50 351 ASN A CA 1
ATOM 2877 C C . ASN A 1 351 ? -18.402 -0.471 -3.633 1.00 88.50 351 ASN A C 1
ATOM 2879 O O . ASN A 1 351 ? -17.519 0.101 -3.001 1.00 88.50 351 ASN A O 1
ATOM 2883 N N . TYR A 1 352 ? -19.038 -1.555 -3.175 1.00 88.75 352 TYR A N 1
ATOM 2884 C CA . TYR A 1 352 ? -18.738 -2.171 -1.879 1.00 88.75 352 TYR A CA 1
ATOM 2885 C C . TYR A 1 352 ? -17.260 -2.572 -1.773 1.00 88.75 352 TYR A C 1
ATOM 2887 O O . TYR A 1 352 ? -16.590 -2.282 -0.783 1.00 88.75 352 TYR A O 1
ATOM 2895 N N . ALA A 1 353 ? -16.712 -3.157 -2.841 1.00 88.06 353 ALA A N 1
ATOM 2896 C CA . ALA A 1 353 ? -15.324 -3.595 -2.902 1.00 88.06 353 ALA A CA 1
ATOM 2897 C C . ALA A 1 353 ? -14.298 -2.469 -2.672 1.00 88.06 353 ALA A C 1
ATOM 2899 O O . ALA A 1 353 ? -13.192 -2.758 -2.219 1.00 88.06 353 ALA A O 1
ATOM 2900 N N . GLN A 1 354 ? -14.641 -1.196 -2.926 1.00 84.44 354 GLN A N 1
ATOM 2901 C CA . GLN A 1 354 ? -13.721 -0.068 -2.695 1.00 84.44 354 GLN A CA 1
ATOM 2902 C C . GLN A 1 354 ? -13.353 0.102 -1.220 1.00 84.44 354 GLN A C 1
ATOM 2904 O O . GLN A 1 354 ? -12.278 0.608 -0.893 1.00 84.44 354 GLN A O 1
ATOM 2909 N N . THR A 1 355 ? -14.242 -0.340 -0.337 1.00 80.75 355 THR A N 1
ATOM 2910 C CA . THR A 1 355 ? -14.106 -0.227 1.108 1.00 80.75 355 THR A CA 1
ATOM 2911 C C . THR A 1 355 ? -14.415 -1.555 1.788 1.00 80.75 355 THR A C 1
ATOM 2913 O O . THR A 1 355 ? -14.814 -1.552 2.937 1.00 80.75 355 THR A O 1
ATOM 2916 N N . CYS A 1 356 ? -14.249 -2.709 1.150 1.00 82.50 356 CYS A N 1
ATOM 2917 C CA . CYS A 1 356 ? -14.442 -3.989 1.843 1.00 82.50 356 CYS A CA 1
ATOM 2918 C C . CYS A 1 356 ? -13.308 -4.275 2.852 1.00 82.50 356 CYS A C 1
ATOM 2920 O O . CYS A 1 356 ? -12.310 -3.541 2.915 1.00 82.50 356 CYS A O 1
ATOM 2922 N N . HIS A 1 357 ? -13.457 -5.318 3.673 1.00 80.75 357 HIS A N 1
ATOM 2923 C CA . HIS A 1 357 ? -12.335 -5.850 4.445 1.00 80.75 357 HIS A CA 1
ATOM 2924 C C . HIS A 1 357 ? -11.366 -6.607 3.520 1.00 80.75 357 HIS A C 1
ATOM 2926 O O . HIS A 1 357 ? -11.779 -7.228 2.542 1.00 80.75 357 HIS A O 1
ATOM 2932 N N . GLU A 1 358 ? -10.060 -6.592 3.820 1.00 80.69 358 GLU A N 1
ATOM 2933 C CA . GLU A 1 358 ? -9.052 -7.239 2.962 1.00 80.69 358 GLU A CA 1
ATOM 2934 C C . GLU A 1 358 ? -9.318 -8.742 2.744 1.00 80.69 358 GLU A C 1
ATOM 2936 O O . GLU A 1 358 ? -9.052 -9.258 1.662 1.00 80.69 358 GLU A O 1
ATOM 2941 N N . SER A 1 359 ? -9.899 -9.435 3.728 1.00 81.44 359 SER A N 1
ATOM 2942 C CA . SER A 1 359 ? -10.250 -10.860 3.611 1.00 81.44 359 SER A CA 1
ATOM 2943 C C . SER A 1 359 ? -11.364 -11.156 2.604 1.00 81.44 359 SER A C 1
ATOM 2945 O O . SER A 1 359 ? -11.528 -12.304 2.213 1.00 81.44 359 SER A O 1
ATOM 2947 N N . GLU A 1 360 ? -12.160 -10.160 2.214 1.00 85.44 360 GLU A N 1
ATOM 2948 C CA . GLU A 1 360 ? -13.292 -10.337 1.294 1.00 85.44 360 GLU A CA 1
ATOM 2949 C C . GLU A 1 360 ? -12.902 -10.127 -0.169 1.00 85.44 360 GLU A C 1
ATOM 2951 O O . GLU A 1 360 ? -13.631 -10.528 -1.073 1.00 85.44 360 GLU A O 1
ATOM 2956 N N . VAL A 1 361 ? -11.752 -9.491 -0.406 1.00 86.94 361 VAL A N 1
ATOM 2957 C CA . VAL A 1 361 ? -11.312 -9.019 -1.724 1.00 86.94 361 VAL A CA 1
ATOM 2958 C C . VAL A 1 361 ? -11.310 -10.142 -2.763 1.00 86.94 361 VAL A C 1
ATOM 2960 O O . VAL A 1 361 ? -11.749 -9.917 -3.890 1.00 86.94 361 VAL A O 1
ATOM 2963 N N . ILE A 1 362 ? -10.846 -11.342 -2.393 1.00 87.81 362 ILE A N 1
ATOM 2964 C CA . ILE A 1 362 ? -10.793 -12.495 -3.303 1.00 87.81 362 ILE A CA 1
ATOM 2965 C C . ILE A 1 362 ? -12.196 -12.961 -3.683 1.00 87.81 362 ILE A C 1
ATOM 2967 O O . ILE A 1 362 ? -12.496 -13.037 -4.870 1.00 87.81 362 ILE A O 1
ATOM 2971 N N . ASP A 1 363 ? -13.071 -13.185 -2.703 1.00 88.81 363 ASP A N 1
ATOM 2972 C CA . ASP A 1 363 ? -14.433 -13.670 -2.948 1.00 88.81 363 ASP A CA 1
ATOM 2973 C C . ASP A 1 363 ? -15.231 -12.683 -3.819 1.00 88.81 363 ASP A C 1
ATOM 2975 O O . ASP A 1 363 ? -15.932 -13.080 -4.752 1.00 88.81 363 ASP A O 1
ATOM 2979 N N . LEU A 1 364 ? -15.079 -11.376 -3.563 1.00 91.31 364 LEU A N 1
ATOM 2980 C CA . LEU A 1 364 ? -15.690 -10.322 -4.376 1.00 91.31 364 LEU A CA 1
ATOM 2981 C C . LEU A 1 364 ? -15.123 -10.314 -5.804 1.00 91.31 364 LEU A C 1
ATOM 2983 O O . LEU A 1 364 ? -15.884 -10.198 -6.766 1.00 91.31 364 LEU A O 1
ATOM 2987 N N . TYR A 1 365 ? -13.801 -10.445 -5.958 1.00 91.88 365 TYR A N 1
ATOM 2988 C CA . TYR A 1 365 ? -13.145 -10.473 -7.266 1.00 91.88 365 TYR A CA 1
ATOM 2989 C C . TYR A 1 365 ? -13.564 -11.690 -8.095 1.00 91.88 365 TYR A C 1
ATOM 2991 O O . TYR A 1 365 ? -13.961 -11.533 -9.250 1.00 91.88 365 TYR A O 1
ATOM 2999 N N . GLU A 1 366 ? -13.536 -12.888 -7.508 1.00 89.44 366 GLU A N 1
ATOM 3000 C CA . GLU A 1 366 ? -13.946 -14.126 -8.174 1.00 89.44 366 GLU A CA 1
ATOM 3001 C C . GLU A 1 366 ? -15.411 -14.071 -8.603 1.00 89.44 366 GLU A C 1
ATOM 3003 O O . GLU A 1 366 ? -15.742 -14.431 -9.737 1.00 89.44 366 GLU A O 1
ATOM 3008 N N . TRP A 1 367 ? -16.289 -13.556 -7.738 1.00 94.00 367 TRP A N 1
ATOM 3009 C CA . TRP A 1 367 ? -17.698 -13.401 -8.076 1.00 94.00 367 TRP A CA 1
ATOM 3010 C C . TRP A 1 367 ? -17.889 -12.447 -9.252 1.00 94.00 367 TRP A C 1
ATOM 3012 O O . TRP A 1 367 ? -18.578 -12.797 -10.211 1.00 94.00 367 TRP A O 1
ATOM 3022 N N . VAL A 1 368 ? -17.243 -11.277 -9.223 1.00 92.69 368 VAL A N 1
ATOM 3023 C CA . VAL A 1 368 ? -17.322 -10.263 -10.285 1.00 92.69 368 VAL A CA 1
ATOM 3024 C C . VAL A 1 368 ? -16.749 -10.791 -11.611 1.00 92.69 368 VAL A C 1
ATOM 3026 O O . VAL A 1 368 ? -17.342 -10.576 -12.674 1.00 92.69 368 VAL A O 1
ATOM 3029 N N . GLU A 1 369 ? -15.650 -11.548 -11.581 1.00 90.19 369 GLU A N 1
ATOM 3030 C CA . GLU A 1 369 ? -15.097 -12.202 -12.774 1.00 90.19 369 GLU A CA 1
ATOM 3031 C C . GLU A 1 369 ? -15.952 -13.371 -13.286 1.00 90.19 369 GLU A C 1
ATOM 3033 O O . GLU A 1 369 ? -15.955 -13.636 -14.494 1.00 90.19 369 GLU A O 1
ATOM 3038 N N . GLY A 1 370 ? -16.748 -14.008 -12.426 1.00 87.75 370 GLY A N 1
ATOM 3039 C CA . GLY A 1 370 ? -17.738 -15.022 -12.802 1.00 87.75 370 GLY A CA 1
ATOM 3040 C C . GLY A 1 370 ? -18.896 -14.499 -13.664 1.00 87.75 370 GLY A C 1
ATOM 3041 O O . GLY A 1 370 ? -19.624 -15.290 -14.268 1.00 87.75 370 GLY A O 1
ATOM 3042 N N . ALA A 1 371 ? -19.059 -13.176 -13.785 1.00 89.75 371 ALA A N 1
ATOM 3043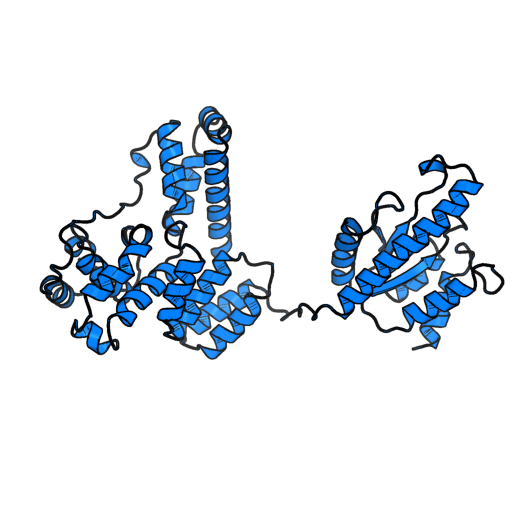 C CA . ALA A 1 371 ? -20.139 -12.578 -14.561 1.00 89.75 371 ALA A CA 1
ATOM 3044 C C . ALA A 1 371 ? -20.059 -12.884 -16.078 1.00 89.75 371 ALA A C 1
ATOM 3046 O O . ALA A 1 371 ? -18.967 -12.934 -16.661 1.00 89.75 371 ALA A O 1
ATOM 3047 N N . PRO A 1 372 ? -21.206 -13.000 -16.785 1.00 90.56 372 PRO A N 1
ATOM 3048 C CA . PRO A 1 372 ? -21.237 -13.208 -18.230 1.00 90.56 372 PRO A CA 1
ATOM 3049 C C . PRO A 1 372 ? -20.512 -12.101 -19.004 1.00 90.56 372 PRO A C 1
ATOM 3051 O O . PRO A 1 372 ? -20.667 -10.913 -18.713 1.00 90.56 372 PRO A O 1
ATOM 3054 N N . LEU A 1 373 ? -19.794 -12.479 -20.070 1.00 85.38 373 LEU A N 1
ATOM 3055 C CA . LEU A 1 373 ? -18.947 -11.570 -20.858 1.00 85.38 373 LEU A CA 1
ATOM 3056 C C . LEU A 1 373 ? -19.670 -10.290 -21.307 1.00 85.38 373 LEU A C 1
ATOM 3058 O O . LEU A 1 373 ? -19.094 -9.207 -21.249 1.00 85.38 373 LEU A O 1
ATOM 3062 N N . LYS A 1 374 ? -20.941 -10.402 -21.714 1.00 86.12 374 LYS A N 1
ATOM 3063 C CA . LYS A 1 374 ? -21.755 -9.258 -22.152 1.00 86.12 374 LYS A CA 1
ATOM 3064 C C . LYS A 1 374 ? -21.894 -8.195 -21.056 1.00 86.12 374 LYS A C 1
ATOM 3066 O O . LYS A 1 374 ? -21.753 -7.010 -21.347 1.00 86.12 374 LYS A O 1
ATOM 3071 N N . ILE A 1 375 ? -22.136 -8.617 -19.815 1.00 88.94 375 ILE A N 1
ATOM 3072 C CA . ILE A 1 375 ? -22.268 -7.707 -18.674 1.00 88.94 375 ILE A CA 1
ATOM 3073 C C . ILE A 1 375 ? -20.899 -7.119 -18.324 1.00 88.94 375 ILE A C 1
ATOM 3075 O O . ILE A 1 375 ? -20.786 -5.906 -18.163 1.00 88.94 375 ILE A O 1
ATOM 3079 N N . LYS A 1 376 ? -19.836 -7.940 -18.318 1.00 85.56 376 LYS A N 1
ATOM 3080 C CA . LYS A 1 376 ? -18.462 -7.464 -18.073 1.00 85.56 376 LYS A CA 1
ATOM 3081 C C . LYS A 1 376 ? -18.055 -6.368 -19.055 1.00 85.56 376 LYS A C 1
ATOM 3083 O O . LYS A 1 376 ? -17.543 -5.337 -18.635 1.00 85.56 376 LYS A O 1
ATOM 3088 N N . MET A 1 377 ? -18.318 -6.554 -20.350 1.00 84.56 377 MET A N 1
ATOM 3089 C CA . MET A 1 377 ? -18.031 -5.538 -21.368 1.00 84.56 377 MET A CA 1
ATOM 3090 C C . MET A 1 377 ? -18.856 -4.264 -21.169 1.00 84.56 377 MET A C 1
ATOM 3092 O O . MET A 1 377 ? -18.324 -3.172 -21.349 1.00 84.56 377 MET A O 1
ATOM 3096 N N . CYS A 1 378 ? -20.128 -4.384 -20.779 1.00 83.00 378 CYS A N 1
ATOM 3097 C CA . CYS A 1 378 ? -20.974 -3.223 -20.518 1.00 83.00 378 CYS A CA 1
ATOM 3098 C C . CYS A 1 378 ? -20.462 -2.410 -19.320 1.00 83.00 378 CYS A C 1
ATOM 3100 O O . CYS A 1 378 ? -20.219 -1.212 -19.448 1.00 83.00 378 CYS A O 1
ATOM 3102 N N . ILE A 1 379 ? -20.178 -3.066 -18.195 1.00 87.19 379 ILE A N 1
ATOM 3103 C CA . ILE A 1 379 ? -19.654 -2.406 -16.995 1.00 87.19 379 ILE A CA 1
ATOM 3104 C C . ILE A 1 379 ? -18.264 -1.811 -17.244 1.00 87.19 379 ILE A C 1
ATOM 3106 O O . ILE A 1 379 ? -18.033 -0.645 -16.932 1.00 87.19 379 ILE A O 1
ATOM 3110 N N . LYS A 1 380 ? -17.353 -2.557 -17.887 1.00 84.50 380 LYS A N 1
ATOM 3111 C CA . LYS A 1 380 ? -16.002 -2.072 -18.228 1.00 84.50 380 LYS A CA 1
ATOM 3112 C C . LYS A 1 380 ? -16.001 -0.961 -19.291 1.00 84.50 380 LYS A C 1
ATOM 3114 O O . LYS A 1 380 ? -14.993 -0.279 -19.438 1.00 84.50 380 LYS A O 1
ATOM 3119 N N . SER A 1 381 ? -17.104 -0.745 -20.014 1.00 78.69 381 SER A N 1
ATOM 3120 C CA . SER A 1 381 ? -17.246 0.411 -20.915 1.00 78.69 381 SER A CA 1
ATOM 3121 C C . SER A 1 381 ? -17.486 1.726 -20.167 1.00 78.69 381 SER A C 1
ATOM 3123 O O . SER A 1 381 ? -17.225 2.799 -20.713 1.00 78.69 381 SER A O 1
ATOM 3125 N N . GLN A 1 382 ? -17.940 1.655 -18.911 1.00 84.88 382 GLN A N 1
ATOM 3126 C CA . GLN A 1 382 ? -18.131 2.816 -18.050 1.00 84.88 382 GLN A CA 1
ATOM 3127 C C . GLN A 1 382 ? -16.817 3.136 -17.308 1.00 84.88 382 GLN A C 1
ATOM 3129 O O . GLN A 1 382 ? -16.346 2.306 -16.526 1.00 84.88 382 GLN A O 1
ATOM 3134 N N . PRO A 1 383 ? -16.211 4.327 -17.495 1.00 79.38 383 PRO A N 1
ATOM 3135 C CA . PRO A 1 383 ? -14.873 4.617 -16.968 1.00 79.38 383 PRO A CA 1
ATOM 3136 C C . PRO A 1 383 ? -14.728 4.493 -15.443 1.00 79.38 383 PRO A C 1
ATOM 3138 O O . PRO A 1 383 ? -13.680 4.066 -14.958 1.00 79.38 383 PRO A O 1
ATOM 3141 N N . SER A 1 384 ? -15.767 4.849 -14.680 1.00 81.25 384 SER A N 1
ATOM 3142 C CA . SER A 1 384 ? -15.781 4.743 -13.214 1.00 81.25 384 SER A CA 1
ATOM 3143 C C . SER A 1 384 ? -15.706 3.289 -12.752 1.00 81.25 384 SER A C 1
ATOM 3145 O O . SER A 1 384 ? -14.822 2.932 -11.976 1.00 81.25 384 SER A O 1
ATOM 3147 N N . PHE A 1 385 ? -16.582 2.433 -13.276 1.00 84.31 385 PHE A N 1
ATOM 3148 C CA . PHE A 1 385 ? -16.622 1.023 -12.900 1.00 84.31 385 PHE A CA 1
ATOM 3149 C C . PHE A 1 385 ? -15.451 0.228 -13.460 1.00 84.31 385 PHE A C 1
ATOM 3151 O O . PHE A 1 385 ? -14.978 -0.689 -12.796 1.00 84.31 385 PHE A O 1
ATOM 3158 N N . TYR A 1 386 ? -14.924 0.606 -14.626 1.00 82.56 386 TYR A N 1
ATOM 3159 C CA . TYR A 1 386 ? -13.669 0.052 -15.122 1.00 82.56 386 TYR A CA 1
ATOM 3160 C C . TYR A 1 386 ? -12.525 0.284 -14.129 1.00 82.56 386 TYR A C 1
ATOM 3162 O O . TYR A 1 386 ? -11.797 -0.649 -13.796 1.00 82.56 386 TYR A O 1
ATOM 3170 N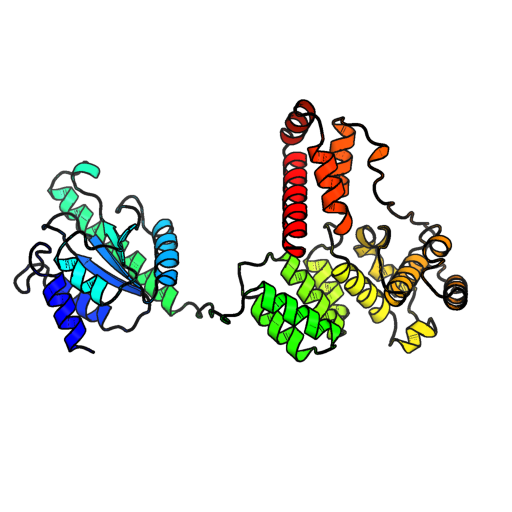 N . ARG A 1 387 ? -12.408 1.505 -13.592 1.00 82.50 387 ARG A N 1
ATOM 3171 C CA . ARG A 1 387 ? -11.408 1.827 -12.569 1.00 82.50 387 ARG A CA 1
ATOM 3172 C C . ARG A 1 387 ? -11.623 1.026 -11.282 1.00 82.50 387 ARG A C 1
ATOM 3174 O O . ARG A 1 387 ? -10.657 0.478 -10.761 1.00 82.50 387 ARG A O 1
ATOM 3181 N N . PHE A 1 388 ? -12.860 0.924 -10.795 1.00 87.31 388 PHE A N 1
ATOM 3182 C CA . PHE A 1 388 ? -13.183 0.131 -9.599 1.00 87.31 388 PHE A CA 1
ATOM 3183 C C . PHE A 1 388 ? -12.834 -1.346 -9.773 1.00 87.31 388 PHE A C 1
ATOM 3185 O O . PHE A 1 388 ? -12.289 -1.965 -8.862 1.00 87.31 388 PHE A O 1
ATOM 3192 N N . TRP A 1 389 ? -13.077 -1.885 -10.967 1.00 88.44 38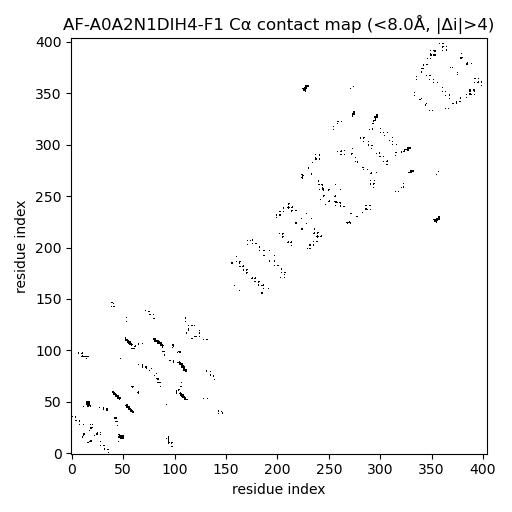9 TRP A N 1
ATOM 3193 C CA . TRP A 1 389 ? -12.701 -3.246 -11.328 1.00 88.44 389 TRP A CA 1
ATOM 3194 C C . TRP A 1 389 ? -11.186 -3.442 -11.308 1.00 88.44 389 TRP A C 1
ATOM 3196 O O . TRP A 1 389 ? -10.701 -4.386 -10.693 1.00 88.44 389 TRP A O 1
ATOM 3206 N N . GLN A 1 390 ? -10.428 -2.532 -11.928 1.00 84.88 390 GLN A N 1
ATOM 3207 C CA . GLN A 1 390 ? -8.963 -2.581 -11.902 1.00 84.88 390 GLN A CA 1
ATOM 3208 C C . GLN A 1 390 ? -8.413 -2.488 -10.473 1.00 84.88 390 GLN A C 1
ATOM 3210 O O . GLN A 1 390 ? -7.459 -3.176 -10.130 1.00 84.88 390 GLN A O 1
ATOM 3215 N N . GLN A 1 391 ? -9.012 -1.655 -9.618 1.00 83.75 391 GLN A N 1
ATOM 3216 C CA . GLN A 1 391 ? -8.603 -1.536 -8.215 1.00 83.75 391 GLN A CA 1
ATOM 3217 C C . GLN A 1 391 ? -8.863 -2.821 -7.419 1.00 83.75 391 GLN A C 1
ATOM 3219 O O . GLN A 1 391 ? -8.034 -3.201 -6.587 1.00 83.75 391 GLN A O 1
ATOM 3224 N N . LEU A 1 392 ? -9.983 -3.498 -7.686 1.00 88.25 392 LEU A N 1
ATOM 3225 C CA . LEU A 1 392 ? -10.300 -4.798 -7.101 1.00 88.25 392 LEU A CA 1
ATOM 3226 C C . LEU A 1 392 ? -9.314 -5.878 -7.575 1.00 88.25 392 LEU A C 1
ATOM 3228 O O . LEU A 1 392 ? -8.769 -6.602 -6.749 1.00 88.25 392 LEU A O 1
ATOM 3232 N N . GLU A 1 393 ? -9.010 -5.925 -8.873 1.00 87.81 393 GLU A N 1
ATOM 3233 C CA . GLU A 1 393 ? -8.028 -6.847 -9.464 1.00 87.81 393 GLU A CA 1
ATOM 3234 C C . GLU A 1 393 ? -6.621 -6.662 -8.869 1.00 87.81 393 GLU A C 1
ATOM 3236 O O . GLU A 1 393 ? -5.971 -7.636 -8.480 1.00 87.81 393 GLU A O 1
ATOM 3241 N N . VAL A 1 394 ? -6.162 -5.414 -8.725 1.00 82.88 394 VAL A N 1
ATOM 3242 C CA . VAL A 1 394 ? -4.879 -5.098 -8.073 1.00 82.88 394 VAL A CA 1
ATOM 3243 C C . VAL A 1 394 ? -4.893 -5.548 -6.612 1.00 82.88 394 VAL A C 1
ATOM 3245 O O . VAL A 1 394 ? -3.961 -6.209 -6.160 1.00 82.88 394 VAL A O 1
ATOM 3248 N N . SER A 1 395 ? -5.971 -5.255 -5.878 1.00 81.56 395 SER A N 1
ATOM 3249 C CA . SER A 1 395 ? -6.099 -5.656 -4.473 1.00 81.56 395 SER A CA 1
ATOM 3250 C C . SER A 1 395 ? -6.092 -7.180 -4.307 1.00 81.56 395 SER A C 1
ATOM 3252 O O . SER A 1 395 ? -5.443 -7.684 -3.392 1.00 81.56 395 SER A O 1
ATOM 3254 N N . ALA A 1 396 ? -6.751 -7.916 -5.206 1.00 83.06 396 ALA A N 1
ATOM 3255 C CA . ALA A 1 396 ? -6.763 -9.376 -5.210 1.00 83.06 396 ALA A CA 1
ATOM 3256 C C . ALA A 1 396 ? -5.379 -9.956 -5.536 1.00 83.06 396 ALA A C 1
ATOM 3258 O O . ALA A 1 396 ? -4.895 -10.849 -4.842 1.00 83.06 396 ALA A O 1
ATOM 3259 N N . THR A 1 397 ? -4.695 -9.400 -6.538 1.00 78.25 397 THR A N 1
ATOM 3260 C CA . THR A 1 397 ? -3.329 -9.804 -6.913 1.00 78.25 397 THR A CA 1
ATOM 3261 C C . THR A 1 397 ? -2.356 -9.627 -5.746 1.00 78.25 397 THR A C 1
ATOM 3263 O O . THR A 1 397 ? -1.561 -10.520 -5.451 1.00 78.25 397 THR A O 1
ATOM 3266 N N . ASN A 1 398 ? -2.461 -8.507 -5.029 1.00 69.81 398 ASN A N 1
ATOM 3267 C CA . ASN A 1 398 ? -1.638 -8.226 -3.855 1.00 69.81 398 ASN A CA 1
ATOM 3268 C C . ASN A 1 398 ? -1.925 -9.178 -2.693 1.00 69.81 398 ASN A C 1
ATOM 3270 O O . ASN A 1 398 ? -1.006 -9.543 -1.960 1.00 69.81 398 ASN A O 1
ATOM 3274 N N . TYR A 1 399 ? -3.177 -9.607 -2.531 1.00 69.38 399 TYR A N 1
ATOM 3275 C CA . TYR A 1 399 ? -3.532 -10.620 -1.545 1.00 69.38 399 TYR A CA 1
ATOM 3276 C C . TYR A 1 399 ? -2.878 -11.970 -1.879 1.00 69.38 399 TYR A C 1
ATOM 3278 O O . TYR A 1 399 ? -2.229 -12.553 -1.015 1.00 69.38 399 TYR A O 1
ATOM 3286 N N . PHE A 1 400 ? -2.933 -12.427 -3.138 1.00 64.44 400 PHE A N 1
ATOM 3287 C CA . PHE A 1 400 ? -2.271 -13.673 -3.560 1.00 64.44 400 PHE A CA 1
ATOM 3288 C C . PHE A 1 400 ? -0.756 -13.670 -3.307 1.00 64.44 400 PHE A C 1
ATOM 3290 O O . PHE A 1 400 ? -0.199 -14.687 -2.898 1.00 64.44 400 PHE A O 1
ATOM 3297 N N . GLN A 1 401 ? -0.090 -12.527 -3.492 1.00 54.72 401 GLN A N 1
ATOM 3298 C CA . GLN A 1 401 ? 1.350 -12.384 -3.243 1.00 54.72 401 GLN A CA 1
ATOM 3299 C C . GLN A 1 401 ? 1.740 -12.426 -1.755 1.00 54.72 401 GLN A C 1
ATOM 3301 O O . GLN A 1 401 ? 2.916 -12.585 -1.448 1.00 54.72 401 GLN A O 1
ATOM 3306 N N . LYS A 1 402 ? 0.795 -12.280 -0.814 1.00 53.19 402 LYS A N 1
ATOM 3307 C CA . LYS A 1 402 ? 1.077 -12.401 0.630 1.00 53.19 402 LYS A CA 1
ATOM 3308 C C . LYS A 1 402 ? 1.132 -13.854 1.116 1.00 53.19 402 LYS A C 1
ATOM 3310 O O . LYS A 1 402 ? 1.725 -14.105 2.165 1.00 53.19 402 LYS A O 1
ATOM 3315 N N . PHE A 1 403 ? 0.518 -14.789 0.389 1.00 44.84 403 PHE A N 1
ATOM 3316 C CA . PHE A 1 403 ? 0.385 -16.200 0.787 1.00 44.84 403 PHE A CA 1
ATOM 3317 C C . PHE A 1 403 ? 1.249 -17.169 -0.042 1.00 44.84 403 PHE A C 1
ATOM 3319 O O . PHE A 1 403 ? 1.202 -18.380 0.189 1.00 44.84 403 PHE A O 1
ATOM 3326 N N . HIS A 1 404 ? 2.071 -16.641 -0.952 1.00 32.34 404 HIS A N 1
ATOM 3327 C CA . HIS A 1 404 ? 3.087 -17.357 -1.729 1.00 32.34 404 HIS A CA 1
ATOM 3328 C C . HIS A 1 404 ? 4.450 -16.695 -1.541 1.00 32.34 404 HIS A C 1
ATOM 3330 O O . HIS A 1 404 ? 5.452 -17.445 -1.477 1.00 32.34 404 HIS A O 1
#

Mean predicted aligned error: 16.79 Å

Radius of gyration: 31.72 Å; Cα contacts (8 Å, |Δi|>4): 475; chains: 1; bounding box: 78×38×83 Å

Solvent-accessible surface area (backbone atoms only — not comparable to full-atom values): 22728 Å² total; per-residue (Å²): 115,72,70,59,54,53,53,34,52,55,44,41,33,31,81,55,20,64,54,39,89,88,34,97,53,33,65,54,56,55,51,33,49,54,38,67,66,48,91,54,63,58,34,55,38,80,46,27,60,75,66,57,50,52,27,39,39,39,41,40,79,43,59,68,55,40,55,56,48,36,58,48,48,59,71,66,52,64,67,92,41,33,51,72,54,39,83,39,77,67,66,90,48,81,34,44,46,52,52,37,76,78,29,70,74,29,36,32,41,33,40,38,66,46,56,91,76,64,83,44,54,76,70,56,36,58,53,45,51,58,50,39,52,49,54,54,47,51,53,51,50,52,47,44,49,50,64,69,70,43,76,72,80,65,86,69,64,94,64,52,68,70,56,42,53,52,51,28,57,48,23,61,75,70,69,36,61,72,56,28,53,55,35,48,62,54,51,68,77,39,84,91,57,58,66,69,62,50,51,44,54,49,37,54,51,33,51,76,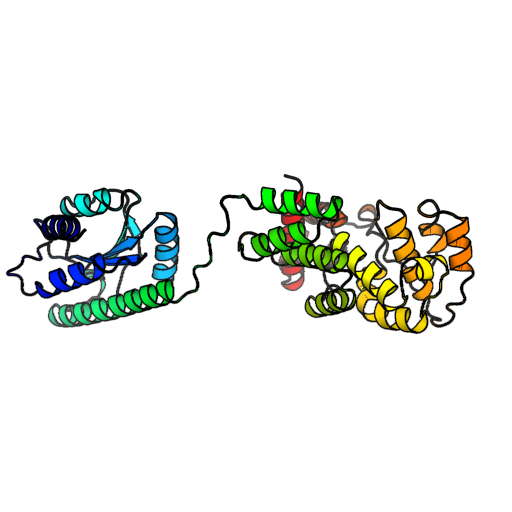68,65,38,32,70,58,44,55,52,50,38,59,78,64,47,49,48,74,33,58,46,50,65,68,44,52,51,35,49,44,50,21,49,51,58,72,27,24,89,47,74,68,32,57,78,68,64,53,55,45,57,71,60,33,40,63,66,42,58,78,37,40,74,56,70,35,41,66,84,84,69,95,47,48,72,56,48,54,46,49,49,55,51,34,55,44,54,31,36,59,65,47,69,68,67,46,51,90,56,48,63,62,78,58,51,57,56,55,73,66,53,90,51,86,85,50,89,62,74,36,72,63,48,67,78,81,66,67,87,81,54,61,92,44,68,69,45,50,53,49,52,42,57,51,56,47,50,33,55,59,88,46,39,51,62,55,43,54,55,63,67,67,38,56,67,72,55,51,53,55,48,52,68,38,70,68,54,32,49,39,48,52,52,42,53,52,53,30,53,55,52,56,62,74,81,108

Foldseek 3Di:
DLVLQVVLLVLLCDDQQPQDCPDPCVVQSVVQSVQVVPPFQKGWGWTQGNVFWIKIKIAGNDLVRQVVVQVVCQVQQDPLWWDRWDWDQDDPDRSCVSVCVVRNSTIIIITTDGCVVNVDDPVVVVVSRVVSVVRSVVSSVVVRVCSVPPPPLPPQDPDDLVRLVVQLVVCLVVLPLVSNVVSLVSNVSDPPDDPLVSLLSVLSSCVSVVVLVVLLVSCVVVVVLQAAHALSNVLSPLSSLFCVQAPDVVCLLVVVGNLLSSLVSCVSNVSPLLEQDDDDALVSLSSSLLSCLLQQEPPSLVSSPPSYDPVSSVVSVPDDNVSDDDYDYRPYDDPLVPDDQALVRLVVLLSCLRHDHLVCLQVSLVSSVPHDPVSVVVQCVDVVSVVSNVVSVVSNVVVVVVVD

Sequence (404 aa):
MTGCINSILKIFYHGENRITPGSIWNSKIEEARANLQNLKKIQYVLGYPQGAEPTFYVLCESEEIMEHTKDWLNCALPRFYCKYARPCKEAEFEFETSLLERWPHGFLKITIWSQQRTEFDTDKYKKFIRYAVSECQTALDEMILRSNDSPNIRKMSDKSIGILIKAFMVAYREDDLERMVRHYDEIVIRDDIERRNKDTLKFMCLEKEQNWKAIIRLAHERNVSAQVVSSAVMVAILNALVFTSCKNGEALHAFEIDWPKLNESAQEFYPVLVKSPVFEIESEWRLWAIIAHVMNIESMGEIAFGHIEQAWLDKLMGQDTSINAEKLVLDDRLDLSKFNYDESSIAHVLNYAQTCHESEVIDLYEWVEGAPLKIKMCIKSQPSFYRFWQQLEVSATNYFQKFH

pLDDT: mean 83.61, std 10.24, range [32.34, 95.19]

Nearest PDB structures (foldseek):
  4pjq-assembly2_B  TM=3.677E-01  e=8.953E-01  unidentified
  5i9h-assembly1_A  TM=3.029E-01  e=1.709E+00  unidentified
  5orm-assembly1_A  TM=2.958E-01  e=4.110E+00  synthetic construct
  6bv9-assembly1_A  TM=3.538E-01  e=7.845E+00  Arabidopsis thaliana
  7pua-assembly1_F2  TM=2.722E-01  e=8.604E+00  Trypanosoma brucei brucei

Secondary structure (DSSP, 8-state):
-HHHHHHHHHHHTSTTB---TTSTTHHHHHHHHHHHHS--SEEEEEE-BTT-S-EEEEEESSHHHHHHHHHHHHHHS-TTTBPPPEEESS-SSGGGHHHHHH-TT-EEEEEBPPHHHHT--HHHHHHHHHHHHHHHHHHHHHHHHHHHHS-------S--HHHHHHHHHHHHHTT-HHHHHHHHHHHHT-TTS-HHHHHHHHHHHHHHTT-HHHHHHHHHHTTGGGS-B-HHHHHHHHHHHHHHHSSSHHHHHTT---HHHHHHHHGGGHHHHTBPP--SSHHHHHHHHHHHHHTTBTTHHHHHBTTB-HHHHHHHHTS--TT--SPBPPB----GGG--SSHHHHHHHHHHHTT-BGGGHHHHHHHHHTS-HHHHHHHHHSHHHHHHHHHHHHHHHHHHTT--

=== Feature glossary ===
Legend for the data blocks above and below:

— What the protein is —

The amino-acid sequence is the protein's primary structure: the linear order of residues from the N-terminus to the C-terminus, written in one-letter code. Everything else here — the 3D coordinates, the secondary structure, the domain annotations — is ultimately a consequence of this string.

Database cross-references. InterPro integrates a dozen domain/family signature databases into unified entries with residue-range hits. GO terms attach function/process/location labels with evidence codes. CATH codes position the fold in a four-level structural taxonomy. Organism is the NCBI-taxonomy species name.

— Where its atoms are —

The mmCIF block holds the 3D Cartesian coordinates of each backbone atom (N, Cα, C, O) in ångströms. mmCIF is the PDB's canonical archive format — a tagged-loop text representation of the atomic model.

The six renders are orthographic views along the three Cartesian axes in both directions. Representation (cartoon, sticks, or surface) and color scheme (sequence-rainbow or by-chain) vary across proteins so the training set covers all the common visualization conventions.

— Local backbone conformation —

Secondary structure is the local, repeating backbone conformation. DSSP classifies it into eight states by reading the hydrogen-bond network: three helix types (H, G, I), two β types (E, B), two non-regular types (T, S), and unstructured coil (-).

SS3 is a coarse helix/strand/coil call (letters a/b/c) made by the P-SEA algorithm from inter-Cα distances and dihedrals. It is less detailed than DSSP but needs only Cα positions.

Backbone dihedral angles. Every residue except chain termini has a φ (preceding-C → N → Cα → C) and a ψ (N → Cα → C → next-N). They are reported in degrees following the IUPAC sign convention. Secondary structure is essentially a statement about which (φ, ψ) basin each residue occupies.

— Global shape and packing —

The geometric summary reports three shape descriptors. Rg (radius of gyration) measures how spread out the Cα atoms are about their centre of mass; compact globular proteins have small Rg, elongated or unfolded ones large. Cα contacts (<8 Å, |i−j|>4) count long-range residue pairs in spatial proximity — high for tightly packed folds, near zero for rods or random coil. The bounding-box extents give the protein's footprint along x, y, z in Å.

Solvent accessibility: the surface area of each residue that a 1.4 Å water probe can touch, in Å². When only backbone atoms are present the absolute values are lower than full-atom SASA (side chains contribute most of the area) and are flagged as backbone-only.

Plot images: a contact map (which residues are close in 3D, as an N×N binary image), a Ramachandran scatter (backbone torsion angles, revealing secondary-structure composition at a glance), and — for AlphaFold structures — a PAE heatmap (pairwise prediction confidence).

— Structural neighborhood —

Foldseek's 3Di representation compresses backbone geometry into a per-residue letter drawn from a learned twenty-state alphabet. It captures the tertiary interaction pattern around each residue — which residues are packed against it in space, regardless of where they are in sequence.

Structural nearest neighbors (via Foldseek easy-search vs the PDB). Reported per hit: target PDB id, E-value, and alignment TM-score. A TM-score above ~0.5 is the conventional threshold for 'same fold'.

— Confidence and disorder —

pLDDT (predicted Local Distance Difference Test) is AlphaFold's per-residue confidence score, ranging from 0 to 100. Values above 90 indicate high confidence (typically well-packed cores); 70–90 is confident; 50–70 low confidence; below 50 usually means the region is disordered or the prediction is unreliable there. AlphaFold stores pLDDT in the mmCIF B-factor column.

For experimental (PDB) structures, the B-factor (temperature factor) quantifies the positional spread of each atom in the crystal — a combination of thermal vibration and static disorder — in units of Å². High B-factors mark flexible loops or poorly resolved regions; low B-factors mark the rigid, well-ordered core.

Predicted Aligned Error (PAE) is an AlphaFold confidence matrix: entry (i, j) is the expected error in the position of residue j, in ångströms, when the prediction is superimposed on the true structure at residue i. Low PAE within a block of residues means that block is internally rigid and well-predicted; high PAE between two blocks means their relative placement is uncertain even if each block individually is confident.